Protein AF-0000000070300739 (afdb_homodimer)

pLDDT: mean 87.52, std 13.71, range [30.69, 98.12]

Secondary structure (DSSP, 8-state):
--TTSSHHHHHHHHHHHS-TTTS-EEEEESS----S--TTT------EEEPTT-EEEEEHHHHHT-BS-EEEEEEEEEEETTEEEEEEEESS-EEE-----SBHHHHHHHHHHHHHTT--EEEEE--GGGGGGG-TTT-S-EEEEEETTT-SSHHHHHHHHHHHHHHHTPPBPPHHHHHHHTT--SSEEEE-TTS-EEEEEES-GGG--GGGGGGGGTT-SEEEE-SPBPHHHHHHHHT-SS--EEEES-GGGB-S-HHHHHHHHHTT-EEEESS---EEEEEEE-B-TTS-B--HHHHHHHHHHHH-S-EE-HHHHHHH--/--TTSSHHHHHHHHHHHS-TTTS-EEEEESS----S---SS------EEEPTT-EEEEEHHHHHT-BS-EEEEEEEEEEETTEEEEEEEESS-EEE-----SBHHHHHHHHHHHHHTT--EEEEE--GGGGGGG-TTT-S-EEEEEETTT-SSHHHHHHHHHHHHHHHTPPBPPHHHHHHHTT--SSEEEE-TTS-EEEEEES-GGG--GGGGGGGGTT-SEEEE-SPBPHHHHHHHHT-SS--EEEES-GGGB-S-HHHHHHHHHTT-EEEESS---EEEEEEE-B-TTS-B--HHHHHHHHHHHH-S-EE-HHHHHHH--

Structure (mmCIF, N/CA/C/O backbone):
data_AF-0000000070300739-model_v1
#
loop_
_entity.id
_entity.type
_entity.pdbx_description
1 polymer 'Uncharacterized protein'
#
loop_
_atom_site.group_PDB
_atom_site.id
_atom_site.type_symbol
_atom_site.label_atom_id
_atom_site.label_alt_id
_atom_site.label_comp_id
_atom_site.label_asym_id
_atom_site.label_entity_id
_atom_site.label_seq_id
_atom_site.pdbx_PDB_ins_code
_atom_site.Cartn_x
_atom_site.Cartn_y
_atom_site.Cartn_z
_atom_site.occupancy
_atom_site.B_iso_or_equiv
_atom_site.auth_seq_id
_atom_site.auth_comp_id
_atom_site.auth_asym_id
_atom_site.auth_atom_id
_atom_site.pdbx_PDB_model_num
ATOM 1 N N . MET A 1 1 ? -4.59 7.113 14.703 1 78.69 1 MET A N 1
ATOM 2 C CA . MET A 1 1 ? -3.184 7.492 14.828 1 78.69 1 MET A CA 1
ATOM 3 C C . MET A 1 1 ? -2.275 6.289 14.594 1 78.69 1 MET A C 1
ATOM 5 O O . MET A 1 1 ? -1.463 6.289 13.664 1 78.69 1 MET A O 1
ATOM 9 N N . GLU A 1 2 ? -2.441 5.285 15.5 1 73.62 2 GLU A N 1
ATOM 10 C CA . GLU A 1 2 ? -1.53 4.148 15.406 1 73.62 2 GLU A CA 1
ATOM 11 C C . GLU A 1 2 ? -2.273 2.83 15.594 1 73.62 2 GLU A C 1
ATOM 13 O O . GLU A 1 2 ? -3.488 2.818 15.805 1 73.62 2 GLU A O 1
ATOM 18 N N . LYS A 1 3 ? -1.452 1.767 15.391 1 70.19 3 LYS A N 1
ATOM 19 C CA . LYS A 1 3 ? -2.002 0.439 15.656 1 70.19 3 LYS A CA 1
ATOM 20 C C . LYS A 1 3 ? -2.459 0.308 17.109 1 70.19 3 LYS A C 1
ATOM 22 O O . LYS A 1 3 ? -1.787 0.79 18.016 1 70.19 3 LYS A O 1
ATOM 27 N N . ASN A 1 4 ? -3.637 -0.238 17.281 1 77.12 4 ASN A N 1
ATOM 28 C CA . ASN A 1 4 ? -4.176 -0.583 18.594 1 77.12 4 ASN A CA 1
ATOM 29 C C . ASN A 1 4 ? -4.723 0.645 19.312 1 77.12 4 ASN A C 1
ATOM 31 O O . ASN A 1 4 ? -4.859 0.64 20.531 1 77.12 4 ASN A O 1
ATOM 35 N N . THR A 1 5 ? -5.02 1.67 18.609 1 82.06 5 THR A N 1
ATOM 36 C CA . THR A 1 5 ? -5.578 2.867 19.219 1 82.06 5 THR A CA 1
ATOM 37 C C . THR A 1 5 ? -7.102 2.809 19.234 1 82.06 5 THR A C 1
ATOM 39 O O . THR A 1 5 ? -7.762 3.729 19.719 1 82.06 5 THR A O 1
ATOM 42 N N . GLY A 1 6 ? -7.641 1.761 18.656 1 85.12 6 GLY A N 1
ATOM 43 C CA . GLY A 1 6 ? -9.086 1.612 18.688 1 85.12 6 GLY A CA 1
ATOM 44 C C . GLY A 1 6 ? -9.766 2.006 17.391 1 85.12 6 GLY A C 1
ATOM 45 O O . GLY A 1 6 ? -10.969 2.268 17.375 1 85.12 6 GLY A O 1
ATOM 46 N N . LYS A 1 7 ? -9.086 2.125 16.328 1 85.94 7 LYS A N 1
ATOM 47 C CA . LYS A 1 7 ? -9.641 2.514 15.039 1 85.94 7 LYS A CA 1
ATOM 48 C C . LYS A 1 7 ? -10.75 1.559 14.609 1 85.94 7 LYS A C 1
ATOM 50 O O . LYS A 1 7 ? -11.859 1.991 14.281 1 85.94 7 LYS A O 1
ATOM 55 N N . THR A 1 8 ? -10.461 0.264 14.703 1 84.44 8 THR A N 1
ATOM 56 C CA . THR A 1 8 ? -11.422 -0.739 14.25 1 84.44 8 THR A CA 1
ATOM 57 C C . THR A 1 8 ? -12.641 -0.765 15.164 1 84.44 8 THR A C 1
ATOM 59 O O . THR A 1 8 ? -13.773 -0.927 14.695 1 84.44 8 THR A O 1
ATOM 62 N N . GLU A 1 9 ? -12.375 -0.592 16.438 1 88.31 9 GLU A N 1
ATOM 63 C CA . GLU A 1 9 ? -13.484 -0.52 17.375 1 88.31 9 GLU A CA 1
ATOM 64 C C . GLU A 1 9 ? -14.391 0.674 17.078 1 88.31 9 GLU A C 1
ATOM 66 O O . GLU A 1 9 ? -15.617 0.555 17.125 1 88.31 9 GLU A O 1
ATOM 71 N N . THR A 1 10 ? -13.797 1.764 16.859 1 91.38 10 THR A N 1
ATOM 72 C CA . THR A 1 10 ? -14.539 2.969 16.516 1 91.38 10 THR A CA 1
ATOM 73 C C . THR A 1 10 ? -15.336 2.754 15.227 1 91.38 10 THR A C 1
ATOM 75 O O . THR A 1 10 ? -16.516 3.104 15.156 1 91.38 10 THR A O 1
ATOM 78 N N . LEU A 1 11 ? -14.656 2.17 14.242 1 91.12 11 LEU A N 1
ATOM 79 C CA . LEU A 1 11 ? -15.32 1.902 12.969 1 91.12 11 LEU A CA 1
ATOM 80 C C . LEU A 1 11 ? -16.531 1.003 13.164 1 91.12 11 LEU A C 1
ATOM 82 O O . LEU A 1 11 ? -17.625 1.304 12.664 1 91.12 11 LEU A O 1
ATOM 86 N N . ASN A 1 12 ? -16.391 -0.075 13.875 1 90.56 12 ASN A N 1
ATOM 87 C CA . ASN A 1 12 ? -17.5 -0.993 14.125 1 90.56 12 ASN A CA 1
ATOM 88 C C . ASN A 1 12 ? -18.641 -0.304 14.875 1 90.56 12 ASN A C 1
ATOM 90 O O . ASN A 1 12 ? -19.812 -0.572 14.602 1 90.56 12 ASN A O 1
ATOM 94 N N . TYR A 1 13 ? -18.281 0.528 15.828 1 90.94 13 TYR A N 1
ATOM 95 C CA . TYR A 1 13 ? -19.281 1.298 16.562 1 90.94 13 TYR A CA 1
ATOM 96 C C . TYR A 1 13 ? -20.125 2.154 15.617 1 90.94 13 TYR A C 1
ATOM 98 O O . TYR A 1 13 ? -21.344 2.186 15.719 1 90.94 13 TYR A O 1
ATOM 106 N N . ILE A 1 14 ? -19.453 2.834 14.734 1 91.56 14 ILE A N 1
ATOM 107 C CA . ILE A 1 14 ? -20.125 3.721 13.789 1 91.56 14 ILE A CA 1
ATOM 108 C C . ILE A 1 14 ? -21.016 2.904 12.859 1 91.56 14 ILE A C 1
ATOM 110 O O . ILE A 1 14 ? -22.172 3.264 12.625 1 91.56 14 ILE A O 1
ATOM 114 N N . ILE A 1 15 ? -20.484 1.821 12.336 1 91.25 15 ILE A N 1
ATOM 115 C CA . ILE A 1 15 ? -21.203 0.965 11.398 1 91.25 15 ILE A CA 1
ATOM 116 C C . ILE A 1 15 ? -22.5 0.473 12.039 1 91.25 15 ILE A C 1
ATOM 118 O O . ILE A 1 15 ? -23.562 0.491 11.406 1 91.25 15 ILE A O 1
ATOM 122 N N . ARG A 1 16 ? -22.438 0.052 13.266 1 86.75 16 ARG A N 1
ATOM 123 C CA . ARG A 1 16 ? -23.578 -0.504 13.969 1 86.75 16 ARG A CA 1
ATOM 124 C C . ARG A 1 16 ? -24.672 0.541 14.141 1 86.75 16 ARG A C 1
ATOM 126 O O . ARG A 1 16 ? -25.859 0.197 14.258 1 86.75 16 ARG A O 1
ATOM 133 N N . ARG A 1 17 ? -24.297 1.709 14.148 1 87 17 ARG A N 1
ATOM 134 C CA . ARG A 1 17 ? -25.266 2.76 14.438 1 87 17 ARG A CA 1
ATOM 135 C C . ARG A 1 17 ? -25.781 3.412 13.156 1 87 17 ARG A C 1
ATOM 137 O O . ARG A 1 17 ? -26.703 4.219 13.195 1 87 17 ARG A O 1
ATOM 144 N N . LEU A 1 18 ? -25.047 3.082 12.172 1 85 18 LEU A N 1
ATOM 145 C CA . LEU A 1 18 ? -25.531 3.566 10.883 1 85 18 LEU A CA 1
ATOM 146 C C . LEU A 1 18 ? -26.672 2.695 10.359 1 85 18 LEU A C 1
ATOM 148 O O . LEU A 1 18 ? -26.641 1.472 10.508 1 85 18 LEU A O 1
ATOM 152 N N . ASP A 1 19 ? -27.734 3.264 10.156 1 73.19 19 ASP A N 1
ATOM 153 C CA . ASP A 1 19 ? -28.828 2.525 9.531 1 73.19 19 ASP A CA 1
ATOM 154 C C . ASP A 1 19 ? -28.562 2.295 8.047 1 73.19 19 ASP A C 1
ATOM 156 O O . ASP A 1 19 ? -28.812 3.176 7.223 1 73.19 19 ASP A O 1
ATOM 160 N N . ALA A 1 20 ? -28.062 1.186 7.746 1 62.12 20 ALA A N 1
ATOM 161 C CA . ALA A 1 20 ? -27.641 0.857 6.391 1 62.12 20 ALA A CA 1
ATOM 162 C C . ALA A 1 20 ? -28.828 0.849 5.43 1 62.12 20 ALA A C 1
ATOM 164 O O . ALA A 1 20 ? -28.656 1.019 4.219 1 62.12 20 ALA A O 1
ATOM 165 N N . TYR A 1 21 ? -29.906 0.689 5.93 1 65.12 21 TYR A N 1
ATOM 166 C CA . TYR A 1 21 ? -31.078 0.617 5.066 1 65.12 21 TYR A CA 1
ATOM 167 C C . TYR A 1 21 ? -31.547 2.01 4.668 1 65.12 21 TYR A C 1
ATOM 169 O O . TYR A 1 21 ? -32.156 2.189 3.604 1 65.12 21 TYR A O 1
ATOM 177 N N . ARG A 1 22 ? -31.281 2.881 5.484 1 70.81 22 ARG A N 1
ATOM 178 C CA . ARG A 1 22 ? -31.766 4.223 5.184 1 70.81 22 ARG A CA 1
ATOM 179 C C . ARG A 1 22 ? -30.719 5.031 4.422 1 70.81 22 ARG A C 1
ATOM 181 O O . ARG A 1 22 ? -31.062 5.91 3.631 1 70.81 22 ARG A O 1
ATOM 188 N N . HIS A 1 23 ? -29.5 4.688 4.668 1 83.75 23 HIS A N 1
ATOM 189 C CA . HIS A 1 23 ? -28.375 5.406 4.062 1 83.75 23 HIS A CA 1
ATOM 190 C C . HIS A 1 23 ? -27.422 4.445 3.346 1 83.75 23 HIS A C 1
ATOM 192 O O . HIS A 1 23 ? -27.016 3.432 3.914 1 83.75 23 HIS A O 1
ATOM 198 N N . ARG A 1 24 ? -27.297 4.672 2.055 1 91.44 24 ARG A N 1
ATOM 199 C CA . ARG A 1 24 ? -26.359 3.83 1.33 1 91.44 24 ARG A CA 1
ATOM 200 C C . ARG A 1 24 ? -24.922 4.18 1.702 1 91.44 24 ARG A C 1
ATOM 202 O O . ARG A 1 24 ? -24.422 5.258 1.361 1 91.44 24 ARG A O 1
ATOM 209 N N . VAL A 1 25 ? -24.312 3.309 2.424 1 94.44 25 VAL A N 1
ATOM 210 C CA . VAL A 1 25 ? -22.984 3.529 2.965 1 94.44 25 VAL A CA 1
ATOM 211 C C . VAL A 1 25 ? -22 2.521 2.363 1 94.44 25 VAL A C 1
ATOM 213 O O . VAL A 1 25 ? -22.359 1.358 2.152 1 94.44 25 VAL A O 1
ATOM 216 N N . ALA A 1 26 ? -20.828 3.01 2.074 1 96.12 26 ALA A N 1
ATOM 217 C CA . ALA A 1 26 ? -19.75 2.133 1.612 1 96.12 26 ALA A CA 1
ATOM 218 C C . ALA A 1 26 ? -18.562 2.166 2.568 1 96.12 26 ALA A C 1
ATOM 220 O O . ALA A 1 26 ? -18.25 3.211 3.145 1 96.12 26 ALA A O 1
ATOM 221 N N . LEU A 1 27 ? -17.953 0.996 2.705 1 95.38 27 LEU A N 1
ATOM 222 C CA . LEU A 1 27 ? -16.781 0.85 3.564 1 95.38 27 LEU A CA 1
ATOM 223 C C . LEU A 1 27 ? -15.555 0.481 2.748 1 95.38 27 LEU A C 1
ATOM 225 O O . LEU A 1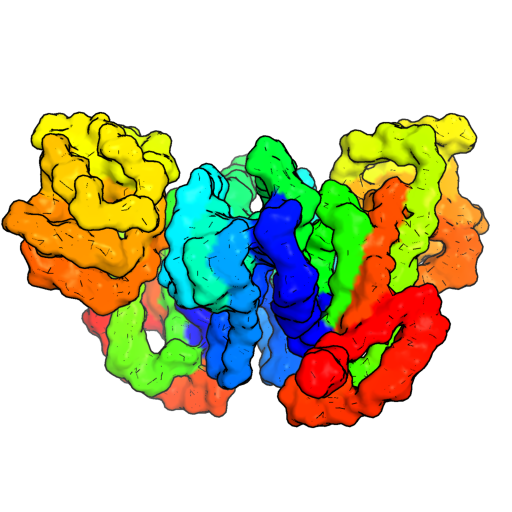 27 ? -15.633 -0.331 1.823 1 95.38 27 LEU A O 1
ATOM 229 N N . THR A 1 28 ? -14.43 1.108 3.074 1 93.62 28 THR A N 1
ATOM 230 C CA . THR A 1 28 ? -13.156 0.717 2.482 1 93.62 28 THR A CA 1
ATOM 231 C C . THR A 1 28 ? -12 1.092 3.4 1 93.62 28 THR A C 1
ATOM 233 O O . THR A 1 28 ? -12.211 1.446 4.562 1 93.62 28 THR A O 1
ATOM 236 N N . SER A 1 29 ? -10.789 0.798 3.012 1 88.25 29 SER A N 1
ATOM 237 C CA . SER A 1 29 ? -9.586 1.188 3.748 1 88.25 29 SER A CA 1
ATOM 238 C C . SER A 1 29 ? -8.531 1.765 2.816 1 88.25 29 SER A C 1
ATOM 240 O O . SER A 1 29 ? -8.711 1.783 1.597 1 88.25 29 SER A O 1
ATOM 242 N N . ILE A 1 30 ? -7.566 2.309 3.424 1 78.38 30 ILE A N 1
ATOM 243 C CA . ILE A 1 30 ? -6.434 2.812 2.652 1 78.38 30 ILE A CA 1
ATOM 244 C C . ILE A 1 30 ? -5.344 1.743 2.578 1 78.38 30 ILE A C 1
ATOM 246 O O . ILE A 1 30 ? -4.766 1.364 3.598 1 78.38 30 ILE A O 1
ATOM 250 N N . GLY A 1 31 ? -5.078 1.362 1.35 1 71.81 31 GLY A N 1
ATOM 251 C CA . GLY A 1 31 ? -3.98 0.432 1.134 1 71.81 31 GLY A CA 1
ATOM 252 C C . GLY A 1 31 ? -4.109 -0.84 1.951 1 71.81 31 GLY A C 1
ATOM 253 O O . GLY A 1 31 ? -5.211 -1.364 2.125 1 71.81 31 GLY A O 1
ATOM 254 N N . ILE A 1 32 ? -2.871 -1.468 2.178 1 60.28 32 ILE A N 1
ATOM 255 C CA . ILE A 1 32 ? -2.807 -2.752 2.867 1 60.28 32 ILE A CA 1
ATOM 256 C C . ILE A 1 32 ? -2.531 -2.525 4.352 1 60.28 32 ILE A C 1
ATOM 258 O O . ILE A 1 32 ? -1.581 -1.827 4.715 1 60.28 32 ILE A O 1
ATOM 262 N N . ASP A 1 33 ? -3.592 -2.301 5.133 1 47.84 33 ASP A N 1
ATOM 263 C CA . ASP A 1 33 ? -3.223 -2.262 6.543 1 47.84 33 ASP A CA 1
ATOM 264 C C . ASP A 1 33 ? -2.723 -3.625 7.02 1 47.84 33 ASP A C 1
ATOM 266 O O . ASP A 1 33 ? -2.051 -3.723 8.047 1 47.84 33 ASP A O 1
ATOM 270 N N . GLY A 1 34 ? -3.428 -4.668 6.688 1 42.88 34 GLY A N 1
ATOM 271 C CA . GLY A 1 34 ? -3.818 -5.832 7.465 1 42.88 34 GLY A CA 1
ATOM 272 C C . GLY A 1 34 ? -2.771 -6.93 7.469 1 42.88 34 GLY A C 1
ATOM 273 O O . GLY A 1 34 ? -2.811 -7.836 6.637 1 42.88 34 GLY A O 1
ATOM 274 N N . GLU A 1 35 ? -1.503 -6.625 7.594 1 39.78 35 GLU A N 1
ATOM 275 C CA . GLU A 1 35 ? -0.865 -7.93 7.758 1 39.78 35 GLU A CA 1
ATOM 276 C C . GLU A 1 35 ? -1.68 -8.828 8.68 1 39.78 35 GLU A C 1
ATOM 278 O O . GLU A 1 35 ? -2.068 -8.422 9.773 1 39.78 35 GLU A O 1
ATOM 283 N N . LYS A 1 36 ? -2.545 -9.609 8.094 1 38.59 36 LYS A N 1
ATOM 284 C CA . LYS A 1 36 ? -3.102 -10.602 9.016 1 38.59 36 LYS A CA 1
ATOM 285 C C . LYS A 1 36 ? -2.104 -10.945 10.109 1 38.59 36 LYS A C 1
ATOM 287 O O . LYS A 1 36 ? -2.488 -11.148 11.266 1 38.59 36 LYS A O 1
ATOM 292 N N . SER A 1 37 ? -0.971 -11.539 9.641 1 34.44 37 SER A N 1
ATOM 293 C CA . SER A 1 37 ? -0.242 -12.336 10.625 1 34.44 37 SER A CA 1
ATOM 294 C C . SER A 1 37 ? 0.409 -11.453 11.68 1 34.44 37 SER A C 1
ATOM 296 O O . SER A 1 37 ? 1.44 -10.828 11.43 1 34.44 37 SER A O 1
ATOM 298 N N . ASP A 1 38 ? -0.125 -10.32 12.109 1 36 38 ASP A N 1
ATOM 299 C CA . ASP A 1 38 ? 0.526 -10.281 13.414 1 36 38 ASP A CA 1
ATOM 300 C C . ASP A 1 38 ? 0.68 -11.68 14 1 36 38 ASP A C 1
ATOM 302 O O . ASP A 1 38 ? -0.105 -12.094 14.859 1 36 38 ASP A O 1
ATOM 306 N N . GLN A 1 39 ? 0.683 -12.586 13.281 1 34.25 39 GLN A N 1
ATOM 307 C CA . GLN A 1 39 ? 0.94 -13.938 13.773 1 34.25 39 GLN A CA 1
ATOM 308 C C . GLN A 1 39 ? 1.927 -13.922 14.938 1 34.25 39 GLN A C 1
ATOM 310 O O . GLN A 1 39 ? 1.962 -14.859 15.734 1 34.25 39 GLN A O 1
ATOM 315 N N . VAL A 1 40 ? 2.742 -13.008 14.805 1 31.45 40 VAL A N 1
ATOM 316 C CA . VAL A 1 40 ? 3.674 -12.953 15.922 1 31.45 40 VAL A CA 1
ATOM 317 C C . VAL A 1 40 ? 2.928 -12.555 17.203 1 31.45 40 VAL A C 1
ATOM 319 O O . VAL A 1 40 ? 3.184 -13.102 18.266 1 31.45 40 VAL A O 1
ATOM 322 N N . THR A 1 41 ? 2.242 -11.414 17.094 1 34.31 41 THR A N 1
ATOM 323 C CA . THR A 1 41 ? 1.707 -11.031 18.406 1 34.31 41 THR A CA 1
ATOM 324 C C . THR A 1 41 ? 0.384 -11.742 18.672 1 34.31 41 THR A C 1
ATOM 326 O O . THR A 1 41 ? -0.174 -11.633 19.766 1 34.31 41 THR A O 1
ATOM 329 N N . GLN A 1 42 ? 0.048 -12.875 18.062 1 38.06 42 GLN A N 1
ATOM 330 C CA . GLN A 1 42 ? -1.132 -13.664 18.391 1 38.06 42 GLN A CA 1
ATOM 331 C C . GLN A 1 42 ? -2.359 -12.781 18.562 1 38.06 42 GLN A C 1
ATOM 333 O O . GLN A 1 42 ? -3.35 -13.195 19.172 1 38.06 42 GLN A O 1
ATOM 338 N N . THR A 1 43 ? -2.357 -11.508 18.469 1 38.38 43 THR A N 1
ATOM 339 C CA . THR A 1 43 ? -3.615 -10.805 18.703 1 38.38 43 THR A CA 1
ATOM 340 C C . THR A 1 43 ? -4.441 -10.75 17.422 1 38.38 43 THR A C 1
ATOM 342 O O . THR A 1 43 ? -3.91 -10.477 16.344 1 38.38 43 THR A O 1
ATOM 345 N N . ALA A 1 44 ? -5.535 -11.344 17.469 1 44.59 44 ALA A N 1
ATOM 346 C CA . ALA A 1 44 ? -6.535 -11.461 16.406 1 44.59 44 ALA A CA 1
ATOM 347 C C . ALA A 1 44 ? -6.758 -10.117 15.719 1 44.59 44 ALA A C 1
ATOM 349 O O . ALA A 1 44 ? -6.902 -9.086 16.375 1 44.59 44 ALA A O 1
ATOM 350 N N . LYS A 1 45 ? -6.328 -9.836 14.508 1 53.44 45 LYS A N 1
ATOM 351 C CA . LYS A 1 45 ? -6.684 -8.625 13.766 1 53.44 45 LYS A CA 1
ATOM 352 C C . LYS A 1 45 ? -8.172 -8.312 13.906 1 53.44 45 LYS A C 1
ATOM 354 O O . LYS A 1 45 ? -9.016 -9.188 13.719 1 53.44 45 LYS A O 1
ATOM 359 N N . PRO A 1 46 ? -8.578 -7.137 14.594 1 58.28 46 PRO A N 1
ATOM 360 C CA . PRO A 1 46 ? -10.008 -6.824 14.672 1 58.28 46 PRO A CA 1
ATOM 361 C C . PRO A 1 46 ? -10.695 -6.836 13.305 1 58.28 46 PRO A C 1
ATOM 363 O O . PRO A 1 46 ? -10.18 -6.242 12.352 1 58.28 46 PRO A O 1
ATOM 366 N N . GLU A 1 47 ? -11.508 -7.781 13.109 1 77.19 47 GLU A N 1
ATOM 367 C CA . GLU A 1 47 ? -12.32 -7.902 11.898 1 77.19 47 GLU A CA 1
ATOM 368 C C . GLU A 1 47 ? -13.5 -6.938 11.938 1 77.19 47 GLU A C 1
ATOM 370 O O . GLU A 1 47 ? -13.977 -6.566 13.016 1 77.19 47 GLU A O 1
ATOM 375 N N . ILE A 1 48 ? -13.711 -6.285 10.797 1 89.75 48 ILE A N 1
ATOM 376 C CA . ILE A 1 48 ? -14.859 -5.406 10.609 1 89.75 48 ILE A CA 1
ATOM 377 C C . ILE A 1 48 ? -16.109 -6.238 10.352 1 89.75 48 ILE A C 1
ATOM 379 O O . ILE A 1 48 ? -16.094 -7.168 9.539 1 89.75 48 ILE A O 1
ATOM 383 N N . VAL A 1 49 ? -17.109 -5.977 11.062 1 92.94 49 VAL A N 1
ATOM 384 C CA . VAL A 1 49 ? -18.375 -6.648 10.844 1 92.94 49 VAL A CA 1
ATOM 385 C C . VAL A 1 49 ? -19.281 -5.777 9.969 1 92.94 49 VAL A C 1
ATOM 387 O O . VAL A 1 49 ? -19.703 -4.695 10.383 1 92.94 49 VAL A O 1
ATOM 390 N N . VAL A 1 50 ? -19.547 -6.266 8.859 1 93.5 50 VAL A N 1
ATOM 391 C CA . VAL A 1 50 ? -20.375 -5.531 7.898 1 93.5 50 VAL A CA 1
ATOM 392 C C . VAL A 1 50 ? -21.828 -5.988 8 1 93.5 50 VAL A C 1
ATOM 394 O O . VAL A 1 50 ? -22.109 -7.184 7.934 1 93.5 50 VAL A O 1
ATOM 397 N N . PRO A 1 51 ? -22.719 -5.086 8.211 1 93.38 51 PRO A N 1
ATOM 398 C CA . PRO A 1 51 ? -24.141 -5.469 8.234 1 93.38 51 PRO A CA 1
ATOM 399 C C . PRO A 1 51 ? -24.672 -5.805 6.84 1 93.38 51 PRO A C 1
ATOM 401 O O . PRO A 1 51 ? -24.031 -5.5 5.836 1 93.38 51 PRO A O 1
ATOM 404 N N . LYS A 1 52 ? -25.844 -6.41 6.84 1 93.19 52 LYS A N 1
ATOM 405 C CA . LYS A 1 52 ? -26.531 -6.703 5.59 1 93.19 52 LYS A CA 1
ATOM 406 C C . LYS A 1 52 ? -26.859 -5.418 4.832 1 93.19 52 LYS A C 1
ATOM 408 O O . LYS A 1 52 ? -27.297 -4.434 5.43 1 93.19 52 LYS A O 1
ATOM 413 N N . GLY A 1 53 ? -26.578 -5.465 3.539 1 92.5 53 GLY A N 1
ATOM 414 C CA . GLY A 1 53 ? -26.984 -4.363 2.678 1 92.5 53 GLY A CA 1
ATOM 415 C C . GLY A 1 53 ? -25.906 -3.312 2.506 1 92.5 53 GLY A C 1
ATOM 416 O O . GLY A 1 53 ? -26.016 -2.434 1.647 1 92.5 53 GLY A O 1
ATOM 417 N N . MET A 1 54 ? -24.938 -3.365 3.299 1 94.69 54 MET A N 1
ATOM 418 C CA . MET A 1 54 ? -23.859 -2.385 3.211 1 94.69 54 MET A CA 1
ATOM 419 C C . MET A 1 54 ? -22.891 -2.738 2.086 1 94.69 54 MET A C 1
ATOM 421 O O . MET A 1 54 ? -22.594 -3.912 1.861 1 94.69 54 MET A O 1
ATOM 425 N N . ILE A 1 55 ? -22.391 -1.698 1.408 1 96.62 55 ILE A N 1
ATOM 426 C CA . ILE A 1 55 ? -21.422 -1.858 0.339 1 96.62 55 ILE A CA 1
ATOM 427 C C . ILE A 1 55 ? -20 -1.799 0.918 1 96.62 55 ILE A C 1
ATOM 429 O O . ILE A 1 55 ? -19.75 -1.04 1.854 1 96.62 55 ILE A O 1
ATOM 433 N N . PHE A 1 56 ? -19.141 -2.625 0.405 1 96.5 56 PHE A N 1
ATOM 434 C CA . PHE A 1 56 ? -17.75 -2.545 0.812 1 96.5 56 PHE A CA 1
ATOM 435 C C . PHE A 1 56 ? -16.828 -2.74 -0.383 1 96.5 56 PHE A C 1
ATOM 437 O O . PHE A 1 56 ? -17.203 -3.367 -1.374 1 96.5 56 PHE A O 1
ATOM 444 N N . VAL A 1 57 ? -15.672 -2.125 -0.32 1 96.5 57 VAL A N 1
ATOM 445 C CA . VAL A 1 57 ? -14.633 -2.266 -1.33 1 96.5 57 VAL A CA 1
ATOM 446 C C . VAL A 1 57 ? -13.375 -2.855 -0.696 1 96.5 57 VAL A C 1
ATOM 448 O O . VAL A 1 57 ? -12.867 -2.328 0.297 1 96.5 57 VAL A O 1
ATOM 451 N N . THR A 1 58 ? -12.914 -3.945 -1.275 1 94.25 58 THR A N 1
ATOM 452 C CA . THR A 1 58 ? -11.695 -4.59 -0.804 1 94.25 58 THR A CA 1
ATOM 453 C C . THR A 1 58 ? -10.961 -5.266 -1.958 1 94.25 58 THR A C 1
ATOM 455 O O . THR A 1 58 ? -11.414 -5.223 -3.102 1 94.25 58 THR A O 1
ATOM 458 N N . SER A 1 59 ? -9.781 -5.734 -1.673 1 90.62 59 SER A N 1
ATOM 459 C CA . SER A 1 59 ? -8.992 -6.41 -2.699 1 90.62 59 SER A CA 1
ATOM 460 C C . SER A 1 59 ? -9.531 -7.809 -2.98 1 90.62 59 SER A C 1
ATOM 462 O O . SER A 1 59 ? -10.258 -8.375 -2.162 1 90.62 59 SER A O 1
ATOM 464 N N . GLU A 1 60 ? -9.133 -8.383 -4.102 1 91 60 GLU A N 1
ATOM 465 C CA . GLU A 1 60 ? -9.516 -9.75 -4.449 1 91 60 GLU A CA 1
ATOM 466 C C . GLU A 1 60 ? -9.094 -10.734 -3.361 1 91 60 GLU A C 1
ATOM 468 O O . GLU A 1 60 ? -9.859 -11.625 -2.994 1 91 60 GLU A O 1
ATOM 473 N N . LEU A 1 61 ? -7.926 -10.57 -2.811 1 88 61 LEU A N 1
ATOM 474 C CA . LEU A 1 61 ? -7.434 -11.453 -1.76 1 88 61 LEU A CA 1
ATOM 475 C C . LEU A 1 61 ? -8.352 -11.422 -0.545 1 88 61 LEU A C 1
ATOM 477 O O . LEU A 1 61 ? -8.797 -12.477 -0.072 1 88 61 LEU A O 1
ATOM 481 N N . HIS A 1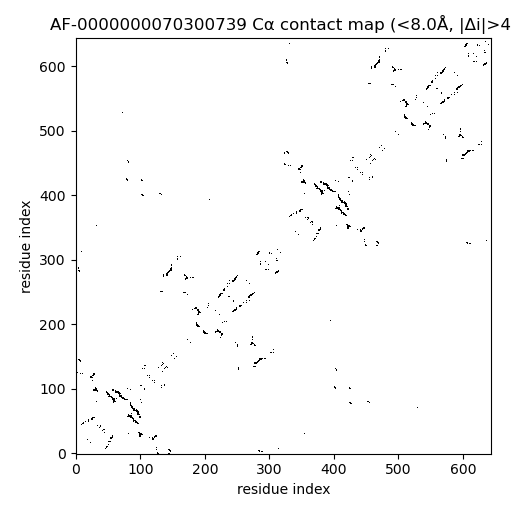 62 ? -8.633 -10.258 -0.134 1 90 62 HIS A N 1
ATOM 482 C CA . HIS A 1 62 ? -9.414 -10.125 1.089 1 90 62 HIS A CA 1
ATOM 483 C C . HIS A 1 62 ? -10.883 -10.461 0.84 1 90 62 HIS A C 1
ATOM 485 O O . HIS A 1 62 ? -11.57 -10.953 1.737 1 90 62 HIS A O 1
ATOM 491 N N . PHE A 1 63 ? -11.359 -10.219 -0.345 1 93.81 63 PHE A N 1
ATOM 492 C CA . PHE A 1 63 ? -12.711 -10.641 -0.686 1 93.81 63 PHE A CA 1
ATOM 493 C C . PHE A 1 63 ? -12.852 -12.156 -0.567 1 93.81 63 PHE A C 1
ATOM 495 O O . PHE A 1 63 ? -13.875 -12.648 -0.076 1 93.81 63 PHE A O 1
ATOM 502 N N . LEU A 1 64 ? -11.883 -12.883 -1.028 1 91.06 64 LEU A N 1
ATOM 503 C CA . LEU A 1 64 ? -11.906 -14.344 -0.984 1 91.06 64 LEU A CA 1
ATOM 504 C C . LEU A 1 64 ? -11.844 -14.844 0.455 1 91.06 64 LEU A C 1
ATOM 506 O O . LEU A 1 64 ? -12.258 -15.969 0.742 1 91.06 64 LEU A O 1
ATOM 510 N N . GLN A 1 65 ? -11.398 -14.008 1.394 1 89.88 65 GLN A N 1
ATOM 511 C CA . GLN A 1 65 ? -11.242 -14.398 2.793 1 89.88 65 GLN A CA 1
ATOM 512 C C . GLN A 1 65 ? -12.453 -13.969 3.617 1 89.88 65 GLN A C 1
ATOM 514 O O . GLN A 1 65 ? -12.484 -14.164 4.836 1 89.88 65 GLN A O 1
ATOM 519 N N . LYS A 1 66 ? -13.367 -13.414 2.953 1 92.62 66 LYS A N 1
ATOM 520 C CA . LYS A 1 66 ? -14.531 -12.891 3.654 1 92.62 66 LYS A CA 1
ATOM 521 C C . LYS A 1 66 ? -15.297 -14.008 4.359 1 92.62 66 LYS A C 1
ATOM 523 O O . LYS A 1 66 ? -15.258 -15.164 3.928 1 92.62 66 LYS A O 1
ATOM 528 N N . GLU A 1 67 ? -15.938 -13.609 5.422 1 94.62 67 GLU A N 1
ATOM 529 C CA . GLU A 1 67 ? -16.797 -14.523 6.176 1 94.62 67 GLU A CA 1
ATOM 530 C C . GLU A 1 67 ? -18.25 -14.094 6.109 1 94.62 67 GLU A C 1
ATOM 532 O O . GLU A 1 67 ? -18.922 -14 7.141 1 94.62 67 GLU A O 1
ATOM 537 N N . LEU A 1 68 ? -18.719 -13.812 4.992 1 94.88 68 LEU A N 1
ATOM 538 C CA . LEU A 1 68 ? -20.094 -13.422 4.699 1 94.88 68 LEU A CA 1
ATOM 539 C C . LEU A 1 68 ? -20.438 -13.68 3.234 1 94.88 68 LEU A C 1
ATOM 541 O O . LEU A 1 68 ? -19.531 -13.914 2.418 1 94.88 68 LEU A O 1
ATOM 545 N N . ILE A 1 69 ? -21.641 -13.711 2.941 1 94.5 69 ILE A N 1
ATOM 546 C CA . ILE A 1 69 ? -22.109 -13.781 1.559 1 94.5 69 ILE A CA 1
ATOM 547 C C . ILE A 1 69 ? -22.266 -12.375 0.994 1 94.5 69 ILE A C 1
ATOM 549 O O . ILE A 1 69 ? -22.797 -11.484 1.669 1 94.5 69 ILE A O 1
ATOM 553 N N . ALA A 1 70 ? -21.75 -12.195 -0.228 1 95.31 70 ALA A N 1
ATOM 554 C CA . ALA A 1 70 ? -21.812 -10.875 -0.836 1 95.31 70 ALA A CA 1
ATOM 555 C C . ALA A 1 70 ? -22.078 -10.969 -2.338 1 95.31 70 ALA A C 1
ATOM 557 O O . ALA A 1 70 ? -21.766 -11.984 -2.961 1 95.31 70 ALA A O 1
ATOM 558 N N . GLU A 1 71 ? -22.641 -9.977 -2.801 1 94.44 71 GLU A N 1
ATOM 559 C CA . GLU A 1 71 ? -22.844 -9.844 -4.242 1 94.44 71 GLU A CA 1
ATOM 560 C C . GLU A 1 71 ? -21.859 -8.836 -4.84 1 94.44 71 GLU A C 1
ATOM 562 O O . GLU A 1 71 ? -21.781 -7.695 -4.387 1 94.44 71 GLU A O 1
ATOM 567 N N . ILE A 1 72 ? -21.203 -9.266 -5.82 1 93.75 72 ILE A N 1
ATOM 568 C CA . ILE A 1 72 ? -20.234 -8.391 -6.465 1 93.75 72 ILE A CA 1
ATOM 569 C C . ILE A 1 72 ? -20.953 -7.395 -7.375 1 93.75 72 ILE A C 1
ATOM 571 O O . ILE A 1 72 ? -21.766 -7.789 -8.211 1 93.75 72 ILE A O 1
ATOM 575 N N . ILE A 1 73 ? -20.594 -6.129 -7.207 1 94.19 73 ILE A N 1
ATOM 576 C CA . ILE A 1 73 ? -21.156 -5.043 -7.996 1 94.19 73 ILE A CA 1
ATOM 577 C C . ILE A 1 73 ? -20.188 -4.645 -9.109 1 94.19 73 ILE A C 1
ATOM 579 O O . ILE A 1 73 ? -20.609 -4.371 -10.234 1 94.19 73 ILE A O 1
ATOM 583 N N . ASP A 1 74 ? -18.938 -4.602 -8.75 1 92.12 74 ASP A N 1
ATOM 584 C CA . ASP A 1 74 ? -17.938 -4.125 -9.703 1 92.12 74 ASP A CA 1
ATOM 585 C C . ASP A 1 74 ? -16.562 -4.695 -9.383 1 92.12 74 ASP A C 1
ATOM 587 O O . ASP A 1 74 ? -16.281 -5.047 -8.242 1 92.12 74 ASP A O 1
ATOM 591 N N . VAL A 1 75 ? -15.773 -4.836 -10.375 1 91.06 75 VAL A N 1
ATOM 592 C CA . VAL A 1 75 ? -14.367 -5.23 -10.281 1 91.06 75 VAL A CA 1
ATOM 593 C C . VAL A 1 75 ? -13.492 -4.188 -10.969 1 91.06 75 VAL A C 1
ATOM 595 O O . VAL A 1 75 ? -13.719 -3.842 -12.125 1 91.06 75 VAL A O 1
ATOM 598 N N . SER A 1 76 ? -12.492 -3.699 -10.25 1 90.62 76 SER A N 1
ATOM 599 C CA . SER A 1 76 ? -11.68 -2.605 -10.766 1 90.62 76 SER A CA 1
ATOM 600 C C . SER A 1 76 ? -10.797 -3.072 -11.922 1 90.62 76 SER A C 1
ATOM 602 O O . SER A 1 76 ? -10.516 -4.266 -12.047 1 90.62 76 SER A O 1
ATOM 604 N N . GLU A 1 77 ? -10.32 -2.115 -12.688 1 84 77 GLU A N 1
ATOM 605 C CA . GLU A 1 77 ? -9.344 -2.389 -13.734 1 84 77 GLU A CA 1
ATOM 606 C C . GLU A 1 77 ? -7.922 -2.393 -13.18 1 84 77 GLU A C 1
ATOM 608 O O . GLU A 1 77 ? -7.129 -3.281 -13.492 1 84 77 GLU A O 1
ATOM 613 N N . ASP A 1 78 ? -7.746 -1.411 -12.305 1 83.38 78 ASP A N 1
ATOM 614 C CA . ASP A 1 78 ? -6.422 -1.295 -11.695 1 83.38 78 ASP A CA 1
ATOM 615 C C . ASP A 1 78 ? -6.188 -2.404 -10.672 1 83.38 78 ASP A C 1
ATOM 617 O O . ASP A 1 78 ? -7.133 -2.889 -10.047 1 83.38 78 ASP A O 1
ATOM 621 N N . ARG A 1 79 ? -4.887 -2.715 -10.562 1 85.06 79 ARG A N 1
ATOM 622 C CA . ARG A 1 79 ? -4.523 -3.791 -9.648 1 85.06 79 ARG A CA 1
ATOM 623 C C . ARG A 1 79 ? -3.6 -3.281 -8.547 1 85.06 79 ARG A C 1
ATOM 625 O O . ARG A 1 79 ? -2.668 -2.52 -8.812 1 85.06 79 ARG A O 1
ATOM 632 N N . THR A 1 80 ? -3.938 -3.703 -7.34 1 84.69 80 THR A N 1
ATOM 633 C CA . THR A 1 80 ? -3.076 -3.434 -6.195 1 84.69 80 T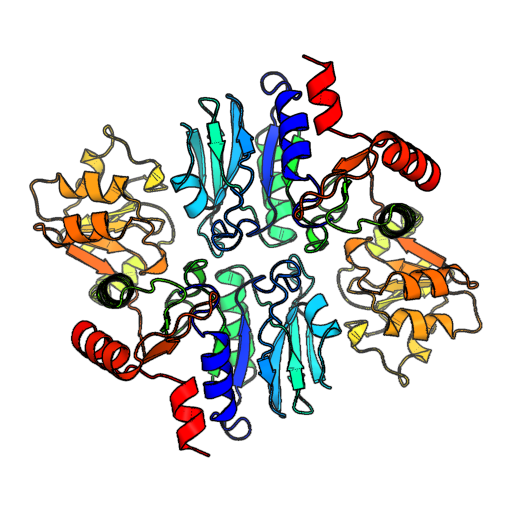HR A CA 1
ATOM 634 C C . THR A 1 80 ? -2.156 -4.621 -5.922 1 84.69 80 THR A C 1
ATOM 636 O O . THR A 1 80 ? -2.176 -5.609 -6.656 1 84.69 80 THR A O 1
ATOM 639 N N . ALA A 1 81 ? -1.398 -4.492 -4.836 1 78.25 81 ALA A N 1
ATOM 640 C CA . ALA A 1 81 ? -0.515 -5.578 -4.418 1 78.25 81 ALA A CA 1
ATOM 641 C C . ALA A 1 81 ? -1.314 -6.82 -4.035 1 78.25 81 ALA A C 1
ATOM 643 O O . ALA A 1 81 ? -0.787 -7.934 -4.051 1 78.25 81 ALA A O 1
ATOM 644 N N . LEU A 1 82 ? -2.613 -6.652 -3.783 1 84.75 82 LEU A N 1
ATOM 645 C CA . LEU A 1 82 ? -3.439 -7.758 -3.309 1 84.75 82 LEU A CA 1
ATOM 646 C C . LEU A 1 82 ? -4.5 -8.125 -4.34 1 84.75 82 LEU A C 1
ATOM 648 O O . LEU A 1 82 ? -5.492 -8.781 -4.012 1 84.75 82 LEU A O 1
ATOM 652 N N . GLY A 1 83 ? -4.289 -7.598 -5.539 1 86.44 83 GLY A N 1
ATOM 653 C CA . GLY A 1 83 ? -5.227 -7.871 -6.617 1 86.44 83 GLY A CA 1
ATOM 654 C C . GLY A 1 83 ? -6.121 -6.695 -6.941 1 86.44 83 GLY A C 1
ATOM 655 O O . GLY A 1 83 ? -5.867 -5.57 -6.504 1 86.44 83 GLY A O 1
ATOM 656 N N . ARG A 1 84 ? -7.109 -6.957 -7.719 1 90.81 84 ARG A N 1
ATOM 657 C CA . ARG A 1 84 ? -8.062 -5.922 -8.094 1 90.81 84 ARG A CA 1
ATOM 658 C C . ARG A 1 84 ? -8.992 -5.582 -6.93 1 90.81 84 ARG A C 1
ATOM 660 O O . ARG A 1 84 ? -9.133 -6.371 -5.996 1 90.81 84 ARG A O 1
ATOM 667 N N . LEU A 1 85 ? -9.516 -4.395 -7.031 1 92.94 85 LEU A N 1
ATOM 668 C CA . LEU A 1 85 ? -10.492 -3.994 -6.02 1 92.94 85 LEU A CA 1
ATOM 669 C C . LEU A 1 85 ? -11.883 -4.508 -6.375 1 92.94 85 LEU A C 1
ATOM 671 O O . LEU A 1 85 ? -12.32 -4.402 -7.523 1 92.94 85 LEU A O 1
ATOM 675 N N . ILE A 1 86 ? -12.531 -5.086 -5.426 1 95.12 86 ILE A N 1
ATOM 676 C CA . ILE A 1 86 ? -13.883 -5.617 -5.574 1 95.12 86 ILE A CA 1
ATOM 677 C C . ILE A 1 86 ? -14.875 -4.723 -4.824 1 95.12 86 ILE A C 1
ATOM 679 O O . ILE A 1 86 ? -14.695 -4.449 -3.635 1 95.12 86 ILE A O 1
ATOM 683 N N . THR A 1 87 ? -15.82 -4.184 -5.539 1 96.62 87 THR A N 1
ATOM 684 C CA . THR A 1 87 ? -16.969 -3.541 -4.91 1 96.62 87 THR A CA 1
ATOM 685 C C . THR A 1 87 ? -18.125 -4.527 -4.75 1 96.62 87 THR A C 1
ATOM 687 O O . THR A 1 87 ? -18.578 -5.117 -5.73 1 96.62 87 THR A O 1
ATOM 690 N N . ALA A 1 88 ? -18.578 -4.719 -3.531 1 96.69 88 ALA A N 1
ATOM 691 C CA . ALA A 1 88 ? -19.594 -5.734 -3.285 1 96.69 88 ALA A CA 1
ATOM 692 C C . ALA A 1 88 ? -20.609 -5.25 -2.254 1 96.69 88 ALA A C 1
ATOM 694 O O . ALA A 1 88 ? -20.344 -4.312 -1.498 1 96.69 88 ALA A O 1
ATOM 695 N N . CYS A 1 89 ? -21.75 -5.84 -2.271 1 96.06 89 CYS A N 1
ATOM 696 C CA . CYS A 1 89 ? -22.812 -5.594 -1.304 1 96.06 89 CYS A CA 1
ATOM 697 C C . CYS A 1 89 ? -23.031 -6.812 -0.414 1 96.06 89 CYS A C 1
ATOM 699 O O . CYS A 1 89 ? -23.156 -7.934 -0.909 1 96.06 89 CYS A O 1
ATOM 701 N N . SER A 1 90 ? -23.016 -6.547 0.876 1 95.62 90 SER A N 1
ATOM 702 C CA . SER A 1 90 ? -23.219 -7.641 1.816 1 95.62 90 SER A CA 1
ATOM 703 C C . SER A 1 90 ? -24.656 -8.141 1.776 1 95.62 90 SER A C 1
ATOM 705 O O . SER A 1 90 ? -25.609 -7.352 1.831 1 95.62 90 SER A O 1
ATOM 707 N N . LEU A 1 91 ? -24.828 -9.477 1.71 1 96.19 91 LEU A N 1
ATOM 708 C CA . LEU A 1 91 ? -26.156 -10.078 1.709 1 96.19 91 LEU A CA 1
ATOM 709 C C . LEU A 1 91 ? -26.516 -10.602 3.096 1 96.19 91 LEU A C 1
ATOM 711 O O . LEU A 1 91 ? -27.672 -10.984 3.34 1 96.19 91 LEU A O 1
ATOM 715 N N . GLU A 1 92 ? -25.578 -10.68 4.016 1 95.69 92 GLU A N 1
ATOM 716 C CA . GLU A 1 92 ? -25.703 -11.047 5.422 1 95.69 92 GLU A CA 1
ATOM 717 C C . GLU A 1 92 ? -24.594 -10.422 6.258 1 95.69 92 GLU A C 1
ATOM 719 O O . GLU A 1 92 ? -23.531 -10.086 5.73 1 95.69 92 GLU A O 1
ATOM 724 N N . PRO A 1 93 ? -24.938 -10.258 7.527 1 93.44 93 PRO A N 1
ATOM 725 C CA . PRO A 1 93 ? -23.844 -9.727 8.352 1 93.44 93 PRO A CA 1
ATOM 726 C C . PRO A 1 93 ? -22.656 -10.68 8.438 1 93.44 93 PRO A C 1
ATOM 728 O O . PRO A 1 93 ? -22.828 -11.898 8.43 1 93.44 93 PRO A O 1
ATOM 731 N N . GLY A 1 94 ? -21.531 -10.172 8.484 1 94.62 94 GLY A N 1
ATOM 732 C CA . GLY A 1 94 ? -20.344 -11 8.617 1 94.62 94 GLY A CA 1
ATOM 733 C C . GLY A 1 94 ? -19.062 -10.195 8.656 1 94.62 94 GLY A C 1
ATOM 734 O O . GLY A 1 94 ? -19.094 -8.969 8.648 1 94.62 94 GLY A O 1
ATOM 735 N N . LYS A 1 95 ? -17.984 -10.891 8.75 1 94.31 95 LYS A N 1
ATOM 736 C CA . LYS A 1 95 ? -16.672 -10.266 8.945 1 94.31 95 LYS A CA 1
ATOM 737 C C . LYS A 1 95 ? -15.906 -10.164 7.629 1 94.31 95 LYS A C 1
ATOM 739 O O . LYS A 1 95 ? -15.984 -11.07 6.793 1 94.31 95 LYS A O 1
ATOM 744 N N . ILE A 1 96 ? -15.18 -9.055 7.547 1 93.06 96 ILE A N 1
ATOM 745 C CA . ILE A 1 96 ? -14.344 -8.875 6.367 1 93.06 96 ILE A CA 1
ATOM 746 C C . ILE A 1 96 ? -13.031 -8.195 6.766 1 93.06 96 ILE A C 1
ATOM 748 O O . ILE A 1 96 ? -12.953 -7.562 7.824 1 93.06 96 ILE A O 1
ATOM 752 N N . LEU A 1 97 ? -12.055 -8.438 5.938 1 90.25 97 LEU A N 1
ATOM 753 C CA . LEU A 1 97 ? -10.844 -7.633 5.934 1 90.25 97 LEU A CA 1
ATOM 754 C C . LEU A 1 97 ? -10.875 -6.602 4.809 1 90.25 97 LEU A C 1
ATOM 756 O O . LEU A 1 97 ? -11.266 -6.918 3.684 1 90.25 97 LEU A O 1
ATOM 760 N N . LEU A 1 98 ? -10.492 -5.383 5.137 1 89.69 98 LEU A N 1
ATOM 761 C CA . LEU A 1 98 ? -10.555 -4.32 4.137 1 89.69 98 LEU A CA 1
ATOM 762 C C . LEU A 1 98 ? -9.164 -3.957 3.637 1 89.69 98 LEU A C 1
ATOM 764 O O . LEU A 1 98 ? -8.219 -3.879 4.426 1 89.69 98 LEU A O 1
ATOM 768 N N . SER A 1 99 ? -9.008 -3.842 2.389 1 88.69 99 SER A N 1
ATOM 769 C CA . SER A 1 99 ? -7.867 -3.25 1.689 1 88.69 99 SER A CA 1
ATOM 770 C C . SER A 1 99 ? -8.32 -2.463 0.464 1 88.69 99 SER A C 1
ATOM 772 O O . SER A 1 99 ? -8.75 -3.049 -0.533 1 88.69 99 SER A O 1
ATOM 774 N N . GLY A 1 100 ? -8.203 -1.199 0.557 1 89.44 100 GLY A N 1
ATOM 775 C CA . GLY A 1 100 ? -8.68 -0.319 -0.496 1 89.44 100 GLY A CA 1
ATOM 776 C C . GLY A 1 100 ? -7.57 0.229 -1.37 1 89.44 100 GLY A C 1
ATOM 777 O O . GLY A 1 100 ? -6.477 -0.335 -1.417 1 89.44 100 GLY A O 1
ATOM 778 N N . PRO A 1 101 ? -7.883 1.292 -2.076 1 87.94 101 PRO A N 1
ATOM 779 C CA . PRO A 1 101 ? -6.875 1.919 -2.932 1 87.94 101 PRO A CA 1
ATOM 780 C C . PRO A 1 101 ? -5.641 2.377 -2.152 1 87.94 101 PRO A C 1
ATOM 782 O O . PRO A 1 101 ? -5.762 2.811 -1.003 1 87.94 101 PRO A O 1
ATOM 785 N N . SER A 1 102 ? -4.551 2.328 -2.828 1 82.62 102 SER A N 1
ATOM 786 C CA . SER A 1 102 ? -3.293 2.625 -2.148 1 82.62 102 SER A CA 1
ATOM 787 C C . SER A 1 102 ? -2.773 4.008 -2.527 1 82.62 102 SER A C 1
ATOM 789 O O . SER A 1 102 ? -1.728 4.441 -2.039 1 82.62 102 SER A O 1
ATOM 791 N N . THR A 1 103 ? -3.459 4.699 -3.385 1 84.25 103 THR A N 1
ATOM 792 C CA . THR A 1 103 ? -3.066 6.035 -3.809 1 84.25 103 THR A CA 1
ATOM 793 C C . THR A 1 103 ? -4.203 7.031 -3.58 1 84.25 103 THR A C 1
ATOM 795 O O . THR A 1 103 ? -5.375 6.652 -3.592 1 84.25 103 THR A O 1
ATOM 798 N N . THR A 1 104 ? -3.828 8.25 -3.418 1 84.06 104 THR A N 1
ATOM 799 C CA . THR A 1 104 ? -4.828 9.297 -3.234 1 84.06 104 THR A CA 1
ATOM 800 C C . THR A 1 104 ? -5.727 9.406 -4.461 1 84.06 104 THR A C 1
ATOM 802 O O . THR A 1 104 ? -6.945 9.562 -4.332 1 84.06 104 THR A O 1
ATOM 805 N N . GLY A 1 105 ? -5.125 9.344 -5.59 1 84.81 105 GLY A N 1
ATOM 806 C CA . GLY A 1 105 ? -5.914 9.383 -6.812 1 84.81 105 GLY A CA 1
ATOM 807 C C . GLY A 1 105 ? -6.875 8.219 -6.941 1 84.81 105 GLY A C 1
ATOM 808 O O . GLY A 1 105 ? -8.031 8.398 -7.328 1 84.81 105 GLY A O 1
ATOM 809 N N . GLY A 1 106 ? -6.387 7.062 -6.629 1 87.69 106 GLY A N 1
ATOM 810 C CA . GLY A 1 106 ? -7.238 5.883 -6.668 1 87.69 106 GLY A CA 1
ATOM 811 C C . GLY A 1 106 ? -8.406 5.957 -5.703 1 87.69 106 GLY A C 1
ATOM 812 O O . GLY A 1 106 ? -9.523 5.559 -6.039 1 87.69 106 GLY A O 1
ATOM 813 N N . LEU A 1 107 ? -8.148 6.469 -4.562 1 89.94 107 LEU A N 1
ATOM 814 C CA . LEU A 1 107 ? -9.195 6.598 -3.553 1 89.94 107 LEU A CA 1
ATOM 815 C C . LEU A 1 107 ? -10.242 7.613 -3.982 1 89.94 107 LEU A C 1
ATOM 817 O O . LEU A 1 107 ? -11.445 7.363 -3.861 1 89.94 107 LEU A O 1
ATOM 821 N N . ARG A 1 108 ? -9.789 8.727 -4.473 1 90.31 108 ARG A N 1
ATOM 822 C CA . ARG A 1 108 ? -10.703 9.758 -4.941 1 90.31 108 ARG A CA 1
ATOM 823 C C . ARG A 1 108 ? -11.594 9.234 -6.066 1 90.31 108 ARG A C 1
ATOM 825 O O . ARG A 1 108 ? -12.805 9.453 -6.059 1 90.31 108 ARG A O 1
ATOM 832 N N . LYS A 1 109 ? -11.008 8.57 -6.98 1 92.5 109 LYS A N 1
ATOM 833 C CA . LYS A 1 109 ? -11.758 7.988 -8.094 1 92.5 109 LYS A CA 1
ATOM 834 C C . LYS A 1 109 ? -12.797 6.992 -7.59 1 92.5 109 LYS A C 1
ATOM 836 O O . LYS A 1 109 ? -13.938 6.992 -8.055 1 92.5 109 LYS A O 1
ATOM 841 N N . MET A 1 110 ? -12.414 6.195 -6.707 1 93.62 110 MET A N 1
ATOM 842 C CA . MET A 1 110 ? -13.312 5.191 -6.148 1 93.62 110 MET A CA 1
ATOM 843 C C . MET A 1 110 ? -14.5 5.852 -5.453 1 93.62 110 MET A C 1
ATOM 845 O O . MET A 1 110 ? -15.648 5.465 -5.676 1 93.62 110 MET A O 1
ATOM 849 N N . ILE A 1 111 ? -14.25 6.84 -4.633 1 94.5 111 ILE A N 1
ATOM 850 C CA . ILE A 1 111 ? -15.297 7.531 -3.893 1 94.5 111 ILE A CA 1
ATOM 851 C C . ILE A 1 111 ? -16.266 8.195 -4.871 1 94.5 111 ILE A C 1
ATOM 853 O O . ILE A 1 111 ? -17.484 8.141 -4.688 1 94.5 111 ILE A O 1
ATOM 857 N N . THR A 1 112 ? -15.719 8.812 -5.887 1 94.69 112 THR A N 1
ATOM 858 C CA . THR A 1 112 ? -16.547 9.445 -6.91 1 94.69 112 THR A CA 1
ATOM 859 C C . THR A 1 112 ? -17.438 8.414 -7.602 1 94.69 112 THR A C 1
ATOM 861 O O . THR A 1 112 ? -18.625 8.648 -7.805 1 94.69 112 THR A O 1
ATOM 864 N N . THR A 1 113 ? -16.844 7.297 -7.957 1 95.12 113 THR A N 1
ATOM 865 C CA . THR A 1 113 ? -17.594 6.23 -8.609 1 95.12 113 THR A CA 1
ATOM 866 C C . THR A 1 113 ? -18.719 5.734 -7.715 1 95.12 113 THR A C 1
ATOM 868 O O . THR A 1 113 ? -19.844 5.535 -8.18 1 95.12 113 THR A O 1
ATOM 871 N N . LEU A 1 114 ? -18.422 5.562 -6.473 1 96.12 114 LEU A N 1
ATOM 872 C CA . LEU A 1 114 ? -19.422 5.113 -5.512 1 96.12 114 LEU A CA 1
ATOM 873 C C . LEU A 1 114 ? -20.547 6.145 -5.371 1 96.12 114 LEU A C 1
ATOM 875 O O . LEU A 1 114 ? -21.719 5.785 -5.34 1 96.12 114 LEU A O 1
ATOM 879 N N . SER A 1 115 ? -20.141 7.391 -5.273 1 95.5 115 SER A N 1
ATOM 880 C CA . SER A 1 115 ? -21.125 8.461 -5.16 1 95.5 115 SER A CA 1
ATOM 881 C C . SER A 1 115 ? -22.047 8.492 -6.367 1 95.5 115 SER A C 1
ATOM 883 O O . SER A 1 115 ? -23.266 8.625 -6.219 1 95.5 115 SER A O 1
ATOM 885 N N . ASN A 1 116 ? -21.5 8.289 -7.508 1 95.5 116 ASN A N 1
ATOM 886 C CA . ASN A 1 116 ? -22.281 8.266 -8.742 1 95.5 116 ASN A CA 1
ATOM 887 C C . ASN A 1 116 ? -23.219 7.074 -8.781 1 95.5 116 ASN A C 1
ATOM 889 O O . ASN A 1 116 ? -24.234 7.098 -9.5 1 95.5 116 ASN A O 1
ATOM 893 N N . SER A 1 117 ? -22.922 6.086 -8.047 1 93.88 117 SER A N 1
ATOM 894 C CA . SER A 1 117 ? -23.75 4.891 -8.016 1 93.88 117 SER A CA 1
ATOM 895 C C . SER A 1 117 ? -24.797 4.965 -6.898 1 93.88 117 SER A C 1
ATOM 897 O O . SER A 1 117 ? -25.469 3.977 -6.598 1 93.88 117 SER A O 1
ATOM 899 N N . GLY A 1 118 ? -24.812 6.109 -6.191 1 92.88 118 GLY A N 1
ATOM 900 C CA . GLY A 1 118 ? -25.875 6.34 -5.227 1 92.88 118 GLY A CA 1
ATOM 901 C C . GLY A 1 118 ? -25.406 6.246 -3.787 1 92.88 118 GLY A C 1
ATOM 902 O O . GLY A 1 118 ? -26.188 6.441 -2.859 1 92.88 118 GLY A O 1
ATOM 903 N N . VAL A 1 119 ? -24.203 5.957 -3.578 1 94.75 119 VAL A N 1
ATOM 904 C CA . VAL A 1 119 ? -23.672 5.91 -2.219 1 94.75 119 VAL A CA 1
ATOM 905 C C . VAL A 1 119 ? -23.641 7.32 -1.629 1 94.75 119 VAL A C 1
ATOM 907 O O . VAL A 1 119 ? -23.141 8.25 -2.26 1 94.75 119 VAL A O 1
ATOM 910 N N . GLN A 1 120 ? -24.141 7.473 -0.467 1 93.94 120 GLN A N 1
ATOM 911 C CA . GLN A 1 120 ? -24.25 8.781 0.166 1 93.94 120 GLN A CA 1
ATOM 912 C C . GLN A 1 120 ? -23.031 9.062 1.056 1 93.94 120 GLN A C 1
ATOM 914 O O . GLN A 1 120 ? -22.609 10.211 1.201 1 93.94 120 GLN A O 1
ATOM 919 N N . THR A 1 121 ? -22.516 8.023 1.702 1 93.81 121 THR A N 1
ATOM 920 C CA . THR A 1 121 ? -21.375 8.164 2.604 1 93.81 121 THR A CA 1
ATOM 921 C C . THR A 1 121 ? -20.375 7.023 2.408 1 93.81 121 THR A C 1
ATOM 923 O O . THR A 1 121 ? -20.781 5.859 2.336 1 93.81 121 THR A O 1
ATOM 926 N N . THR A 1 122 ? -19.203 7.398 2.254 1 94.38 122 THR A N 1
ATOM 927 C CA . THR A 1 122 ? -18.125 6.414 2.223 1 94.38 122 THR A CA 1
ATOM 928 C C . THR A 1 122 ? -17.234 6.555 3.451 1 94.38 122 THR A C 1
ATOM 930 O O . THR A 1 122 ? -16.75 7.648 3.75 1 94.38 122 THR A O 1
ATOM 933 N N . ILE A 1 123 ? -17.047 5.484 4.191 1 93.44 123 ILE A N 1
ATOM 934 C CA . ILE A 1 123 ? -16.172 5.465 5.359 1 93.44 123 ILE A CA 1
ATOM 935 C C . ILE A 1 123 ? -14.852 4.789 5.008 1 93.44 123 ILE A C 1
ATOM 937 O O . ILE A 1 123 ? -14.836 3.668 4.5 1 93.44 123 ILE A O 1
ATOM 941 N N . VAL A 1 124 ? -13.82 5.469 5.27 1 91.38 124 VAL A N 1
ATOM 942 C CA . VAL A 1 124 ? -12.484 4.977 4.938 1 91.38 124 VAL A CA 1
ATOM 943 C C . VAL A 1 124 ? -11.703 4.699 6.219 1 91.38 124 VAL A C 1
ATOM 945 O O . VAL A 1 124 ? -11.477 5.605 7.027 1 91.38 124 VAL A O 1
ATOM 948 N N . ASP A 1 125 ? -11.336 3.445 6.391 1 88.38 125 ASP A N 1
ATOM 949 C CA . ASP A 1 125 ? -10.477 3.059 7.508 1 88.38 125 ASP A CA 1
ATOM 950 C C . ASP A 1 125 ? -9.008 3.281 7.172 1 88.38 125 ASP A C 1
ATOM 952 O O . ASP A 1 125 ? -8.555 2.945 6.074 1 88.38 125 ASP A O 1
ATOM 956 N N . GLY A 1 126 ? -8.312 3.965 8.062 1 80.5 126 GLY A N 1
ATOM 957 C CA . GLY A 1 126 ? -6.895 4.172 7.809 1 80.5 126 GLY A CA 1
ATOM 958 C C . GLY A 1 126 ? -6.141 4.668 9.031 1 80.5 126 GLY A C 1
ATOM 959 O O . GLY A 1 126 ? -6.746 4.973 10.062 1 80.5 126 GLY A O 1
ATOM 960 N N . ALA A 1 127 ? -4.781 4.648 8.844 1 73.56 127 ALA A N 1
ATOM 961 C CA . ALA A 1 127 ? -3.895 5.148 9.891 1 73.56 127 ALA A CA 1
ATOM 962 C C . ALA A 1 127 ? -3.213 6.445 9.461 1 73.56 127 ALA A C 1
ATOM 964 O O . ALA A 1 127 ? -2.967 6.656 8.273 1 73.56 127 ALA A O 1
ATOM 965 N N . LEU A 1 128 ? -2.955 7.324 10.438 1 71 128 LEU A N 1
ATOM 966 C CA . LEU A 1 128 ? -2.307 8.602 10.148 1 71 128 LEU A CA 1
ATOM 967 C C . LEU A 1 128 ? -0.867 8.391 9.695 1 71 128 LEU A C 1
ATOM 969 O O . LEU A 1 128 ? -0.272 9.266 9.07 1 71 128 LEU A O 1
ATOM 973 N N . SER A 1 129 ? -0.328 7.223 10.094 1 66.31 129 SER A N 1
ATOM 974 C CA . SER A 1 129 ? 1 6.902 9.578 1 66.31 129 SER A CA 1
ATOM 975 C C . SER A 1 129 ? 0.998 6.828 8.062 1 66.31 129 SER A C 1
ATOM 977 O O . SER A 1 129 ? 2.051 6.93 7.426 1 66.31 129 SER A O 1
ATOM 979 N N . ARG A 1 130 ? -0.2 6.707 7.641 1 61.44 130 ARG A N 1
ATOM 980 C CA . ARG A 1 130 ? -0.429 6.742 6.199 1 61.44 130 ARG A CA 1
ATOM 981 C C . ARG A 1 130 ? -1.236 7.977 5.805 1 61.44 130 ARG A C 1
ATOM 983 O O . ARG A 1 130 ? -2.244 7.867 5.102 1 61.44 130 ARG A O 1
ATOM 990 N N . LYS A 1 131 ? -0.805 8.992 6.25 1 63.97 131 LYS A N 1
ATOM 991 C CA . LYS A 1 131 ? -1.604 10.195 6.461 1 63.97 131 LYS A CA 1
ATOM 992 C C . LYS A 1 131 ? -2.084 10.781 5.137 1 63.97 131 LYS A C 1
ATOM 994 O O . LYS A 1 131 ? -3.129 11.43 5.078 1 63.97 131 LYS A O 1
ATOM 999 N N . CYS A 1 132 ? -1.384 10.453 4.102 1 64 132 CYS A N 1
ATOM 1000 C CA . CYS A 1 132 ? -1.731 11.203 2.9 1 64 132 CYS A CA 1
ATOM 1001 C C . CYS A 1 132 ? -3.156 10.891 2.457 1 64 132 CYS A C 1
ATOM 1003 O O . CYS A 1 132 ? -3.799 11.719 1.8 1 64 132 CYS A O 1
ATOM 1005 N N . LEU A 1 133 ? -3.617 9.875 2.984 1 64.56 133 LEU A N 1
ATOM 1006 C CA . LEU A 1 133 ? -4.934 9.492 2.49 1 64.56 133 LEU A CA 1
ATOM 1007 C C . LEU A 1 133 ? -6.035 10.102 3.352 1 64.56 133 LEU A C 1
ATOM 1009 O O . LEU A 1 133 ? -7.215 10.055 2.986 1 64.56 133 LEU A O 1
ATOM 1013 N N . ALA A 1 134 ? -5.621 10.82 4.332 1 73.94 134 ALA A N 1
ATOM 1014 C CA . ALA A 1 134 ? -6.566 11.555 5.164 1 73.94 134 ALA A CA 1
ATOM 1015 C C . ALA A 1 134 ? -6.738 12.984 4.664 1 73.94 134 ALA A C 1
ATOM 1017 O O . ALA A 1 134 ? -7.367 13.812 5.328 1 73.94 134 ALA A O 1
ATOM 1018 N N . SER A 1 135 ? -6.285 13.242 3.559 1 82.38 135 SER A N 1
ATOM 1019 C CA . SER A 1 135 ? -6.363 14.578 2.969 1 82.38 135 SER A CA 1
ATOM 1020 C C . SER A 1 135 ? -7.809 15.031 2.83 1 82.38 135 SER A C 1
ATOM 1022 O O . SER A 1 135 ? -8.672 14.266 2.398 1 82.38 135 SER A O 1
ATOM 1024 N N . PRO A 1 136 ? -8.062 16.25 3.08 1 86.62 136 PRO A N 1
ATOM 1025 C CA . PRO A 1 136 ? -9.414 16.797 2.939 1 86.62 136 PRO A CA 1
ATOM 1026 C C . PRO A 1 136 ? -9.898 16.812 1.492 1 86.62 136 PRO A C 1
ATOM 1028 O O . PRO A 1 136 ? -11.094 16.984 1.239 1 86.62 136 PRO A O 1
ATOM 1031 N N . VAL A 1 137 ? -9.008 16.672 0.627 1 83.19 137 VAL A N 1
ATOM 1032 C CA . VAL A 1 137 ? -9.398 16.625 -0.777 1 83.19 137 VAL A CA 1
ATOM 1033 C C . VAL A 1 137 ? -10.07 15.289 -1.081 1 83.19 137 VAL A C 1
ATOM 1035 O O . VAL A 1 137 ? -10.82 15.172 -2.049 1 83.19 137 VAL A O 1
ATOM 1038 N N . VAL A 1 138 ? -9.828 14.359 -0.242 1 85.5 138 VAL A N 1
ATOM 1039 C CA . VAL A 1 138 ? -10.359 13.016 -0.458 1 85.5 138 VAL A CA 1
ATOM 1040 C C . VAL A 1 138 ? -11.516 12.758 0.505 1 85.5 138 VAL A C 1
ATOM 1042 O O . VAL A 1 138 ? -12.57 12.258 0.101 1 85.5 138 VAL A O 1
ATOM 1045 N N . THR A 1 139 ? -11.281 13.141 1.729 1 88.44 139 THR A N 1
ATOM 1046 C CA . THR A 1 139 ? -12.297 12.898 2.752 1 88.44 139 THR A CA 1
ATOM 1047 C C . THR A 1 139 ? -12.812 14.211 3.32 1 88.44 139 THR A C 1
ATOM 1049 O O . THR A 1 139 ? -12.031 15.109 3.645 1 88.44 139 THR A O 1
ATOM 1052 N N . ASP A 1 140 ? -14.102 14.281 3.525 1 90.44 140 ASP A N 1
ATOM 1053 C CA . ASP A 1 140 ? -14.75 15.508 3.967 1 90.44 140 ASP A CA 1
ATOM 1054 C C . ASP A 1 140 ? -14.539 15.734 5.465 1 90.44 140 ASP A C 1
ATOM 1056 O O . ASP A 1 140 ? -14.555 16.875 5.934 1 90.44 140 ASP A O 1
ATOM 1060 N N . ALA A 1 141 ? -14.469 14.672 6.164 1 92 141 ALA A N 1
ATOM 1061 C CA . ALA A 1 141 ? -14.328 14.742 7.617 1 92 141 ALA A CA 1
ATOM 1062 C C . ALA A 1 141 ? -13.578 13.531 8.156 1 92 141 ALA A C 1
ATOM 1064 O O . ALA A 1 141 ? -13.375 12.547 7.438 1 92 141 ALA A O 1
ATOM 1065 N N . MET A 1 142 ? -13.18 13.68 9.43 1 91.38 142 MET A N 1
ATOM 1066 C CA . MET A 1 142 ? -12.398 12.586 10 1 91.38 142 MET A CA 1
ATOM 1067 C C . MET A 1 142 ? -12.75 12.367 11.469 1 91.38 142 MET A C 1
ATOM 1069 O O . MET A 1 142 ? -13.258 13.273 12.125 1 91.38 142 MET A O 1
ATOM 1073 N N . ILE A 1 143 ? -12.602 11.188 11.922 1 92.38 143 ILE A N 1
ATOM 1074 C CA . ILE A 1 143 ? -12.594 10.797 13.328 1 92.38 143 ILE A CA 1
ATOM 1075 C C . ILE A 1 143 ? -11.219 10.242 13.703 1 92.38 143 ILE A C 1
ATOM 1077 O O . ILE A 1 143 ? -10.703 9.344 13.031 1 92.38 143 ILE A O 1
ATOM 1081 N N . LEU A 1 144 ? -10.656 10.852 14.688 1 93.19 144 LEU A N 1
ATOM 1082 C CA . LEU A 1 144 ? -9.305 10.484 15.102 1 93.19 144 LEU A CA 1
ATOM 1083 C C . LEU A 1 144 ? -9.336 9.539 16.297 1 93.19 144 LEU A C 1
ATOM 1085 O O . LEU A 1 144 ? -9.914 9.867 17.344 1 93.19 144 LEU A O 1
ATOM 1089 N N . ALA A 1 145 ? -8.75 8.359 16.094 1 93 145 ALA A N 1
ATOM 1090 C CA . ALA A 1 145 ? -8.641 7.406 17.188 1 93 145 ALA A CA 1
ATOM 1091 C C . ALA A 1 145 ? -7.25 7.461 17.828 1 93 145 ALA A C 1
ATOM 1093 O O . ALA A 1 145 ? -6.238 7.359 17.125 1 93 145 ALA A O 1
ATOM 1094 N N . THR A 1 146 ? -7.234 7.691 19.094 1 94.56 146 THR A N 1
ATOM 1095 C CA . THR A 1 146 ? -5.992 7.707 19.859 1 94.56 146 THR A CA 1
ATOM 1096 C C . THR A 1 146 ? -6.129 6.871 21.141 1 94.56 146 THR A C 1
ATOM 1098 O O . THR A 1 146 ? -7.18 6.277 21.391 1 94.56 146 THR A O 1
ATOM 1101 N N . GLY A 1 147 ? -4.887 6.645 21.859 1 94.12 147 GLY A N 1
ATOM 1102 C CA . GLY A 1 147 ? -5.012 5.824 23.062 1 94.12 147 GLY A CA 1
ATOM 1103 C C . GLY A 1 147 ? -3.676 5.422 23.656 1 94.12 147 GLY A C 1
ATOM 1104 O O . GLY A 1 147 ? -2.633 5.953 23.266 1 94.12 147 GLY A O 1
ATOM 1105 N N . ALA A 1 148 ? -3.783 4.473 24.547 1 93.81 148 ALA A N 1
ATOM 1106 C CA . ALA A 1 148 ? -2.66 4.082 25.406 1 93.81 148 ALA A CA 1
ATOM 1107 C C . ALA A 1 148 ? -1.574 3.383 24.578 1 93.81 148 ALA A C 1
ATOM 1109 O O . ALA A 1 148 ? -0.434 3.258 25.031 1 93.81 148 ALA A O 1
ATOM 1110 N N . ALA A 1 149 ? -1.968 2.936 23.453 1 88.75 149 ALA A N 1
ATOM 1111 C CA . ALA A 1 149 ? -0.971 2.32 22.594 1 88.75 149 ALA A CA 1
ATOM 1112 C C . ALA A 1 149 ? 0.094 3.334 22.172 1 88.75 149 ALA A C 1
ATOM 1114 O O . ALA A 1 149 ? 1.239 2.965 21.906 1 88.75 149 ALA A O 1
ATOM 1115 N N . LEU A 1 150 ? -0.271 4.59 22.156 1 90.69 150 LEU A N 1
ATOM 1116 C CA . LEU A 1 150 ? 0.649 5.652 21.75 1 90.69 150 LEU A CA 1
ATOM 1117 C C . LEU A 1 150 ? 1.491 6.109 22.938 1 90.69 150 LEU A C 1
ATOM 1119 O O . LEU A 1 150 ? 2.691 6.359 22.797 1 90.69 150 LEU A O 1
ATOM 1123 N N . SER A 1 151 ? 0.853 6.238 24.047 1 93 151 SER A N 1
ATOM 1124 C CA . SER A 1 151 ? 1.534 6.621 25.281 1 93 151 SER A CA 1
ATOM 1125 C C . SER A 1 151 ? 0.705 6.262 26.5 1 93 151 SER A C 1
ATOM 1127 O O . SER A 1 151 ? -0.502 6.508 26.547 1 93 151 SER A O 1
ATOM 1129 N N . ILE A 1 152 ? 1.436 5.734 27.469 1 94.5 152 ILE A N 1
ATOM 1130 C CA . ILE A 1 152 ? 0.742 5.395 28.703 1 94.5 152 ILE A CA 1
ATOM 1131 C C . ILE A 1 152 ? 0.757 6.598 29.656 1 94.5 152 ILE A C 1
ATOM 1133 O O . ILE A 1 152 ? 0.158 6.555 30.734 1 94.5 152 ILE A O 1
ATOM 1137 N N . ASN A 1 153 ? 1.438 7.59 29.297 1 95.81 153 ASN A N 1
ATOM 1138 C CA . ASN A 1 153 ? 1.435 8.867 30 1 95.81 153 ASN A CA 1
ATOM 1139 C C . ASN A 1 153 ? 0.378 9.812 29.453 1 95.81 153 ASN A C 1
ATOM 1141 O O . ASN A 1 153 ? 0.512 10.312 28.328 1 95.81 153 ASN A O 1
ATOM 1145 N N . ILE A 1 154 ? -0.659 10.133 30.219 1 96.81 154 ILE A N 1
ATOM 1146 C CA . ILE A 1 154 ? -1.826 10.867 29.734 1 96.81 154 ILE A CA 1
ATOM 1147 C C . ILE A 1 154 ? -1.397 12.234 29.219 1 96.81 154 ILE A C 1
ATOM 1149 O O . ILE A 1 154 ? -1.746 12.617 28.094 1 96.81 154 ILE A O 1
ATOM 1153 N N . PRO A 1 155 ? -0.589 13.031 29.953 1 97.06 155 PRO A N 1
ATOM 1154 C CA . PRO A 1 155 ? -0.169 14.336 29.422 1 97.06 155 PRO A CA 1
ATOM 1155 C C . PRO A 1 155 ? 0.549 14.219 28.078 1 97.06 155 PRO A C 1
ATOM 1157 O O . PRO A 1 155 ? 0.319 15.039 27.172 1 97.06 155 PRO A O 1
ATOM 1160 N N . GLN A 1 156 ? 1.329 13.25 28.016 1 96.62 156 GLN A N 1
ATOM 1161 C CA . GLN A 1 156 ? 2.047 13.047 26.766 1 96.62 156 GLN A CA 1
ATOM 1162 C C . GLN A 1 156 ? 1.091 12.672 25.641 1 96.62 156 GLN A C 1
ATOM 1164 O O . GLN A 1 156 ? 1.211 13.172 24.516 1 96.62 156 GLN A O 1
ATOM 1169 N N . LEU A 1 157 ? 0.218 11.773 25.922 1 96.38 157 LEU A N 1
ATOM 1170 C CA . LEU A 1 157 ? -0.776 11.352 24.938 1 96.38 157 LEU A CA 1
ATOM 1171 C C . LEU A 1 157 ? -1.612 12.539 24.469 1 96.38 157 LEU A C 1
ATOM 1173 O O . LEU A 1 157 ? -1.858 12.688 23.266 1 96.38 157 LEU A O 1
ATOM 1177 N N . VAL A 1 158 ? -2.018 13.328 25.375 1 97.38 158 VAL A N 1
ATOM 1178 C CA . VAL A 1 158 ? -2.822 14.508 25.062 1 97.38 158 VAL A CA 1
ATOM 1179 C C . VAL A 1 158 ? -2.018 15.469 24.188 1 97.38 158 VAL A C 1
ATOM 1181 O O . VAL A 1 158 ? -2.529 15.992 23.203 1 97.38 158 VAL A O 1
ATOM 1184 N N . ARG A 1 159 ? -0.799 15.672 24.531 1 95.81 159 ARG A N 1
ATOM 1185 C CA . ARG A 1 159 ? 0.062 16.562 23.766 1 95.81 159 ARG A CA 1
ATOM 1186 C C . ARG A 1 159 ? 0.221 16.078 22.328 1 95.81 159 ARG A C 1
ATOM 1188 O O . ARG A 1 159 ? 0.121 16.859 21.391 1 95.81 159 ARG A O 1
ATOM 1195 N N . LYS A 1 160 ? 0.448 14.828 22.188 1 93.81 160 LYS A N 1
ATOM 1196 C CA . LYS A 1 160 ? 0.621 14.25 20.859 1 93.81 160 LYS A CA 1
ATOM 1197 C C . LYS A 1 160 ? -0.645 14.406 20.016 1 93.81 160 LYS A C 1
ATOM 1199 O O . LYS A 1 160 ? -0.575 14.75 18.844 1 93.81 160 LYS A O 1
ATOM 1204 N N . THR A 1 161 ? -1.734 14.156 20.625 1 95.12 161 THR A N 1
ATOM 1205 C CA . THR A 1 161 ? -3.01 14.266 19.938 1 95.12 161 THR A CA 1
ATOM 1206 C C . THR A 1 161 ? -3.314 15.719 19.578 1 95.12 161 THR A C 1
ATOM 1208 O O . THR A 1 161 ? -3.779 16.016 18.484 1 95.12 161 THR A O 1
ATOM 1211 N N . ALA A 1 162 ? -3.027 16.562 20.484 1 95.44 162 ALA A N 1
ATOM 1212 C CA . ALA A 1 162 ? -3.26 18 20.281 1 95.44 162 ALA A CA 1
ATOM 1213 C C . ALA A 1 162 ? -2.404 18.516 19.125 1 95.44 162 ALA A C 1
ATOM 1215 O O . ALA A 1 162 ? -2.842 19.391 18.375 1 95.44 162 ALA A O 1
ATOM 1216 N N . ALA A 1 163 ? -1.209 18.047 19 1 93.38 163 ALA A N 1
ATOM 1217 C CA . ALA A 1 163 ? -0.333 18.453 17.906 1 93.38 163 ALA A CA 1
ATOM 1218 C C . ALA A 1 163 ? -0.934 18.078 16.562 1 93.38 163 ALA A C 1
ATOM 1220 O O . ALA A 1 163 ? -0.897 18.875 15.617 1 93.38 163 ALA A O 1
ATOM 1221 N N . VAL A 1 164 ? -1.507 16.922 16.516 1 92.19 164 VAL A N 1
ATOM 1222 C CA . VAL A 1 164 ? -2.15 16.469 15.281 1 92.19 164 VAL A CA 1
ATOM 1223 C C . VAL A 1 164 ? -3.381 17.312 15 1 92.19 164 VAL A C 1
ATOM 1225 O O . VAL A 1 164 ? -3.594 17.75 13.867 1 92.19 164 VAL A O 1
ATOM 1228 N N . TYR A 1 165 ? -4.129 17.562 16.031 1 93.69 165 TYR A N 1
ATOM 1229 C CA . TYR A 1 165 ? -5.332 18.375 15.891 1 93.69 165 TYR A CA 1
ATOM 1230 C C . TYR A 1 165 ? -4.988 19.781 15.406 1 93.69 165 TYR A C 1
ATOM 1232 O O . TYR A 1 165 ? -5.719 20.359 14.602 1 93.69 165 TYR A O 1
ATOM 1240 N N . GLN A 1 166 ? -3.953 20.312 15.906 1 93.31 166 GLN A N 1
ATOM 1241 C CA . GLN A 1 166 ? -3.514 21.641 15.5 1 93.31 166 GLN A CA 1
ATOM 1242 C C . GLN A 1 166 ? -3.281 21.703 13.992 1 93.31 166 GLN A C 1
ATOM 1244 O O . GLN A 1 166 ? -3.656 22.672 13.344 1 93.31 166 GLN A O 1
ATOM 1249 N N . LEU A 1 167 ? -2.697 20.688 13.461 1 93.44 167 LEU A N 1
ATOM 1250 C CA . LEU A 1 167 ? -2.443 20.641 12.023 1 93.44 167 LEU A CA 1
ATOM 1251 C C . LEU A 1 167 ? -3.748 20.516 11.242 1 93.44 167 LEU A C 1
ATOM 1253 O O . LEU A 1 167 ? -3.932 21.172 10.227 1 93.44 167 LEU A O 1
ATOM 1257 N N . ILE A 1 168 ? -4.598 19.672 11.734 1 93 168 ILE A N 1
ATOM 1258 C CA . ILE A 1 168 ? -5.875 19.438 11.07 1 93 168 ILE A CA 1
ATOM 1259 C C . ILE A 1 168 ? -6.699 20.719 11.07 1 93 168 ILE A C 1
ATOM 1261 O O . ILE A 1 168 ? -7.43 21 10.109 1 93 168 ILE A O 1
ATOM 1265 N N . SER A 1 169 ? -6.484 21.547 12.078 1 92.81 169 SER A N 1
ATOM 1266 C CA . SER A 1 169 ? -7.332 22.719 12.297 1 92.81 169 SER A CA 1
ATOM 1267 C C . SER A 1 169 ? -6.648 23.984 11.82 1 92.81 169 SER A C 1
ATOM 1269 O O . SER A 1 169 ? -7.012 25.094 12.242 1 92.81 169 SER A O 1
ATOM 1271 N N . LEU A 1 170 ? -5.691 23.875 11.023 1 95 170 LEU A N 1
ATOM 1272 C CA . LEU A 1 170 ? -5.031 25.047 10.492 1 95 170 LEU A CA 1
ATOM 1273 C C . LEU A 1 170 ? -6.031 25.953 9.781 1 95 170 LEU A C 1
ATOM 1275 O O . LEU A 1 170 ? -6.926 25.469 9.078 1 95 170 LEU A O 1
ATOM 1279 N N . PRO A 1 171 ? -5.859 27.281 9.961 1 96.25 171 PRO A N 1
ATOM 1280 C CA . PRO A 1 171 ? -6.719 28.188 9.203 1 96.25 171 PRO A CA 1
ATOM 1281 C C . PRO A 1 171 ? -6.508 28.078 7.691 1 96.25 171 PRO A C 1
ATOM 1283 O O . PRO A 1 171 ? -5.398 27.781 7.238 1 96.25 171 PRO A O 1
ATOM 1286 N N . THR A 1 172 ? -7.555 28.359 6.934 1 97.25 172 THR A N 1
ATOM 1287 C CA . THR A 1 172 ? -7.484 28.266 5.477 1 97.25 172 THR A CA 1
ATOM 1288 C C . THR A 1 172 ? -7.254 29.641 4.855 1 97.25 172 THR A C 1
ATOM 1290 O O . THR A 1 172 ? -7.551 30.672 5.477 1 97.25 172 THR A O 1
ATOM 1293 N N . VAL A 1 173 ? -6.738 29.625 3.715 1 97.25 173 VAL A N 1
ATOM 1294 C CA . VAL A 1 173 ? -6.555 30.875 2.973 1 97.25 173 VAL A CA 1
ATOM 1295 C C . VAL A 1 173 ? -7.898 31.344 2.418 1 97.25 173 VAL A C 1
ATOM 1297 O O . VAL A 1 173 ? -8.875 30.594 2.402 1 97.25 173 VAL A O 1
ATOM 1300 N N . GLU A 1 174 ? -7.922 32.625 2.02 1 95.81 174 GLU A N 1
ATOM 1301 C CA . GLU A 1 174 ? -9.141 33.188 1.442 1 95.81 174 GLU A CA 1
ATOM 1302 C C . GLU A 1 174 ? -9.492 32.5 0.125 1 95.81 174 GLU A C 1
ATOM 1304 O O . GLU A 1 174 ? -8.609 31.984 -0.575 1 95.81 174 GLU A O 1
ATOM 1309 N N . SER A 1 175 ? -10.727 32.562 -0.297 1 94.56 175 SER A N 1
ATOM 1310 C CA . SER A 1 175 ? -11.305 31.781 -1.395 1 94.56 175 SER A CA 1
ATOM 1311 C C . SER A 1 175 ? -10.656 32.156 -2.727 1 94.56 175 SER A C 1
ATOM 1313 O O . SER A 1 175 ? -10.406 31.281 -3.561 1 94.56 175 SER A O 1
ATOM 1315 N N . GLU A 1 176 ? -10.445 33.375 -2.891 1 95.38 176 GLU A N 1
ATOM 1316 C CA . GLU A 1 176 ? -9.859 33.812 -4.152 1 95.38 176 GLU A CA 1
ATOM 1317 C C . GLU A 1 176 ? -8.477 33.219 -4.367 1 95.38 176 GLU A C 1
ATOM 1319 O O . GLU A 1 176 ? -8.164 32.719 -5.457 1 95.38 176 GLU A O 1
ATOM 1324 N N . LEU A 1 177 ? -7.723 33.25 -3.355 1 96.31 177 LEU A N 1
ATOM 1325 C CA . LEU A 1 177 ? -6.383 32.688 -3.439 1 96.31 177 LEU A CA 1
ATOM 1326 C C . LEU A 1 177 ? -6.441 31.172 -3.566 1 96.31 177 LEU A C 1
ATOM 1328 O O . LEU A 1 177 ? -5.656 30.578 -4.312 1 96.31 177 LEU A O 1
ATOM 1332 N N . ALA A 1 178 ? -7.324 30.547 -2.844 1 95.94 178 ALA A N 1
ATOM 1333 C CA . ALA A 1 178 ? -7.492 29.094 -2.9 1 95.94 178 ALA A CA 1
ATOM 1334 C C . ALA A 1 178 ? -7.773 28.641 -4.328 1 95.94 178 ALA A C 1
ATOM 1336 O O . ALA A 1 178 ? -7.234 27.609 -4.77 1 95.94 178 ALA A O 1
ATOM 1337 N N . GLU A 1 179 ? -8.547 29.359 -5.016 1 95.94 179 GLU A N 1
ATOM 1338 C CA . GLU A 1 179 ? -8.898 29.016 -6.391 1 95.94 179 GLU A CA 1
ATOM 1339 C C . GLU A 1 179 ? -7.672 29.062 -7.297 1 95.94 179 GLU A C 1
ATOM 1341 O O . GLU A 1 179 ? -7.535 28.234 -8.211 1 95.94 179 GLU A O 1
ATOM 1346 N N . LYS A 1 180 ? -6.824 29.984 -7.023 1 96.38 180 LYS A N 1
ATOM 1347 C CA . LYS A 1 180 ? -5.613 30.141 -7.824 1 96.38 180 LYS A CA 1
ATOM 1348 C C . LYS A 1 180 ? -4.613 29.031 -7.523 1 96.38 180 LYS A C 1
ATOM 1350 O O . LYS A 1 180 ? -3.891 28.578 -8.414 1 96.38 180 LYS A O 1
ATOM 1355 N N . LEU A 1 181 ? -4.605 28.594 -6.281 1 96.88 181 LEU A N 1
ATOM 1356 C CA . LEU A 1 181 ? -3.596 27.641 -5.832 1 96.88 181 LEU A CA 1
ATOM 1357 C C . LEU A 1 181 ? -4.047 26.203 -6.105 1 96.88 181 LEU A C 1
ATOM 1359 O O . LEU A 1 181 ? -3.215 25.312 -6.23 1 96.88 181 LEU A O 1
ATOM 1363 N N . ASP A 1 182 ? -5.293 25.953 -6.254 1 94.44 182 ASP A N 1
ATOM 1364 C CA . ASP A 1 182 ? -5.898 24.641 -6.359 1 94.44 182 ASP A CA 1
ATOM 1365 C C . ASP A 1 182 ? -5.281 23.844 -7.508 1 94.44 182 ASP A C 1
ATOM 1367 O O . ASP A 1 182 ? -4.914 22.672 -7.336 1 94.44 182 ASP A O 1
ATOM 1371 N N . PRO A 1 183 ? -5.059 24.469 -8.633 1 93.62 183 PRO A N 1
ATOM 1372 C CA . PRO A 1 183 ? -4.539 23.703 -9.766 1 93.62 183 PRO A CA 1
ATOM 1373 C C . PRO A 1 183 ? -3.053 23.375 -9.625 1 93.62 183 PRO A C 1
ATOM 1375 O O . PRO A 1 183 ? -2.52 22.562 -10.383 1 93.62 183 PRO A O 1
ATOM 1378 N N . ILE A 1 184 ? -2.389 24.016 -8.672 1 93.38 184 ILE A N 1
ATOM 1379 C CA . ILE A 1 184 ? -0.948 23.844 -8.508 1 93.38 184 ILE A CA 1
ATOM 1380 C C . ILE A 1 184 ? -0.666 22.625 -7.656 1 93.38 184 ILE A C 1
ATOM 1382 O O . ILE A 1 184 ? -0.873 22.641 -6.438 1 93.38 184 ILE A O 1
ATOM 1386 N N . GLU A 1 185 ? -0.088 21.609 -8.242 1 87.38 185 GLU A N 1
ATOM 1387 C CA . GLU A 1 185 ? 0.101 20.344 -7.531 1 87.38 185 GLU A CA 1
ATOM 1388 C C . GLU A 1 185 ? 1.583 20.031 -7.348 1 87.38 185 GLU A C 1
ATOM 1390 O O . GLU A 1 185 ? 1.938 18.984 -6.801 1 87.38 185 GLU A O 1
ATOM 1395 N N . GLN A 1 186 ? 2.385 21 -7.867 1 88 186 GLN A N 1
ATOM 1396 C CA . GLN A 1 186 ? 3.816 20.734 -7.781 1 88 186 GLN A CA 1
ATOM 1397 C C . GLN A 1 186 ? 4.598 22 -7.445 1 88 186 GLN A C 1
ATOM 1399 O O . GLN A 1 186 ? 4.227 23.094 -7.879 1 88 186 GLN A O 1
ATOM 1404 N N . GLY A 1 187 ? 5.641 21.781 -6.594 1 89.94 187 GLY A N 1
ATOM 1405 C CA . GLY A 1 187 ? 6.641 22.812 -6.434 1 89.94 187 GLY A CA 1
ATOM 1406 C C . GLY A 1 187 ? 6.305 23.797 -5.332 1 89.94 187 GLY A C 1
ATOM 1407 O O . GLY A 1 187 ? 5.418 23.547 -4.512 1 89.94 187 GLY A O 1
ATOM 1408 N N . ILE A 1 188 ? 7.176 24.891 -5.316 1 93.31 188 ILE A N 1
ATOM 1409 C CA . ILE A 1 188 ? 7.043 26 -4.371 1 93.31 188 ILE A CA 1
ATOM 1410 C C . ILE A 1 188 ? 6.719 27.281 -5.125 1 93.31 188 ILE A C 1
ATOM 1412 O O . ILE A 1 188 ? 7.312 27.562 -6.168 1 93.31 188 ILE A O 1
ATOM 1416 N N . TRP A 1 189 ? 5.797 28.031 -4.57 1 95.88 189 TRP A N 1
ATOM 1417 C CA . TRP A 1 189 ? 5.305 29.219 -5.254 1 95.88 189 TRP A CA 1
ATOM 1418 C C . TRP A 1 189 ? 5.254 30.406 -4.309 1 95.88 189 TRP A C 1
ATOM 1420 O O . TRP A 1 189 ? 4.988 30.25 -3.115 1 95.88 189 TRP A O 1
ATOM 1430 N N . GLY A 1 190 ? 5.512 31.578 -4.871 1 96.06 190 GLY A N 1
ATOM 1431 C CA . GLY A 1 190 ? 5.371 32.812 -4.133 1 96.06 190 GLY A CA 1
ATOM 1432 C C . GLY A 1 190 ? 4.105 33.594 -4.484 1 96.06 190 GLY A C 1
ATOM 1433 O O . GLY A 1 190 ? 3.682 33.594 -5.641 1 96.06 190 GLY A O 1
ATOM 1434 N N . ILE A 1 191 ? 3.52 34.156 -3.488 1 97 191 ILE A N 1
ATOM 1435 C CA . ILE A 1 191 ? 2.342 35 -3.691 1 97 191 ILE A CA 1
ATOM 1436 C C . ILE A 1 191 ? 2.697 36.469 -3.436 1 97 191 ILE A C 1
ATOM 1438 O O . ILE A 1 191 ? 3.145 36.812 -2.342 1 97 191 ILE A O 1
ATOM 1442 N N . ASP A 1 192 ? 2.453 37.312 -4.371 1 95.19 192 ASP A N 1
ATOM 1443 C CA . ASP A 1 192 ? 2.826 38.719 -4.203 1 95.19 192 ASP A CA 1
ATOM 1444 C C . ASP A 1 192 ? 1.729 39.5 -3.486 1 95.19 192 ASP A C 1
ATOM 1446 O O . ASP A 1 192 ? 0.709 38.938 -3.094 1 95.19 192 ASP A O 1
ATOM 1450 N N . GLU A 1 193 ? 1.913 40.75 -3.348 1 91.81 193 GLU A N 1
ATOM 1451 C CA . GLU A 1 193 ? 1.018 41.594 -2.572 1 91.81 193 GLU A CA 1
ATOM 1452 C C . GLU A 1 193 ? -0.347 41.719 -3.244 1 91.81 193 GLU A C 1
ATOM 1454 O O . GLU A 1 193 ? -1.355 41.969 -2.574 1 91.81 193 GLU A O 1
ATOM 1459 N N . SER A 1 194 ? -0.407 41.5 -4.523 1 92.69 194 SER A N 1
ATOM 1460 C CA . SER A 1 194 ? -1.656 41.625 -5.27 1 92.69 194 SER A CA 1
ATOM 1461 C C . SER A 1 194 ? -2.398 40.312 -5.32 1 92.69 194 SER A C 1
ATOM 1463 O O . SER A 1 194 ? -3.48 40.219 -5.902 1 92.69 194 SER A O 1
ATOM 1465 N N . GLY A 1 195 ? -1.746 39.312 -4.781 1 92.81 195 GLY A N 1
ATOM 1466 C CA . GLY A 1 195 ? -2.383 38 -4.758 1 92.81 195 GLY A CA 1
ATOM 1467 C C . GLY A 1 195 ? -2.035 37.125 -5.961 1 92.81 195 GLY A C 1
ATOM 1468 O O . GLY A 1 195 ? -2.625 36.062 -6.168 1 92.81 195 GLY A O 1
ATOM 1469 N N . ASN A 1 196 ? -1.121 37.656 -6.73 1 95.75 196 ASN A N 1
ATOM 1470 C CA . ASN A 1 196 ? -0.688 36.844 -7.879 1 95.75 196 ASN A CA 1
ATOM 1471 C C . ASN A 1 196 ? 0.303 35.781 -7.469 1 95.75 196 ASN A C 1
ATOM 1473 O O . ASN A 1 196 ? 1.148 36 -6.602 1 95.75 196 ASN A O 1
ATOM 1477 N N . VAL A 1 197 ? 0.156 34.594 -8.148 1 97.06 197 VAL A N 1
ATOM 1478 C CA . VAL A 1 197 ? 0.961 33.438 -7.82 1 97.06 197 VAL A CA 1
ATOM 1479 C C . VAL A 1 197 ? 2.125 33.312 -8.797 1 97.06 197 VAL A C 1
ATOM 1481 O O . VAL A 1 197 ? 1.932 33.375 -10.016 1 97.06 197 VAL A O 1
ATOM 1484 N N . HIS A 1 198 ? 3.336 33.094 -8.281 1 96.5 198 HIS A N 1
ATOM 1485 C CA . HIS A 1 198 ? 4.543 33.031 -9.102 1 96.5 198 HIS A CA 1
ATOM 1486 C C . HIS A 1 198 ? 5.32 31.75 -8.828 1 96.5 198 HIS A C 1
ATOM 1488 O O . HIS A 1 198 ? 5.562 31.406 -7.672 1 96.5 198 HIS A O 1
ATOM 1494 N N . ASP A 1 199 ? 5.703 31.109 -9.922 1 94.56 199 ASP A N 1
ATOM 1495 C CA . ASP A 1 199 ? 6.539 29.906 -9.812 1 94.56 199 ASP A CA 1
ATOM 1496 C C . ASP A 1 199 ? 7.961 30.266 -9.406 1 94.56 199 ASP A C 1
ATOM 1498 O O . ASP A 1 199 ? 8.625 31.062 -10.078 1 94.56 199 ASP A O 1
ATOM 1502 N N . LEU A 1 200 ? 8.469 29.719 -8.32 1 91.81 200 LEU A N 1
ATOM 1503 C CA . LEU A 1 200 ? 9.812 30.031 -7.859 1 91.81 200 LEU A CA 1
ATOM 1504 C C . LEU A 1 200 ? 10.844 29.125 -8.531 1 91.81 200 LEU A C 1
ATOM 1506 O O . LEU A 1 200 ? 12.047 29.297 -8.336 1 91.81 200 LEU A O 1
ATOM 1510 N N . GLY A 1 201 ? 10.312 28.125 -9.227 1 87.31 201 GLY A N 1
ATOM 1511 C CA . GLY A 1 201 ? 11.195 27.25 -9.969 1 87.31 201 GLY A CA 1
ATOM 1512 C C . GLY A 1 201 ? 11.789 26.141 -9.125 1 87.31 201 GLY A C 1
ATOM 1513 O O . GLY A 1 201 ? 12.836 25.578 -9.461 1 87.31 201 GLY A O 1
ATOM 1514 N N . ILE A 1 202 ? 11.258 25.906 -7.941 1 86.62 202 ILE A N 1
ATOM 1515 C CA . ILE A 1 202 ? 11.703 24.844 -7.043 1 86.62 202 ILE A CA 1
ATOM 1516 C C . ILE A 1 202 ? 10.695 23.703 -7.062 1 86.62 202 ILE A C 1
ATOM 1518 O O . ILE A 1 202 ? 9.555 23.859 -6.625 1 86.62 202 ILE A O 1
ATOM 1522 N N . ARG A 1 203 ? 11.062 22.516 -7.492 1 81.38 203 ARG A N 1
ATOM 1523 C CA . ARG A 1 203 ? 10.164 21.406 -7.742 1 81.38 203 ARG A CA 1
ATOM 1524 C C . ARG A 1 203 ? 9.742 20.734 -6.434 1 81.38 203 ARG A C 1
ATOM 1526 O O . ARG A 1 203 ? 8.688 20.109 -6.363 1 81.38 203 ARG A O 1
ATOM 1533 N N . SER A 1 204 ? 10.695 20.859 -5.473 1 84 204 SER A N 1
ATOM 1534 C CA . SER A 1 204 ? 10.406 20.25 -4.18 1 84 204 SER A CA 1
ATOM 1535 C C . SER A 1 204 ? 11.125 20.984 -3.051 1 84 204 SER A C 1
ATOM 1537 O O . SER A 1 204 ? 12.281 21.375 -3.199 1 84 204 SER A O 1
ATOM 1539 N N . ALA A 1 205 ? 10.336 21.078 -2.039 1 82.69 205 ALA A N 1
ATOM 1540 C CA . ALA A 1 205 ? 10.93 21.719 -0.864 1 82.69 205 ALA A CA 1
ATOM 1541 C C . ALA A 1 205 ? 12.141 20.938 -0.367 1 82.69 205 ALA A C 1
ATOM 1543 O O . ALA A 1 205 ? 12.984 21.469 0.357 1 82.69 205 ALA A O 1
ATOM 1544 N N . LEU A 1 206 ? 12.266 19.719 -0.78 1 82.81 206 LEU A N 1
ATOM 1545 C CA . LEU A 1 206 ? 13.375 18.875 -0.352 1 82.81 206 LEU A CA 1
ATOM 1546 C C . LEU A 1 206 ? 14.672 19.281 -1.045 1 82.81 206 LEU A C 1
ATOM 1548 O O . LEU A 1 206 ? 15.758 18.875 -0.622 1 82.81 206 LEU A O 1
ATOM 1552 N N . LEU A 1 207 ? 14.516 20.062 -2.051 1 78.62 207 LEU A N 1
ATOM 1553 C CA . LEU A 1 207 ? 15.672 20.516 -2.82 1 78.62 207 LEU A CA 1
ATOM 1554 C C . LEU A 1 207 ? 16.188 21.844 -2.281 1 78.62 207 LEU A C 1
ATOM 1556 O O . LEU A 1 207 ? 17.203 22.359 -2.764 1 78.62 207 LEU A O 1
ATOM 1560 N N . LEU A 1 208 ? 15.555 22.359 -1.322 1 79.25 208 LEU A N 1
ATOM 1561 C CA . LEU A 1 208 ? 15.922 23.656 -0.781 1 79.25 208 LEU A CA 1
ATOM 1562 C C . LEU A 1 208 ? 17.25 23.562 -0.023 1 79.25 208 LEU A C 1
ATOM 1564 O O . LEU A 1 208 ? 17.469 22.625 0.737 1 79.25 208 LEU A O 1
ATOM 1568 N N . ASN A 1 209 ? 18.078 24.391 -0.45 1 74.44 209 ASN A N 1
ATOM 1569 C CA . ASN A 1 209 ? 19.344 24.547 0.241 1 74.44 209 ASN A CA 1
ATOM 1570 C C . ASN A 1 209 ? 19.641 26.016 0.548 1 74.44 209 ASN A C 1
ATOM 1572 O O . ASN A 1 209 ? 18.797 26.891 0.319 1 74.44 209 ASN A O 1
ATOM 1576 N N . ALA A 1 210 ? 20.797 26.312 1.193 1 71.19 210 ALA A N 1
ATOM 1577 C CA . ALA A 1 210 ? 21.172 27.656 1.626 1 71.19 210 ALA A CA 1
ATOM 1578 C C . ALA A 1 210 ? 21.297 28.594 0.435 1 71.19 210 ALA A C 1
ATOM 1580 O O . ALA A 1 210 ? 21.031 29.797 0.559 1 71.19 210 ALA A O 1
ATOM 1581 N N . SER A 1 211 ? 21.547 28.031 -0.762 1 72.75 211 SER A N 1
ATOM 1582 C CA . SER A 1 211 ? 21.828 28.875 -1.923 1 72.75 211 SER A CA 1
ATOM 1583 C C . SER A 1 211 ? 20.531 29.406 -2.543 1 72.75 211 SER A C 1
ATOM 1585 O O . SER A 1 211 ? 20.547 30.453 -3.213 1 72.75 211 SER A O 1
ATOM 1587 N N . ASN A 1 212 ? 19.469 28.75 -2.277 1 75.25 212 ASN A N 1
ATOM 1588 C CA . ASN A 1 212 ? 18.234 29.188 -2.934 1 75.25 212 ASN A CA 1
ATOM 1589 C C . ASN A 1 212 ? 17.203 29.672 -1.923 1 75.25 212 ASN A C 1
ATOM 1591 O O . ASN A 1 212 ? 16.031 29.875 -2.268 1 75.25 212 ASN A O 1
ATOM 1595 N N . ARG A 1 213 ? 17.656 29.922 -0.729 1 74.5 213 ARG A N 1
ATOM 1596 C CA . ARG A 1 213 ? 16.75 30.359 0.333 1 74.5 213 ARG A CA 1
ATOM 1597 C C . ARG A 1 213 ? 16.188 31.734 0.029 1 74.5 213 ARG A C 1
ATOM 1599 O O . ARG A 1 213 ? 15.008 32 0.284 1 74.5 213 ARG A O 1
ATOM 1606 N N . ASN A 1 214 ? 17.094 32.5 -0.461 1 76.56 214 ASN A N 1
ATOM 1607 C CA . ASN A 1 214 ? 16.672 33.875 -0.728 1 76.56 214 ASN A CA 1
ATOM 1608 C C . ASN A 1 214 ? 15.625 33.938 -1.843 1 76.56 214 ASN A C 1
ATOM 1610 O O . ASN A 1 214 ? 14.898 34.938 -1.96 1 76.56 214 ASN A O 1
ATOM 1614 N N . ASP A 1 215 ? 15.547 32.906 -2.523 1 82.5 215 ASP A N 1
ATOM 1615 C CA . ASP A 1 215 ? 14.609 32.875 -3.641 1 82.5 215 ASP A CA 1
ATOM 1616 C C . ASP A 1 215 ? 13.188 32.625 -3.148 1 82.5 215 ASP A C 1
ATOM 1618 O O . ASP A 1 215 ? 12.219 32.906 -3.871 1 82.5 215 ASP A O 1
ATOM 1622 N N . LEU A 1 216 ? 13.031 32.281 -1.926 1 87 216 LEU A N 1
ATOM 1623 C CA . LEU A 1 216 ? 11.719 31.891 -1.413 1 87 216 LEU A CA 1
ATOM 1624 C C . LEU A 1 216 ? 10.844 33.125 -1.202 1 87 216 LEU A C 1
ATOM 1626 O O . LEU A 1 216 ? 9.617 33.031 -1.308 1 87 216 LEU A O 1
ATOM 1630 N N . THR A 1 217 ? 11.508 34.344 -0.976 1 88 217 THR A N 1
ATOM 1631 C CA . THR A 1 217 ? 10.727 35.531 -0.659 1 88 217 THR A CA 1
ATOM 1632 C C . THR A 1 217 ? 10.852 36.562 -1.77 1 88 217 THR A C 1
ATOM 1634 O O . THR A 1 217 ? 10.609 37.75 -1.546 1 88 217 THR A O 1
ATOM 1637 N N . ARG A 1 218 ? 11.195 36.094 -2.91 1 89 218 ARG A N 1
ATOM 1638 C CA . ARG A 1 218 ? 11.422 37 -4.035 1 89 218 ARG A CA 1
ATOM 1639 C C . ARG A 1 218 ? 10.141 37.719 -4.426 1 89 218 ARG A C 1
ATOM 1641 O O . ARG A 1 218 ? 10.18 38.875 -4.891 1 89 218 ARG A O 1
ATOM 1648 N N . PHE A 1 219 ? 9.016 37.156 -4.273 1 91.88 219 PHE A N 1
ATOM 1649 C CA . PHE A 1 219 ? 7.762 37.75 -4.727 1 91.88 219 PHE A CA 1
ATOM 1650 C C . PHE A 1 219 ? 6.879 38.125 -3.543 1 91.88 219 PHE A C 1
ATOM 1652 O O . PHE A 1 219 ? 5.73 38.531 -3.723 1 91.88 219 PHE A O 1
ATOM 1659 N N . GLY A 1 220 ? 7.438 37.969 -2.35 1 90.19 220 GLY A N 1
ATOM 1660 C CA . GLY A 1 220 ? 6.66 38.281 -1.159 1 90.19 220 GLY A CA 1
ATOM 1661 C C . GLY A 1 220 ? 6.898 37.312 -0.024 1 90.19 220 GLY A C 1
ATOM 1662 O O . GLY A 1 220 ? 7.781 36.438 -0.11 1 90.19 220 GLY A O 1
ATOM 1663 N N . ASN A 1 221 ? 6.039 37.469 0.954 1 93.5 221 ASN A N 1
ATOM 1664 C CA . ASN A 1 221 ? 6.266 36.688 2.166 1 93.5 221 ASN A CA 1
ATOM 1665 C C . ASN A 1 221 ? 5.234 35.562 2.318 1 93.5 221 ASN A C 1
ATOM 1667 O O . ASN A 1 221 ? 5.16 34.938 3.367 1 93.5 221 ASN A O 1
ATOM 1671 N N . ARG A 1 222 ? 4.406 35.406 1.344 1 96.5 222 ARG A N 1
ATOM 1672 C CA . ARG A 1 222 ? 3.496 34.25 1.296 1 96.5 222 ARG A CA 1
ATOM 1673 C C . ARG A 1 222 ? 4.016 33.188 0.347 1 96.5 222 ARG A C 1
ATOM 1675 O O . ARG A 1 222 ? 4.203 33.438 -0.844 1 96.5 222 ARG A O 1
ATOM 1682 N N . ILE A 1 223 ? 4.215 32.031 0.915 1 96.19 223 ILE A N 1
ATOM 1683 C CA . ILE A 1 223 ? 4.832 30.938 0.168 1 96.19 223 ILE A CA 1
ATOM 1684 C C . ILE A 1 223 ? 3.91 29.719 0.169 1 96.19 223 ILE A C 1
ATOM 1686 O O . ILE A 1 223 ? 3.447 29.297 1.227 1 96.19 223 ILE A O 1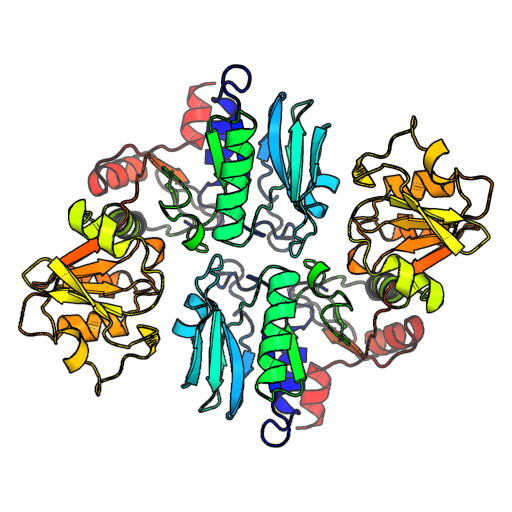
ATOM 1690 N N . TYR A 1 224 ? 3.652 29.234 -1.019 1 97.25 224 TYR A N 1
ATOM 1691 C CA . TYR A 1 224 ? 2.838 28.047 -1.162 1 97.25 224 TYR A CA 1
ATOM 1692 C C . TYR A 1 224 ? 3.705 26.828 -1.496 1 97.25 224 TYR A C 1
ATOM 1694 O O . TYR A 1 224 ? 4.492 26.875 -2.445 1 97.25 224 TYR A O 1
ATOM 1702 N N . VAL A 1 225 ? 3.568 25.812 -0.655 1 95.38 225 VAL A N 1
ATOM 1703 C CA . VAL A 1 225 ? 4.27 24.547 -0.876 1 95.38 225 VAL A CA 1
ATOM 1704 C C . VAL A 1 225 ? 3.26 23.438 -1.149 1 95.38 225 VAL A C 1
ATOM 1706 O O . VAL A 1 225 ? 2.486 23.062 -0.266 1 95.38 225 VAL A O 1
ATOM 1709 N N . SER A 1 226 ? 3.34 22.859 -2.328 1 92.06 226 SER A N 1
ATOM 1710 C CA . SER A 1 226 ? 2.355 21.859 -2.732 1 92.06 226 SER A CA 1
ATOM 1711 C C . SER A 1 226 ? 2.734 20.469 -2.229 1 92.06 226 SER A C 1
ATOM 1713 O O . SER A 1 226 ? 1.887 19.578 -2.158 1 92.06 226 SER A O 1
ATOM 1715 N N . GLY A 1 227 ? 3.998 20.266 -1.92 1 89.06 227 GLY A N 1
ATOM 1716 C CA . GLY A 1 227 ? 4.5 18.969 -1.498 1 89.06 227 GLY A CA 1
ATOM 1717 C C . GLY A 1 227 ? 4.797 18.906 -0.013 1 89.06 227 GLY A C 1
ATOM 1718 O O . GLY A 1 227 ? 4.148 19.578 0.79 1 89.06 227 GLY A O 1
ATOM 1719 N N . ALA A 1 228 ? 5.75 18.078 0.317 1 91 228 ALA A N 1
ATOM 1720 C CA . ALA A 1 228 ? 6.074 17.797 1.71 1 91 228 ALA A CA 1
ATOM 1721 C C . ALA A 1 228 ? 6.758 18.984 2.375 1 91 228 ALA A C 1
ATOM 1723 O O . ALA A 1 228 ? 7.664 19.594 1.798 1 91 228 ALA A O 1
ATOM 1724 N N . VAL A 1 229 ? 6.371 19.266 3.525 1 94.19 229 VAL A N 1
ATOM 1725 C CA . VAL A 1 229 ? 7.02 20.266 4.371 1 94.19 229 VAL A CA 1
ATOM 1726 C C . VAL A 1 229 ? 7.891 19.578 5.414 1 94.19 229 VAL A C 1
ATOM 1728 O O . VAL A 1 229 ? 7.387 18.812 6.254 1 94.19 229 VAL A O 1
ATOM 1731 N N . SER A 1 230 ? 9.133 19.812 5.336 1 93.44 230 SER A N 1
ATOM 1732 C CA . SER A 1 230 ? 10.094 19.172 6.219 1 93.44 230 SER A CA 1
ATOM 1733 C C . SER A 1 230 ? 10.547 20.109 7.328 1 93.44 230 SER A C 1
ATOM 1735 O O . SER A 1 230 ? 10.25 21.297 7.297 1 93.44 230 SER A O 1
ATOM 1737 N N . ASP A 1 231 ? 11.336 19.531 8.289 1 93.44 231 ASP A N 1
ATOM 1738 C CA . ASP A 1 231 ? 11.961 20.328 9.344 1 93.44 231 ASP A CA 1
ATOM 1739 C C . ASP A 1 231 ? 12.875 21.406 8.75 1 93.44 231 ASP A C 1
ATOM 1741 O O . ASP A 1 231 ? 12.859 22.547 9.195 1 93.44 231 ASP A O 1
ATOM 1745 N N . ASN A 1 232 ? 13.57 20.969 7.754 1 89.94 232 ASN A N 1
ATOM 1746 C CA . ASN A 1 232 ? 14.531 21.875 7.133 1 89.94 232 ASN A CA 1
ATOM 1747 C C . ASN A 1 232 ? 13.844 23.094 6.52 1 89.94 232 ASN A C 1
ATOM 1749 O O . ASN A 1 232 ? 14.305 24.219 6.695 1 89.94 232 ASN A O 1
ATOM 1753 N N . LEU A 1 233 ? 12.797 22.891 5.82 1 92.38 233 LEU A N 1
ATOM 1754 C CA . LEU A 1 233 ? 12.078 24 5.219 1 92.38 233 LEU A CA 1
ATOM 1755 C C . LEU A 1 233 ? 11.586 24.969 6.285 1 92.38 233 LEU A C 1
ATOM 1757 O O . LEU A 1 233 ? 11.758 26.188 6.148 1 92.38 233 LEU A O 1
ATOM 1761 N N . LEU A 1 234 ? 10.977 24.453 7.336 1 94.88 234 LEU A N 1
ATOM 1762 C CA . LEU A 1 234 ? 10.469 25.297 8.406 1 94.88 234 LEU A CA 1
ATOM 1763 C C . LEU A 1 234 ? 11.594 26.109 9.039 1 94.88 234 LEU A C 1
ATOM 1765 O O . LEU A 1 234 ? 11.422 27.297 9.328 1 94.88 234 LEU A O 1
ATOM 1769 N N . GLU A 1 235 ? 12.688 25.453 9.195 1 91.56 235 GLU A N 1
ATOM 1770 C CA . GLU A 1 235 ? 13.836 26.141 9.789 1 91.56 235 GLU A CA 1
ATOM 1771 C C . GLU A 1 235 ? 14.336 27.266 8.891 1 91.56 235 GLU A C 1
ATOM 1773 O O . GLU A 1 235 ? 14.641 28.359 9.367 1 91.56 235 GLU A O 1
ATOM 1778 N N . GLN A 1 236 ? 14.438 27 7.633 1 89.19 236 GLN A N 1
ATOM 1779 C CA . GLN A 1 236 ? 14.891 28.016 6.688 1 89.19 236 GLN A CA 1
ATOM 1780 C C . GLN A 1 236 ? 13.945 29.203 6.668 1 89.19 236 GLN A C 1
ATOM 1782 O O . GLN A 1 236 ? 14.383 30.359 6.641 1 89.19 236 GLN A O 1
ATOM 1787 N N . LEU A 1 237 ? 12.703 28.969 6.68 1 91.69 237 LEU A N 1
ATOM 1788 C CA . LEU A 1 237 ? 11.703 30.031 6.652 1 91.69 237 LEU A CA 1
ATOM 1789 C C . LEU A 1 237 ? 11.711 30.812 7.965 1 91.69 237 LEU A C 1
ATOM 1791 O O . LEU A 1 237 ? 11.484 32.031 7.977 1 91.69 237 LEU A O 1
ATOM 1795 N N . ARG A 1 238 ? 11.914 30.109 9 1 92.06 238 ARG A N 1
ATOM 1796 C CA . ARG A 1 238 ? 11.883 30.719 10.328 1 92.06 238 ARG A CA 1
ATOM 1797 C C . ARG A 1 238 ? 12.961 31.781 10.477 1 92.06 238 ARG A C 1
ATOM 1799 O O . ARG A 1 238 ? 12.805 32.719 11.25 1 92.06 238 ARG A O 1
ATOM 1806 N N . LEU A 1 239 ? 14.039 31.641 9.75 1 88.25 239 LEU A N 1
ATOM 1807 C CA . LEU A 1 239 ? 15.188 32.531 9.852 1 88.25 239 LEU A CA 1
ATOM 1808 C C . LEU A 1 239 ? 14.891 33.875 9.18 1 88.25 239 LEU A C 1
ATOM 1810 O O . LEU A 1 239 ? 15.648 34.844 9.352 1 88.25 239 LEU A O 1
ATOM 1814 N N . SER A 1 240 ? 13.859 33.906 8.461 1 88.56 240 SER A N 1
ATOM 1815 C CA . SER A 1 240 ? 13.508 35.156 7.785 1 88.56 240 SER A CA 1
ATOM 1816 C C . SER A 1 240 ? 13.25 36.281 8.789 1 88.56 240 SER A C 1
ATOM 1818 O O . SER A 1 240 ? 12.625 36.062 9.828 1 88.56 240 SER A O 1
ATOM 1820 N N . ASP A 1 241 ? 13.672 37.469 8.422 1 88.81 241 ASP A N 1
ATOM 1821 C CA . ASP A 1 241 ? 13.43 38.625 9.266 1 88.81 241 ASP A CA 1
ATOM 1822 C C . ASP A 1 241 ? 11.977 39.062 9.164 1 88.81 241 ASP A C 1
ATOM 1824 O O . ASP A 1 241 ? 11.414 39.625 10.125 1 88.81 241 ASP A O 1
ATOM 1828 N N . ASP A 1 242 ? 11.445 38.875 8.039 1 91.69 242 ASP A N 1
ATOM 1829 C CA . ASP A 1 242 ? 10.055 39.281 7.828 1 91.69 242 ASP A CA 1
ATOM 1830 C C . ASP A 1 242 ? 9.102 38.125 8.219 1 91.69 242 ASP A C 1
ATOM 1832 O O . ASP A 1 242 ? 9.492 36.969 8.219 1 91.69 242 ASP A O 1
ATOM 1836 N N . LYS A 1 243 ? 7.902 38.531 8.555 1 95.25 243 LYS A N 1
ATOM 1837 C CA . LYS A 1 243 ? 6.875 37.562 8.859 1 95.25 243 LYS A CA 1
ATOM 1838 C C . LYS A 1 243 ? 6.5 36.75 7.625 1 95.25 243 LYS A C 1
ATOM 1840 O O . LYS A 1 243 ? 6.109 37.312 6.602 1 95.25 243 LYS A O 1
ATOM 1845 N N . ILE A 1 244 ? 6.625 35.469 7.73 1 95.56 244 ILE A N 1
ATOM 1846 C CA . ILE A 1 244 ? 6.332 34.562 6.625 1 95.56 244 ILE A CA 1
ATOM 1847 C C . ILE A 1 244 ? 4.988 33.875 6.863 1 95.56 244 ILE A C 1
ATOM 1849 O O . ILE A 1 244 ? 4.684 33.469 7.984 1 95.56 244 ILE A O 1
ATOM 1853 N N . CYS A 1 245 ? 4.199 33.812 5.77 1 97.38 245 CYS A N 1
ATOM 1854 C CA . CYS A 1 245 ? 3.006 32.969 5.75 1 97.38 245 CYS A CA 1
ATOM 1855 C C . CYS A 1 245 ? 3.215 31.75 4.871 1 97.38 245 CYS A C 1
ATOM 1857 O O . CYS A 1 245 ? 3.223 31.859 3.643 1 97.38 245 CYS A O 1
ATOM 1859 N N . LEU A 1 246 ? 3.389 30.641 5.527 1 97.75 246 LEU A N 1
ATOM 1860 C CA . LEU A 1 246 ? 3.518 29.391 4.793 1 97.75 246 LEU A CA 1
ATOM 1861 C C . LEU A 1 246 ? 2.148 28.797 4.5 1 97.75 246 LEU A C 1
ATOM 1863 O O . LEU A 1 246 ? 1.369 28.531 5.422 1 97.75 246 LEU A O 1
ATOM 1867 N N . ILE A 1 247 ? 1.858 28.609 3.268 1 98.06 247 ILE A N 1
ATOM 1868 C CA . ILE A 1 247 ? 0.609 27.984 2.848 1 98.06 247 ILE A CA 1
ATOM 1869 C C . ILE A 1 247 ? 0.881 26.562 2.363 1 98.06 247 ILE A C 1
ATOM 1871 O O . ILE A 1 247 ? 1.688 26.359 1.454 1 98.06 247 ILE A O 1
ATOM 1875 N N . ILE A 1 248 ? 0.29 25.625 3.012 1 96.75 248 ILE A N 1
ATOM 1876 C CA . ILE A 1 248 ? 0.406 24.234 2.588 1 96.75 248 ILE A CA 1
ATOM 1877 C C . ILE A 1 248 ? -0.914 23.766 1.975 1 96.75 248 ILE A C 1
ATOM 1879 O O . ILE A 1 248 ? -1.952 24.406 2.166 1 96.75 248 ILE A O 1
ATOM 1883 N N . ARG A 1 249 ? -0.833 22.719 1.221 1 93.88 249 ARG A N 1
ATOM 1884 C CA . ARG A 1 249 ? -2.053 22.234 0.583 1 93.88 249 ARG A CA 1
ATOM 1885 C C . ARG A 1 249 ? -3.061 21.766 1.621 1 93.88 249 ARG A C 1
ATOM 1887 O O . ARG A 1 249 ? -4.23 22.156 1.587 1 93.88 249 ARG A O 1
ATOM 1894 N N . ASP A 1 250 ? -2.635 20.844 2.469 1 93.5 250 ASP A N 1
ATOM 1895 C CA . ASP A 1 250 ? -3.391 20.375 3.629 1 93.5 250 ASP A CA 1
ATOM 1896 C C . ASP A 1 250 ? -2.473 19.75 4.668 1 93.5 250 ASP A C 1
ATOM 1898 O O . ASP A 1 250 ? -1.262 19.641 4.453 1 93.5 250 ASP A O 1
ATOM 1902 N N . PHE A 1 251 ? -3.025 19.312 5.754 1 92.56 251 PHE A N 1
ATOM 1903 C CA . PHE A 1 251 ? -2.211 18.906 6.891 1 92.56 251 PHE A CA 1
ATOM 1904 C C . PHE A 1 251 ? -1.423 17.641 6.566 1 92.56 251 PHE A C 1
ATOM 1906 O O . PHE A 1 251 ? -0.433 17.328 7.234 1 92.56 251 PHE A O 1
ATOM 1913 N N . THR A 1 252 ? -1.815 16.859 5.535 1 90.5 252 THR A N 1
ATOM 1914 C CA . THR A 1 252 ? -1.136 15.609 5.195 1 90.5 252 THR A CA 1
ATOM 1915 C C . THR A 1 252 ? 0.212 15.891 4.539 1 90.5 252 THR A C 1
ATOM 1917 O O . THR A 1 252 ? 1.031 14.984 4.379 1 90.5 252 THR A O 1
ATOM 1920 N N . ARG A 1 253 ? 0.453 17.125 4.246 1 91.62 253 ARG A N 1
ATOM 1921 C CA . ARG A 1 253 ? 1.712 17.5 3.611 1 91.62 253 ARG A CA 1
ATOM 1922 C C . ARG A 1 253 ? 2.762 17.875 4.652 1 91.62 253 ARG A C 1
ATOM 1924 O O . ARG A 1 253 ? 3.928 18.078 4.316 1 91.62 253 ARG A O 1
ATOM 1931 N N . MET A 1 254 ? 2.377 17.938 5.863 1 93.19 254 MET A N 1
ATOM 1932 C CA . MET A 1 254 ? 3.299 18.297 6.941 1 93.19 254 MET A CA 1
ATOM 1933 C C . MET A 1 254 ? 4.055 17.078 7.438 1 93.19 254 MET A C 1
ATOM 1935 O O . MET A 1 254 ? 3.496 16.25 8.164 1 93.19 254 MET A O 1
ATOM 1939 N N . PHE A 1 255 ? 5.293 17.016 7.094 1 91.25 255 PHE A N 1
ATOM 1940 C CA . PHE A 1 255 ? 6.121 15.898 7.504 1 91.25 255 PHE A CA 1
ATOM 1941 C C . PHE A 1 255 ? 7.094 16.312 8.602 1 91.25 255 PHE A C 1
ATOM 1943 O O . PHE A 1 255 ? 7.793 15.469 9.172 1 91.25 255 PHE A O 1
ATOM 1950 N N . ALA A 1 256 ? 7.094 17.594 8.891 1 93.38 256 ALA A N 1
ATOM 1951 C CA . ALA A 1 256 ? 7.965 18.109 9.945 1 93.38 256 ALA A CA 1
ATOM 1952 C C . ALA A 1 256 ? 7.543 17.578 11.312 1 93.38 256 ALA A C 1
ATOM 1954 O O . ALA A 1 256 ? 6.363 17.297 11.539 1 93.38 256 ALA A O 1
ATOM 1955 N N . LEU A 1 257 ? 8.469 17.484 12.188 1 91.94 257 LEU A N 1
ATOM 1956 C CA . LEU A 1 257 ? 8.188 17.078 13.562 1 91.94 257 LEU A CA 1
ATOM 1957 C C . LEU A 1 257 ? 7.332 18.125 14.273 1 91.94 257 LEU A C 1
ATOM 1959 O O . LEU A 1 257 ? 7.434 19.328 13.984 1 91.94 257 LEU A O 1
ATOM 1963 N N . PRO A 1 258 ? 6.551 17.625 15.234 1 91.81 258 PRO A N 1
ATOM 1964 C CA . PRO A 1 258 ? 5.703 18.562 15.977 1 91.81 258 PRO A CA 1
ATOM 1965 C C . PRO A 1 258 ? 6.496 19.688 16.641 1 91.81 258 PRO A C 1
ATOM 1967 O O . PRO A 1 258 ? 6.035 20.828 16.672 1 91.81 258 PRO A O 1
ATOM 1970 N N . GLU A 1 259 ? 7.652 19.359 17.078 1 93.94 259 GLU A N 1
ATOM 1971 C CA . GLU A 1 259 ? 8.477 20.359 17.734 1 93.94 259 GLU A CA 1
ATOM 1972 C C . GLU A 1 259 ? 8.883 21.469 16.75 1 93.94 259 GLU A C 1
ATOM 1974 O O . GLU A 1 259 ? 8.906 22.656 17.125 1 93.94 259 GLU A O 1
ATOM 1979 N N . ALA A 1 260 ? 9.211 21.078 15.578 1 95.25 260 ALA A N 1
ATOM 1980 C CA . ALA A 1 260 ? 9.578 22.062 14.562 1 95.25 260 ALA A CA 1
ATOM 1981 C C . ALA A 1 260 ? 8.383 22.938 14.188 1 95.25 260 ALA A C 1
ATOM 1983 O O . ALA A 1 260 ? 8.531 24.141 14 1 95.25 260 ALA A O 1
ATOM 1984 N N . VAL A 1 261 ? 7.266 22.359 14.117 1 96.38 261 VAL A N 1
ATOM 1985 C CA . VAL A 1 261 ? 6.043 23.094 13.805 1 96.38 261 VAL A CA 1
ATOM 1986 C C . VAL A 1 261 ? 5.75 24.109 14.922 1 96.38 261 VAL A C 1
ATOM 1988 O O . VAL A 1 261 ? 5.461 25.266 14.648 1 96.38 261 VAL A O 1
ATOM 1991 N N . ASP A 1 262 ? 5.879 23.641 16.094 1 94.75 262 ASP A N 1
ATOM 1992 C CA . ASP A 1 262 ? 5.633 24.5 17.25 1 94.75 262 ASP A CA 1
ATOM 1993 C C . ASP A 1 262 ? 6.574 25.703 17.25 1 94.75 262 ASP A C 1
ATOM 1995 O O . ASP A 1 262 ? 6.148 26.828 17.484 1 94.75 262 ASP A O 1
ATOM 1999 N N . ARG A 1 263 ? 7.805 25.438 17.031 1 95.5 263 ARG A N 1
ATOM 2000 C CA . ARG A 1 263 ? 8.805 26.5 17 1 95.5 263 ARG A CA 1
ATOM 2001 C C . ARG A 1 263 ? 8.461 27.531 15.938 1 95.5 263 ARG A C 1
ATOM 2003 O O . ARG A 1 263 ? 8.594 28.734 16.172 1 95.5 263 ARG A O 1
ATOM 2010 N N . PHE A 1 264 ? 8.086 27.078 14.852 1 97 264 PHE A N 1
ATOM 2011 C CA . PHE A 1 264 ? 7.719 27.969 13.758 1 97 264 PHE A CA 1
ATOM 2012 C C . PHE A 1 264 ? 6.52 28.828 14.133 1 97 264 PHE A C 1
ATOM 2014 O O . PHE A 1 264 ? 6.535 30.047 13.938 1 97 264 PHE A O 1
ATOM 2021 N N . LEU A 1 265 ? 5.488 28.203 14.758 1 94.25 265 LEU A N 1
ATOM 2022 C CA . LEU A 1 265 ? 4.238 28.875 15.07 1 94.25 265 LEU A CA 1
ATOM 2023 C C . LEU A 1 265 ? 4.406 29.797 16.281 1 94.25 265 LEU A C 1
ATOM 2025 O O . LEU A 1 265 ? 3.621 30.734 16.469 1 94.25 265 LEU A O 1
ATOM 2029 N N . GLN A 1 266 ? 5.305 29.516 17.078 1 93.62 266 GLN A N 1
ATOM 2030 C CA . GLN A 1 266 ? 5.582 30.375 18.234 1 93.62 266 GLN A CA 1
ATOM 2031 C C . GLN A 1 266 ? 6.352 31.625 17.828 1 93.62 266 GLN A C 1
ATOM 2033 O O . GLN A 1 266 ? 6.438 32.594 18.594 1 93.62 266 GLN A O 1
ATOM 2038 N N . SER A 1 267 ? 6.926 31.547 16.703 1 94.19 267 SER A N 1
ATOM 2039 C CA . SER A 1 267 ? 7.594 32.719 16.172 1 94.19 267 SER A CA 1
ATOM 2040 C C . SER A 1 267 ? 6.598 33.688 15.539 1 94.19 267 SER A C 1
ATOM 2042 O O . SER A 1 267 ? 5.395 33.594 15.797 1 94.19 267 SER A O 1
ATOM 2044 N N . LYS A 1 268 ? 7.062 34.594 14.773 1 95.06 268 LYS A N 1
ATOM 2045 C CA . LYS A 1 268 ? 6.203 35.594 14.148 1 95.06 268 LYS A CA 1
ATOM 2046 C C . LYS A 1 268 ? 5.512 35.031 12.914 1 95.06 268 LYS A C 1
ATOM 2048 O O . LYS A 1 268 ? 4.617 35.656 12.352 1 95.06 268 LYS A O 1
ATOM 2053 N N . HIS A 1 269 ? 5.84 33.875 12.57 1 97.06 269 HIS A N 1
ATOM 2054 C CA . HIS A 1 269 ? 5.387 33.312 11.297 1 97.06 269 HIS A CA 1
ATOM 2055 C C . HIS A 1 269 ? 4.047 32.594 11.461 1 97.06 269 HIS A C 1
ATOM 2057 O O . HIS A 1 269 ? 3.57 32.406 12.586 1 97.06 269 HIS A O 1
ATOM 2063 N N . GLU A 1 270 ? 3.412 32.281 10.352 1 97.31 270 GLU A N 1
ATOM 2064 C CA . GLU A 1 270 ? 2.123 31.609 10.383 1 97.31 270 GLU A CA 1
ATOM 2065 C C . GLU A 1 270 ? 2.051 30.516 9.336 1 97.31 270 GLU A C 1
ATOM 2067 O O . GLU A 1 270 ? 2.785 30.547 8.344 1 97.31 270 GLU A O 1
ATOM 2072 N N . ILE A 1 271 ? 1.234 29.531 9.555 1 98.06 271 ILE A N 1
ATOM 2073 C CA . ILE A 1 271 ? 0.932 28.469 8.609 1 98.06 271 ILE A CA 1
ATOM 2074 C C . ILE A 1 271 ? -0.562 28.469 8.289 1 98.06 271 ILE A C 1
ATOM 2076 O O . ILE A 1 271 ? -1.396 28.562 9.195 1 98.06 271 ILE A O 1
ATOM 2080 N N . LYS A 1 272 ? -0.886 28.438 7.062 1 98 272 LYS A N 1
ATOM 2081 C CA . LYS A 1 272 ? -2.26 28.266 6.59 1 98 272 LYS A CA 1
ATOM 2082 C C . LYS A 1 272 ? -2.379 27.094 5.629 1 98 272 LYS A C 1
ATOM 2084 O O . LYS A 1 272 ? -1.373 26.594 5.117 1 98 272 LYS A O 1
ATOM 2089 N N . SER A 1 273 ? -3.541 26.625 5.477 1 97.19 273 SER A N 1
ATOM 2090 C CA . SER A 1 273 ? -3.771 25.531 4.543 1 97.19 273 SER A CA 1
ATOM 2091 C C . SER A 1 273 ? -4.734 25.938 3.434 1 97.19 273 SER A C 1
ATOM 2093 O O . SER A 1 273 ? -5.57 26.828 3.623 1 97.19 273 SER A O 1
ATOM 2095 N N . LEU A 1 274 ? -4.492 25.375 2.311 1 96.38 274 LEU A N 1
ATOM 2096 C CA . LEU A 1 274 ? -5.434 25.531 1.208 1 96.38 274 LEU A CA 1
ATOM 2097 C C . LEU A 1 274 ? -6.754 24.844 1.519 1 96.38 274 LEU A C 1
ATOM 2099 O O . LEU A 1 274 ? -7.824 25.438 1.353 1 96.38 274 LEU A O 1
ATOM 2103 N N . TYR A 1 275 ? -6.617 23.594 2.012 1 93.75 275 TYR A N 1
ATOM 2104 C CA . TYR A 1 275 ? -7.777 22.828 2.432 1 93.75 275 TYR A CA 1
ATOM 2105 C C . TYR A 1 275 ? -7.73 22.531 3.928 1 93.75 275 TYR A C 1
ATOM 2107 O O . TYR A 1 275 ? -6.762 21.953 4.422 1 93.75 275 TYR A O 1
ATOM 2115 N N . GLY A 1 276 ? -8.75 22.906 4.562 1 91.94 276 GLY A N 1
ATOM 2116 C CA . GLY A 1 276 ? -8.828 22.625 5.988 1 91.94 276 GLY A CA 1
ATOM 2117 C C . GLY A 1 276 ? -9.414 21.266 6.301 1 91.94 276 GLY A C 1
ATOM 2118 O O . GLY A 1 276 ? -10.273 20.766 5.566 1 91.94 276 GLY A O 1
ATOM 2119 N N . GLY A 1 277 ? -8.93 20.703 7.359 1 90.44 277 GLY A N 1
ATOM 2120 C CA . GLY A 1 277 ? -9.516 19.453 7.824 1 90.44 277 GLY A CA 1
ATOM 2121 C C . GLY A 1 277 ? -10.711 19.656 8.742 1 90.44 277 GLY A C 1
ATOM 2122 O O . GLY A 1 277 ? -10.891 20.734 9.297 1 90.44 277 GLY A O 1
ATOM 2123 N N . LYS A 1 278 ? -11.555 18.703 8.75 1 91.5 278 LYS A N 1
ATOM 2124 C CA . LYS A 1 278 ? -12.695 18.688 9.664 1 91.5 278 LYS A CA 1
ATOM 2125 C C . LYS A 1 278 ? -12.672 17.469 10.562 1 91.5 278 LYS A C 1
ATOM 2127 O O . LYS A 1 278 ? -12.922 16.344 10.109 1 91.5 278 LYS A O 1
ATOM 2132 N N . LEU A 1 279 ? -12.391 17.734 11.734 1 92.69 279 LEU A N 1
ATOM 2133 C CA . LEU A 1 279 ? -12.391 16.672 12.727 1 92.69 279 LEU A CA 1
ATOM 2134 C C . LEU A 1 279 ? -13.711 16.625 13.484 1 92.69 279 LEU A C 1
ATOM 2136 O O . LEU A 1 279 ? -14.039 17.547 14.227 1 92.69 279 LEU A O 1
ATOM 2140 N N . LEU A 1 280 ? -14.406 15.523 13.359 1 91.69 280 LEU A N 1
ATOM 2141 C CA . LEU A 1 280 ? -15.734 15.406 13.953 1 91.69 280 LEU A CA 1
ATOM 2142 C C . LEU A 1 280 ? -15.641 15 15.422 1 91.69 280 LEU A C 1
ATOM 2144 O O . LEU A 1 280 ? -16.422 15.469 16.25 1 91.69 280 LEU A O 1
ATOM 2148 N N . ALA A 1 281 ? -14.727 14.117 15.711 1 93.81 281 ALA A N 1
ATOM 2149 C CA . ALA A 1 281 ? -14.586 13.586 17.062 1 93.81 281 ALA A CA 1
ATOM 2150 C C . ALA A 1 281 ? -13.242 12.883 17.25 1 93.81 281 ALA A C 1
ATOM 2152 O O . ALA A 1 281 ? -12.57 12.562 16.266 1 93.81 281 ALA A O 1
ATOM 2153 N N . VAL A 1 282 ? -12.938 12.781 18.469 1 95.88 282 VAL A N 1
ATOM 2154 C CA . VAL A 1 282 ? -11.789 11.961 18.859 1 95.88 282 VAL A CA 1
ATOM 2155 C C . VAL A 1 282 ? -12.266 10.789 19.719 1 95.88 282 VAL A C 1
ATOM 2157 O O . VAL A 1 282 ? -13.133 10.945 20.562 1 95.88 282 VAL A O 1
ATOM 2160 N N . THR A 1 283 ? -11.773 9.625 19.406 1 96.12 283 THR A N 1
ATOM 2161 C CA . THR A 1 283 ? -12.047 8.461 20.25 1 96.12 283 THR A CA 1
ATOM 2162 C C . THR A 1 283 ? -10.773 7.988 20.938 1 96.12 283 THR A C 1
ATOM 2164 O O . THR A 1 283 ? -9.672 8.117 20.406 1 96.12 283 THR A O 1
ATOM 2167 N N . ILE A 1 284 ? -10.984 7.441 22.141 1 96.44 284 ILE A N 1
ATOM 2168 C CA . ILE A 1 284 ? -9.82 7.047 22.922 1 96.44 284 ILE A CA 1
ATOM 2169 C C . ILE A 1 284 ? -9.93 5.57 23.312 1 96.44 284 ILE A C 1
ATOM 2171 O O . ILE A 1 284 ? -11.031 5.082 23.578 1 96.44 284 ILE A O 1
ATOM 2175 N N . ASN A 1 285 ? -8.844 4.852 23.219 1 94.56 285 ASN A N 1
ATOM 2176 C CA . ASN A 1 285 ? -8.672 3.52 23.781 1 94.56 285 ASN A CA 1
ATOM 2177 C C . ASN A 1 285 ? -7.727 3.539 24.984 1 94.56 285 ASN A C 1
ATOM 2179 O O . ASN A 1 285 ? -6.512 3.664 24.812 1 94.56 285 ASN A O 1
ATOM 2183 N N . PRO A 1 286 ? -8.25 3.379 26.141 1 95.44 286 PRO A N 1
ATOM 2184 C CA . PRO A 1 286 ? -7.414 3.512 27.344 1 95.44 286 PRO A CA 1
ATOM 2185 C C . PRO A 1 286 ? -6.57 2.268 27.609 1 95.44 286 PRO A C 1
ATOM 2187 O O . PRO A 1 286 ? -5.777 2.25 28.547 1 95.44 286 PRO A O 1
ATOM 2190 N N . VAL A 1 287 ? -6.648 1.254 26.781 1 92.94 287 VAL A N 1
ATOM 2191 C CA . VAL A 1 287 ? -5.957 -0.004 27.031 1 92.94 287 VAL A CA 1
ATOM 2192 C C . VAL A 1 287 ? -4.766 -0.143 26.094 1 92.94 287 VAL A C 1
ATOM 2194 O O . VAL A 1 287 ? -4.934 -0.118 24.875 1 92.94 287 VAL A O 1
ATOM 2197 N N . ALA A 1 288 ? -3.666 -0.354 26.641 1 90.88 288 ALA A N 1
ATOM 2198 C CA . ALA A 1 288 ? -2.451 -0.553 25.859 1 90.88 288 ALA A CA 1
ATOM 2199 C C . ALA A 1 288 ? -2.311 -2.01 25.422 1 90.88 288 ALA A C 1
ATOM 2201 O O . ALA A 1 288 ? -2.908 -2.902 26.031 1 90.88 288 ALA A O 1
ATOM 2202 N N . PRO A 1 289 ? -1.507 -2.26 24.391 1 84.06 289 PRO A N 1
ATOM 2203 C CA . PRO A 1 289 ? -1.257 -3.643 23.984 1 84.06 289 PRO A CA 1
ATOM 2204 C C . PRO A 1 289 ? -0.657 -4.492 25.109 1 84.06 289 PRO A C 1
ATOM 2206 O O . PRO A 1 289 ? -0.893 -5.699 25.156 1 84.06 289 PRO A O 1
ATOM 2209 N N . SER A 1 290 ? 0.057 -3.906 26.016 1 85.12 290 SER A N 1
ATOM 2210 C CA . SER A 1 290 ? 0.677 -4.598 27.141 1 85.12 290 SER A CA 1
ATOM 2211 C C . SER A 1 290 ? -0.362 -5 28.172 1 85.12 290 SER A C 1
ATOM 2213 O O . SER A 1 290 ? -0.074 -5.801 29.062 1 85.12 290 SER A O 1
ATOM 2215 N N . GLY A 1 291 ? -1.496 -4.383 28.062 1 88.31 291 GLY A N 1
ATOM 2216 C CA . GLY A 1 291 ? -2.541 -4.664 29.031 1 88.31 291 GLY A CA 1
ATOM 2217 C C . GLY A 1 291 ? -2.75 -3.537 30.031 1 88.31 291 GLY A C 1
ATOM 2218 O O . GLY A 1 291 ? -3.75 -3.52 30.75 1 88.31 291 GLY A O 1
ATOM 2219 N N . TYR A 1 292 ? -1.796 -2.637 30.141 1 92.06 292 TYR A N 1
ATOM 2220 C CA . TYR A 1 292 ? -1.943 -1.488 31.031 1 92.06 292 TYR A CA 1
ATOM 2221 C C . TYR A 1 292 ? -3.184 -0.678 30.672 1 92.06 292 TYR A C 1
ATOM 2223 O O . TYR A 1 292 ? -3.459 -0.445 29.5 1 92.06 292 TYR A O 1
ATOM 2231 N N . LYS A 1 293 ? -3.906 -0.238 31.656 1 93.94 293 LYS A N 1
ATOM 2232 C CA . LYS A 1 293 ? -5.148 0.497 31.422 1 93.94 293 LYS A CA 1
ATOM 2233 C C . LYS A 1 293 ? -5.09 1.883 32.062 1 93.94 293 LYS A C 1
ATOM 2235 O O . LYS A 1 293 ? -4.906 2.008 33.281 1 93.94 293 LYS A O 1
ATOM 2240 N N . LEU A 1 294 ? -5.281 2.885 31.281 1 95.44 294 LEU A N 1
ATOM 2241 C CA . LEU A 1 294 ? -5.406 4.254 31.766 1 95.44 294 LEU A CA 1
ATOM 2242 C C . LEU A 1 294 ? -6.801 4.504 32.344 1 95.44 294 LEU A C 1
ATOM 2244 O O . LEU A 1 294 ? -7.754 3.803 31.969 1 95.44 294 LEU A O 1
ATOM 2248 N N . LYS A 1 295 ? -6.852 5.465 33.188 1 95.5 295 LYS A N 1
ATOM 2249 C CA . LYS A 1 295 ? -8.164 5.891 33.656 1 95.5 295 LYS A CA 1
ATOM 2250 C C . LYS A 1 295 ? -8.93 6.617 32.562 1 95.5 295 LYS A C 1
ATOM 2252 O O . LYS A 1 295 ? -8.656 7.781 32.281 1 95.5 295 LYS A O 1
ATOM 2257 N N . SER A 1 296 ? -9.891 6.027 32.094 1 95.31 296 SER A N 1
ATOM 2258 C CA . SER A 1 296 ? -10.625 6.488 30.938 1 95.31 296 SER A CA 1
ATOM 2259 C C . SER A 1 296 ? -11.227 7.871 31.172 1 95.31 296 SER A C 1
ATOM 2261 O O . SER A 1 296 ? -11.133 8.742 30.297 1 95.31 296 SER A O 1
ATOM 2263 N N . GLU A 1 297 ? -11.805 8.031 32.281 1 95.5 297 GLU A N 1
ATOM 2264 C CA . GLU A 1 297 ? -12.477 9.297 32.594 1 95.5 297 GLU A CA 1
ATOM 2265 C C . GLU A 1 297 ? -11.484 10.453 32.625 1 95.5 297 GLU A C 1
ATOM 2267 O O . GLU A 1 297 ? -11.766 11.539 32.125 1 95.5 297 GLU A O 1
ATOM 2272 N N . VAL A 1 298 ? -10.406 10.211 33.25 1 96.94 298 VAL A N 1
ATOM 2273 C CA . VAL A 1 298 ? -9.375 11.242 33.344 1 96.94 298 VAL A CA 1
ATOM 2274 C C . VAL A 1 298 ? -8.836 11.562 31.938 1 96.94 298 VAL A C 1
ATOM 2276 O O . VAL A 1 298 ? -8.703 12.734 31.578 1 96.94 298 VAL A O 1
ATOM 2279 N N . LEU A 1 299 ? -8.547 10.523 31.234 1 96.94 299 LEU A N 1
ATOM 2280 C CA . LEU A 1 299 ? -8.039 10.695 29.875 1 96.94 299 LEU A CA 1
ATOM 2281 C C . LEU A 1 299 ? -9.016 11.492 29.016 1 96.94 299 LEU A C 1
ATOM 2283 O O . LEU A 1 299 ? -8.625 12.438 28.328 1 96.94 299 LEU A O 1
ATOM 2287 N N . ARG A 1 300 ? -10.25 11.133 29.062 1 96.94 300 ARG A N 1
ATOM 2288 C CA . ARG A 1 300 ? -11.289 11.805 28.297 1 96.94 300 ARG A CA 1
ATOM 2289 C C . ARG A 1 300 ? -11.367 13.281 28.656 1 96.94 300 ARG A C 1
ATOM 2291 O O . ARG A 1 300 ? -11.391 14.141 27.766 1 96.94 300 ARG A O 1
ATOM 2298 N N . ARG A 1 301 ? -11.398 13.578 29.875 1 96.81 301 ARG A N 1
ATOM 2299 C CA . ARG A 1 301 ? -11.539 14.945 30.344 1 96.81 301 ARG A CA 1
ATOM 2300 C C . ARG A 1 301 ? -10.352 15.805 29.922 1 96.81 301 ARG A C 1
ATOM 2302 O O . ARG A 1 301 ? -10.531 16.906 29.422 1 96.81 301 ARG A O 1
ATOM 2309 N N . GLU A 1 302 ? -9.203 15.297 30.156 1 97.62 302 GLU A N 1
ATOM 2310 C CA . GLU A 1 302 ? -8 16.031 29.781 1 97.62 302 GLU A CA 1
ATOM 2311 C C . GLU A 1 302 ? -7.926 16.25 28.266 1 97.62 302 GLU A C 1
ATOM 2313 O O . GLU A 1 302 ? -7.52 17.328 27.812 1 97.62 302 GLU A O 1
ATOM 2318 N N . MET A 1 303 ? -8.32 15.242 27.531 1 97.5 303 MET A N 1
ATOM 2319 C CA . MET A 1 303 ? -8.312 15.328 26.078 1 97.5 303 MET A CA 1
ATOM 2320 C C . MET A 1 303 ? -9.32 16.359 25.594 1 97.5 303 MET A C 1
ATOM 2322 O O . MET A 1 303 ? -9 17.188 24.734 1 97.5 303 MET A O 1
ATOM 2326 N N . GLU A 1 304 ? -10.516 16.328 26.141 1 96.94 304 GLU A N 1
ATOM 2327 C CA . GLU A 1 304 ? -11.555 17.281 25.766 1 96.94 304 GLU A CA 1
ATOM 2328 C C . GLU A 1 304 ? -11.141 18.719 26.078 1 96.94 304 GLU A C 1
ATOM 2330 O O . GLU A 1 304 ? -11.391 19.625 25.297 1 96.94 304 GLU A O 1
ATOM 2335 N N . LYS A 1 305 ? -10.594 18.859 27.172 1 96.69 305 LYS A N 1
ATOM 2336 C CA . LYS A 1 305 ? -10.133 20.188 27.578 1 96.69 305 LYS A CA 1
ATOM 2337 C C . LYS A 1 305 ? -9.078 20.719 26.625 1 96.69 305 LYS A C 1
ATOM 2339 O O . LYS A 1 305 ? -9.117 21.891 26.234 1 96.69 305 LYS A O 1
ATOM 2344 N N . ALA A 1 306 ? -8.164 19.906 26.25 1 96.25 306 ALA A N 1
ATOM 2345 C CA . ALA A 1 306 ? -7.051 20.312 25.406 1 96.25 306 ALA A CA 1
ATOM 2346 C C . ALA A 1 306 ? -7.52 20.594 23.984 1 96.25 306 ALA A C 1
ATOM 2348 O O . ALA A 1 306 ? -7.008 21.5 23.312 1 96.25 306 ALA A O 1
ATOM 2349 N N . LEU A 1 307 ? -8.469 19.875 23.5 1 95.69 307 LEU A N 1
ATOM 2350 C CA . LEU A 1 307 ? -8.828 19.922 22.094 1 95.69 307 LEU A CA 1
ATOM 2351 C C . LEU A 1 307 ? -10.062 20.797 21.875 1 95.69 307 LEU A C 1
ATOM 2353 O O . LEU A 1 307 ? -10.25 21.359 20.781 1 95.69 307 LEU A O 1
ATOM 2357 N N . GLY A 1 308 ? -10.961 20.844 22.828 1 93.94 308 GLY A N 1
ATOM 2358 C CA . GLY A 1 308 ? -12.18 21.625 22.719 1 93.94 308 GLY A CA 1
ATOM 2359 C C . GLY A 1 308 ? -13.234 20.953 21.844 1 93.94 308 GLY A C 1
ATOM 2360 O O . GLY A 1 308 ? -14.102 21.641 21.297 1 93.94 308 GLY A O 1
ATOM 2361 N N . ILE A 1 309 ? -13.133 19.688 21.578 1 94.12 309 ILE A N 1
ATOM 2362 C CA . ILE A 1 309 ? -14.094 18.938 20.781 1 94.12 309 ILE A CA 1
ATOM 2363 C C . ILE A 1 309 ? -14.523 17.672 21.531 1 94.12 309 ILE A C 1
ATOM 2365 O O . ILE A 1 309 ? -13.875 17.281 22.5 1 94.12 309 ILE A O 1
ATOM 2369 N N . PRO A 1 310 ? -15.602 16.938 21.125 1 93.88 310 PRO A N 1
ATOM 2370 C CA . PRO A 1 310 ? -16.062 15.727 21.797 1 93.88 310 PRO A CA 1
ATOM 2371 C C . PRO A 1 310 ? -15.031 14.594 21.75 1 93.88 310 PRO A C 1
ATOM 2373 O O . PRO A 1 310 ? -14.383 14.391 20.734 1 93.88 310 PRO A O 1
ATOM 2376 N N . VAL A 1 311 ? -14.898 13.984 22.875 1 96.69 311 VAL A N 1
ATOM 2377 C CA . VAL A 1 311 ? -14.016 12.828 23.016 1 96.69 311 VAL A CA 1
ATOM 2378 C C . VAL A 1 311 ? -14.805 11.641 23.578 1 96.69 311 VAL A C 1
ATOM 2380 O O . VAL A 1 311 ? -15.523 11.781 24.578 1 96.69 311 VAL A O 1
ATOM 2383 N N . TYR A 1 312 ? -14.641 10.492 22.969 1 95.19 312 TYR A N 1
ATOM 2384 C CA . TYR A 1 312 ? -15.461 9.359 23.359 1 95.19 312 TYR A CA 1
ATOM 2385 C C . TYR A 1 312 ? -14.602 8.133 23.625 1 95.19 312 TYR A C 1
ATOM 2387 O O . TYR A 1 312 ? -13.633 7.863 22.906 1 95.19 312 TYR A O 1
ATOM 2395 N N . ASP A 1 313 ? -14.883 7.43 24.625 1 94.56 313 ASP A N 1
ATOM 2396 C CA . ASP A 1 313 ? -14.422 6.059 24.828 1 94.56 313 ASP A CA 1
ATOM 2397 C C . ASP A 1 313 ? -15.461 5.055 24.312 1 94.56 313 ASP A C 1
ATOM 2399 O O . ASP A 1 313 ? -16.391 4.699 25.031 1 94.56 313 ASP A O 1
ATOM 2403 N N . VAL A 1 314 ? -15.227 4.582 23.188 1 89.38 314 VAL A N 1
ATOM 2404 C CA . VAL A 1 314 ? -16.234 3.824 22.453 1 89.38 314 VAL A CA 1
ATOM 2405 C C . VAL A 1 314 ? -16.516 2.506 23.172 1 89.38 314 VAL A C 1
ATOM 2407 O O . VAL A 1 314 ? -17.656 2.053 23.219 1 89.38 314 VAL A O 1
ATOM 2410 N N . ARG A 1 315 ? -15.516 1.876 23.656 1 81.75 315 ARG A N 1
ATOM 2411 C CA . ARG A 1 315 ? -15.719 0.625 24.375 1 81.75 315 ARG A CA 1
ATOM 2412 C C . ARG A 1 315 ? -16.562 0.85 25.641 1 81.75 315 ARG A C 1
ATOM 2414 O O . ARG A 1 315 ? -17.391 0.013 26 1 81.75 315 ARG A O 1
ATOM 2421 N N . GLY A 1 316 ? -16.359 1.94 26.281 1 76.31 316 GLY A N 1
ATOM 2422 C CA . GLY A 1 316 ? -17.125 2.283 27.453 1 76.31 316 GLY A CA 1
ATOM 2423 C C . GLY A 1 316 ? -18.578 2.592 27.141 1 76.31 316 GLY A C 1
ATOM 2424 O O . GLY A 1 316 ? -19.469 2.393 27.984 1 76.31 316 GLY A O 1
ATOM 2425 N N . LEU A 1 317 ? -18.828 3.107 25.984 1 73.5 317 LEU A N 1
ATOM 2426 C CA . LEU A 1 317 ? -20.188 3.422 25.562 1 73.5 317 LEU A CA 1
ATOM 2427 C C . LEU A 1 317 ? -20.984 2.148 25.312 1 73.5 317 LEU A C 1
ATOM 2429 O O . LEU A 1 317 ? -22.203 2.129 25.516 1 73.5 317 LEU A O 1
ATOM 2433 N N . ASN A 1 318 ? -20.359 1.198 24.703 1 60.91 318 ASN A N 1
ATOM 2434 C CA . ASN A 1 318 ? -21.031 -0.066 24.422 1 60.91 318 ASN A CA 1
ATOM 2435 C C . ASN A 1 318 ? -21.516 -0.729 25.703 1 60.91 318 ASN A C 1
ATOM 2437 O O . ASN A 1 318 ? -22.547 -1.405 25.719 1 60.91 318 ASN A O 1
ATOM 2441 N N . THR A 1 319 ? -20.812 -0.538 26.797 1 47.38 319 THR A N 1
ATOM 2442 C CA . THR A 1 319 ? -21.219 -1.125 28.062 1 47.38 319 THR A CA 1
ATOM 2443 C C . THR A 1 319 ? -22.422 -0.385 28.641 1 47.38 319 THR A C 1
ATOM 2445 O O . THR A 1 319 ? -23.203 -0.954 29.422 1 47.38 319 THR A O 1
ATOM 2448 N N . LEU A 1 320 ? -22.594 0.842 28.25 1 42.25 320 LEU A N 1
ATOM 2449 C CA . LEU A 1 320 ? -23.75 1.572 28.781 1 42.25 320 LEU A CA 1
ATOM 2450 C C . LEU A 1 320 ? -25 1.246 27.984 1 42.25 320 LEU A C 1
ATOM 2452 O O . LEU A 1 320 ? -26.125 1.471 28.453 1 42.25 320 LEU A O 1
ATOM 2456 N N . GLU A 1 321 ? -24.844 1.021 26.75 1 41 321 GLU A N 1
ATOM 2457 C CA . GLU A 1 321 ? -26.062 0.716 26 1 41 321 GLU A CA 1
ATOM 2458 C C . GLU A 1 321 ? -26.531 -0.712 26.266 1 41 321 GLU A C 1
ATOM 2460 O O . GLU A 1 321 ? -27.578 -1.136 25.766 1 41 321 GLU A O 1
ATOM 2465 N N . CYS A 1 322 ? -25.734 -1.485 26.906 1 30.69 322 CYS A N 1
ATOM 2466 C CA . CYS A 1 322 ? -26.344 -2.73 27.344 1 30.69 322 CYS A CA 1
ATOM 2467 C C . CYS A 1 322 ? -27 -2.559 28.703 1 30.69 322 CYS A C 1
ATOM 2469 O O . CYS A 1 322 ? -26.453 -1.885 29.578 1 30.69 322 CYS A O 1
ATOM 2471 N N . MET B 1 1 ? 9.047 -14.477 0.998 1 79.06 1 MET B N 1
ATOM 2472 C CA . MET B 1 1 ? 7.77 -15.078 1.373 1 79.06 1 MET B CA 1
ATOM 2473 C C . MET B 1 1 ? 7.098 -14.273 2.482 1 79.06 1 MET B C 1
ATOM 2475 O O . MET B 1 1 ? 6.008 -13.734 2.291 1 79.06 1 MET B O 1
ATOM 2479 N N . GLU B 1 2 ? 7.801 -14.242 3.645 1 74.06 2 GLU B N 1
ATOM 2480 C CA . GLU B 1 2 ? 7.164 -13.594 4.785 1 74.06 2 GLU B CA 1
ATOM 2481 C C . GLU B 1 2 ? 8.156 -12.727 5.551 1 74.06 2 GLU B C 1
ATOM 2483 O O . GLU B 1 2 ? 9.328 -12.648 5.188 1 74.06 2 GLU B O 1
ATOM 2488 N N . LYS B 1 3 ? 7.551 -12.031 6.543 1 70.44 3 LYS B N 1
ATOM 2489 C CA . LYS B 1 3 ? 8.398 -11.242 7.434 1 70.44 3 LYS B CA 1
ATOM 2490 C C . LYS B 1 3 ? 9.422 -12.125 8.141 1 70.44 3 LYS B C 1
ATOM 2492 O O . LYS B 1 3 ? 9.102 -13.234 8.57 1 70.44 3 LYS B O 1
ATOM 2497 N N . ASN B 1 4 ? 10.641 -11.656 8.156 1 77.38 4 ASN B N 1
ATOM 2498 C CA . ASN B 1 4 ? 11.719 -12.281 8.906 1 77.38 4 ASN B CA 1
ATOM 2499 C C . ASN B 1 4 ? 12.273 -13.508 8.195 1 77.38 4 ASN B C 1
ATOM 2501 O O . ASN B 1 4 ? 12.898 -14.367 8.828 1 77.38 4 ASN B O 1
ATOM 2505 N N . THR B 1 5 ? 12.055 -13.617 6.938 1 82.69 5 THR B N 1
ATOM 2506 C CA . THR B 1 5 ? 12.578 -14.75 6.184 1 82.69 5 THR B CA 1
ATOM 2507 C C . THR B 1 5 ? 13.953 -14.422 5.605 1 82.69 5 THR B C 1
ATOM 2509 O O . THR B 1 5 ? 14.57 -15.266 4.949 1 82.69 5 THR B O 1
ATOM 2512 N N . GLY B 1 6 ? 14.391 -13.203 5.828 1 85.5 6 GLY B N 1
ATOM 2513 C CA . GLY B 1 6 ? 15.734 -12.859 5.371 1 85.5 6 GLY B CA 1
ATOM 2514 C C . GLY B 1 6 ? 15.734 -12.047 4.09 1 85.5 6 GLY B C 1
ATOM 2515 O O . GLY B 1 6 ? 16.75 -11.969 3.4 1 85.5 6 GLY B O 1
ATOM 2516 N N . LYS B 1 7 ? 14.664 -11.492 3.686 1 86 7 LYS B N 1
ATOM 2517 C CA . LYS B 1 7 ? 14.562 -10.703 2.459 1 86 7 LYS B CA 1
ATOM 2518 C C . LYS B 1 7 ? 15.555 -9.547 2.465 1 86 7 LYS B C 1
ATOM 2520 O O . LYS B 1 7 ? 16.328 -9.383 1.515 1 86 7 LYS B O 1
ATOM 2525 N N . THR B 1 8 ? 15.578 -8.812 3.574 1 84.69 8 THR B N 1
ATOM 2526 C CA . THR B 1 8 ? 16.438 -7.641 3.666 1 84.69 8 THR B CA 1
ATOM 2527 C C . THR B 1 8 ? 17.906 -8.055 3.689 1 84.69 8 THR B C 1
ATOM 2529 O O . THR B 1 8 ? 18.75 -7.387 3.086 1 84.69 8 THR B O 1
ATOM 2532 N N . GLU B 1 9 ? 18.156 -9.133 4.375 1 88.44 9 GLU B N 1
ATOM 2533 C CA . GLU B 1 9 ? 19.516 -9.656 4.395 1 88.44 9 GLU B CA 1
ATOM 2534 C C . GLU B 1 9 ? 19.984 -10.055 2.994 1 88.44 9 GLU B C 1
ATOM 2536 O O . GLU B 1 9 ? 21.109 -9.766 2.6 1 88.44 9 GLU B O 1
ATOM 2541 N N . THR B 1 10 ? 19.141 -10.727 2.324 1 91.44 10 THR B N 1
ATOM 2542 C CA . THR B 1 10 ? 19.438 -11.125 0.952 1 91.44 10 THR B CA 1
ATOM 2543 C C . THR B 1 10 ? 19.656 -9.898 0.07 1 91.44 10 THR B C 1
ATOM 2545 O O . THR B 1 10 ? 20.625 -9.852 -0.707 1 91.44 10 THR B O 1
ATOM 2548 N N . LEU B 1 11 ? 18.766 -8.93 0.224 1 91.19 11 LEU B N 1
ATOM 2549 C CA . LEU B 1 11 ? 18.891 -7.707 -0.556 1 91.19 11 LEU B CA 1
ATOM 2550 C C . LEU B 1 11 ? 20.219 -7.02 -0.291 1 91.19 11 LEU B C 1
ATOM 2552 O O . LEU B 1 11 ? 20.938 -6.648 -1.229 1 91.19 11 LEU B O 1
ATOM 2556 N N . ASN B 1 12 ? 20.594 -6.848 0.938 1 90.69 12 ASN B N 1
ATOM 2557 C CA . ASN B 1 12 ? 21.859 -6.219 1.294 1 90.69 12 ASN B CA 1
ATOM 2558 C C . ASN B 1 12 ? 23.062 -6.992 0.739 1 90.69 12 ASN B C 1
ATOM 2560 O O . ASN B 1 12 ? 24.047 -6.398 0.304 1 90.69 12 ASN B O 1
ATOM 2564 N N . TYR B 1 13 ? 22.953 -8.297 0.802 1 90.94 13 TYR B N 1
ATOM 2565 C CA . TYR B 1 13 ? 24 -9.148 0.244 1 90.94 13 TYR B CA 1
ATOM 2566 C C . TYR B 1 13 ? 24.203 -8.875 -1.242 1 90.94 13 TYR B C 1
ATOM 2568 O O . TYR B 1 13 ? 25.328 -8.734 -1.712 1 90.94 13 TYR B O 1
ATOM 2576 N N . ILE B 1 14 ? 23.109 -8.812 -1.948 1 91.62 14 ILE B N 1
ATOM 2577 C CA . ILE B 1 14 ? 23.156 -8.586 -3.389 1 91.62 14 ILE B CA 1
ATOM 2578 C C . ILE B 1 14 ? 23.719 -7.199 -3.68 1 91.62 14 ILE B C 1
ATOM 2580 O O . ILE B 1 14 ? 24.594 -7.051 -4.543 1 91.62 14 ILE B O 1
ATOM 2584 N N . ILE B 1 15 ? 23.25 -6.203 -2.965 1 91.25 15 ILE B N 1
ATOM 2585 C CA . ILE B 1 15 ? 23.656 -4.82 -3.16 1 91.25 15 ILE B CA 1
ATOM 2586 C C . ILE B 1 15 ? 25.172 -4.707 -2.98 1 91.25 15 ILE B C 1
ATOM 2588 O O . ILE B 1 15 ? 25.859 -4.059 -3.779 1 91.25 15 ILE B O 1
ATOM 2592 N N . ARG B 1 16 ? 25.688 -5.332 -1.964 1 86.69 16 ARG B N 1
ATOM 2593 C CA . ARG B 1 16 ? 27.109 -5.258 -1.64 1 86.69 16 ARG B CA 1
ATOM 2594 C C . ARG B 1 16 ? 27.969 -5.855 -2.754 1 86.69 16 ARG B C 1
ATOM 2596 O O . ARG B 1 16 ? 29.125 -5.488 -2.922 1 86.69 16 ARG B O 1
ATOM 2603 N N . ARG B 1 17 ? 27.406 -6.707 -3.447 1 87.06 17 ARG B N 1
ATOM 2604 C CA . ARG B 1 17 ? 28.188 -7.434 -4.441 1 87.06 17 ARG B CA 1
ATOM 2605 C C . ARG B 1 17 ? 28 -6.84 -5.832 1 87.06 17 ARG B C 1
ATOM 2607 O O . ARG B 1 17 ? 28.688 -7.227 -6.781 1 87.06 17 ARG B O 1
ATOM 2614 N N . LEU B 1 18 ? 27.016 -6.051 -5.84 1 85 18 LEU B N 1
ATOM 2615 C CA . LEU B 1 18 ? 26.812 -5.348 -7.105 1 85 18 LEU B CA 1
ATOM 2616 C C . LEU B 1 18 ? 27.781 -4.176 -7.227 1 85 18 LEU B C 1
ATOM 2618 O O . LEU B 1 18 ? 28.047 -3.482 -6.246 1 85 18 LEU B O 1
ATOM 2622 N N . ASP B 1 19 ? 28.547 -4.199 -8.188 1 73 19 ASP B N 1
ATOM 2623 C CA . ASP B 1 19 ? 29.406 -3.051 -8.453 1 73 19 ASP B CA 1
ATOM 2624 C C . ASP B 1 19 ? 28.609 -1.869 -8.984 1 73 19 ASP B C 1
ATOM 2626 O O . ASP B 1 19 ? 28.328 -1.796 -10.188 1 73 19 ASP B O 1
ATOM 2630 N N . ALA B 1 20 ? 28.25 -1.021 -8.141 1 62 20 ALA B N 1
ATOM 2631 C CA . ALA B 1 20 ? 27.375 0.1 -8.469 1 62 20 ALA B CA 1
ATOM 2632 C C . ALA B 1 20 ? 28.031 1.03 -9.492 1 62 20 ALA B C 1
ATOM 2634 O O . ALA B 1 20 ? 27.344 1.759 -10.211 1 62 20 ALA B O 1
ATOM 2635 N N . TYR B 1 21 ? 29.234 0.989 -9.539 1 64.75 21 TYR B N 1
ATOM 2636 C CA . TYR B 1 21 ? 29.938 1.894 -10.453 1 64.75 21 TYR B CA 1
ATOM 2637 C C . TYR B 1 21 ? 29.938 1.351 -11.875 1 64.75 21 TYR B C 1
ATOM 2639 O O . TYR B 1 21 ? 30 2.117 -12.836 1 64.75 21 TYR B O 1
ATOM 2647 N N . ARG B 1 22 ? 29.859 0.137 -11.953 1 70.56 22 ARG B N 1
ATOM 2648 C CA . ARG B 1 22 ? 29.906 -0.437 -13.289 1 70.56 22 ARG B CA 1
ATOM 2649 C C . ARG B 1 22 ? 28.516 -0.619 -13.867 1 70.56 22 ARG B C 1
ATOM 2651 O O . ARG B 1 22 ? 28.312 -0.548 -15.078 1 70.56 22 ARG B O 1
ATOM 2658 N N . HIS B 1 23 ? 27.578 -0.812 -12.984 1 83.62 23 HIS B N 1
ATOM 2659 C CA . HIS B 1 23 ? 26.203 -1.066 -13.375 1 83.62 23 HIS B CA 1
ATOM 2660 C C . HIS B 1 23 ? 25.234 -0.1 -12.688 1 83.62 23 HIS B C 1
ATOM 2662 O O . HIS B 1 23 ? 25.312 0.084 -11.469 1 83.62 23 HIS B O 1
ATOM 2668 N N . ARG B 1 24 ? 24.562 0.669 -13.508 1 91.31 24 ARG B N 1
ATOM 2669 C CA . ARG B 1 24 ? 23.578 1.566 -12.906 1 91.31 24 ARG B CA 1
ATOM 2670 C C . ARG B 1 24 ? 22.375 0.787 -12.359 1 91.31 24 ARG B C 1
ATOM 2672 O O . ARG B 1 24 ? 21.594 0.224 -13.133 1 91.31 24 ARG B O 1
ATOM 2679 N N . VAL B 1 25 ? 22.312 0.725 -11.094 1 94.44 25 VAL B N 1
ATOM 2680 C CA . VAL B 1 25 ? 21.312 -0.071 -10.406 1 94.44 25 VAL B CA 1
ATOM 2681 C C . VAL B 1 25 ? 20.391 0.847 -9.609 1 94.44 25 VAL B C 1
ATOM 2683 O O . VAL B 1 25 ? 20.828 1.838 -9.031 1 94.44 25 VAL B O 1
ATOM 2686 N N . ALA B 1 26 ? 19.125 0.515 -9.633 1 96.12 26 ALA B N 1
ATOM 2687 C CA . ALA B 1 26 ? 18.141 1.227 -8.82 1 96.12 26 ALA B CA 1
ATOM 2688 C C . ALA B 1 26 ? 17.469 0.283 -7.824 1 96.12 26 ALA B C 1
ATOM 2690 O O . ALA B 1 26 ? 17.219 -0.882 -8.141 1 96.12 26 ALA B O 1
ATOM 2691 N N . LEU B 1 27 ? 17.203 0.835 -6.652 1 95.44 27 LEU B N 1
ATOM 2692 C CA . LEU B 1 27 ? 16.547 0.085 -5.59 1 95.44 27 LEU B CA 1
ATOM 2693 C C . LEU B 1 27 ? 15.188 0.684 -5.27 1 95.44 27 LEU B C 1
ATOM 2695 O O . LEU B 1 27 ? 15.031 1.907 -5.227 1 95.44 27 LEU B O 1
ATOM 2699 N N . THR B 1 28 ? 14.195 -0.187 -5.078 1 93.69 28 THR B N 1
ATOM 2700 C CA . THR B 1 28 ? 12.891 0.256 -4.602 1 93.69 28 THR B CA 1
ATOM 2701 C C . THR B 1 28 ? 12.164 -0.881 -3.893 1 93.69 28 THR B C 1
ATOM 2703 O O . THR B 1 28 ? 12.758 -1.916 -3.588 1 93.69 28 THR B O 1
ATOM 2706 N N . SER B 1 29 ? 10.977 -0.635 -3.404 1 88.31 29 SER B N 1
ATOM 2707 C CA . SER B 1 29 ? 10.133 -1.658 -2.787 1 88.31 29 SER B CA 1
ATOM 2708 C C . SER B 1 29 ? 8.695 -1.564 -3.283 1 88.31 29 SER B C 1
ATOM 2710 O O . SER B 1 29 ? 8.352 -0.653 -4.039 1 88.31 29 SER B O 1
ATOM 2712 N N . ILE B 1 30 ? 7.996 -2.57 -2.949 1 78.56 30 ILE B N 1
ATOM 2713 C CA . ILE B 1 30 ? 6.574 -2.562 -3.275 1 78.56 30 ILE B 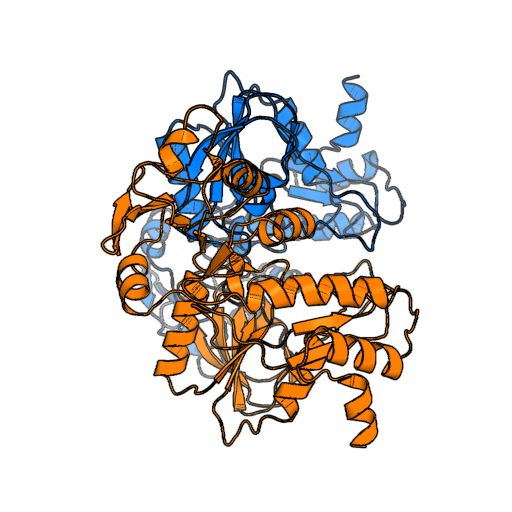CA 1
ATOM 2714 C C . ILE B 1 30 ? 5.777 -2.002 -2.1 1 78.56 30 ILE B C 1
ATOM 2716 O O . ILE B 1 30 ? 5.758 -2.594 -1.018 1 78.56 30 ILE B O 1
ATOM 2720 N N . GLY B 1 31 ? 5.105 -0.915 -2.381 1 71.69 31 GLY B N 1
ATOM 2721 C CA . GLY B 1 31 ? 4.211 -0.349 -1.385 1 71.69 31 GLY B CA 1
ATOM 2722 C C . GLY B 1 31 ? 4.895 -0.071 -0.059 1 71.69 31 GLY B C 1
ATOM 2723 O O . GLY B 1 31 ? 6.047 0.366 -0.027 1 71.69 31 GLY B O 1
ATOM 2724 N N . ILE B 1 32 ? 4.004 -0.036 1.021 1 60.09 32 ILE B N 1
ATOM 2725 C CA . ILE B 1 32 ? 4.465 0.315 2.359 1 60.09 32 ILE B CA 1
ATOM 2726 C C . ILE B 1 32 ? 4.781 -0.955 3.145 1 60.09 32 ILE B C 1
ATOM 2728 O O . ILE B 1 32 ? 3.949 -1.859 3.238 1 60.09 32 ILE B O 1
ATOM 2732 N N . ASP B 1 33 ? 6.008 -1.462 3.008 1 47.94 33 ASP B N 1
ATOM 2733 C CA . ASP B 1 33 ? 6.262 -2.553 3.943 1 47.94 33 ASP B CA 1
ATOM 2734 C C . ASP B 1 33 ? 6.316 -2.041 5.383 1 47.94 33 ASP B C 1
ATOM 2736 O O . ASP B 1 33 ? 6.289 -2.832 6.328 1 47.94 33 ASP B O 1
ATOM 2740 N N . GLY B 1 34 ? 6.934 -0.906 5.586 1 43 34 GLY B N 1
ATOM 2741 C CA . GLY B 1 34 ? 7.824 -0.554 6.684 1 43 34 GLY B CA 1
ATOM 2742 C C . GLY B 1 34 ? 7.086 -0.111 7.934 1 43 34 GLY B C 1
ATOM 2743 O O . GLY B 1 34 ? 6.887 1.086 8.148 1 43 34 GLY B O 1
ATOM 2744 N N . GLU B 1 35 ? 5.977 -0.722 8.273 1 39.72 35 GLU B N 1
ATOM 2745 C CA . GLU B 1 35 ? 5.703 -0.176 9.602 1 39.72 35 GLU B CA 1
ATOM 2746 C C . GLU B 1 35 ? 6.977 -0.083 10.438 1 39.72 35 GLU B C 1
ATOM 2748 O O . GLU B 1 35 ? 7.719 -1.062 10.562 1 39.72 35 GLU B O 1
ATOM 2753 N N . LYS B 1 36 ? 7.652 1.033 10.32 1 38.78 36 LYS B N 1
ATOM 2754 C CA . LYS B 1 36 ? 8.719 1.11 11.32 1 38.78 36 LYS B CA 1
ATOM 2755 C C . LYS B 1 36 ? 8.367 0.307 12.562 1 38.78 36 LYS B C 1
ATOM 2757 O O . LYS B 1 36 ? 9.211 -0.392 13.125 1 38.78 36 LYS B O 1
ATOM 2762 N N . SER B 1 37 ? 7.375 0.871 13.305 1 34.03 37 SER B N 1
ATOM 2763 C CA . SER B 1 37 ? 7.32 0.504 14.719 1 34.03 37 SER B CA 1
ATOM 2764 C C . SER B 1 37 ? 6.887 -0.946 14.891 1 34.03 37 SER B C 1
ATOM 2766 O O . SER B 1 37 ? 5.715 -1.277 14.703 1 34.03 37 SER B O 1
ATOM 2768 N N . ASP B 1 38 ? 7.25 -1.935 14.086 1 35.88 38 ASP B N 1
ATOM 2769 C CA . ASP B 1 38 ? 7.129 -3.016 15.062 1 35.88 38 ASP B CA 1
ATOM 2770 C C . ASP B 1 38 ? 7.477 -2.531 16.469 1 35.88 38 ASP B C 1
ATOM 2772 O O . ASP B 1 38 ? 8.602 -2.73 16.938 1 35.88 38 ASP B O 1
ATOM 2776 N N . GLN B 1 39 ? 7.352 -1.395 16.703 1 34.12 39 GLN B N 1
ATOM 2777 C CA . GLN B 1 39 ? 7.562 -0.884 18.047 1 34.12 39 GLN B CA 1
ATOM 2778 C C . GLN B 1 39 ? 7.172 -1.922 19.094 1 34.12 39 GLN B C 1
ATOM 2780 O O . GLN B 1 39 ? 7.629 -1.857 20.25 1 34.12 39 GLN B O 1
ATOM 2785 N N . VAL B 1 40 ? 6.227 -2.584 18.688 1 31.39 40 VAL B N 1
ATOM 2786 C CA . VAL B 1 40 ? 5.875 -3.621 19.641 1 31.39 40 VAL B CA 1
ATOM 2787 C C . VAL B 1 40 ? 6.996 -4.656 19.719 1 31.39 40 VAL B C 1
ATOM 2789 O O . VAL B 1 40 ? 7.344 -5.129 20.812 1 31.39 40 VAL B O 1
ATOM 2792 N N . THR B 1 41 ? 7.289 -5.191 18.531 1 34.16 41 THR B N 1
ATOM 2793 C CA . THR B 1 41 ? 8.289 -6.238 18.719 1 34.16 41 THR B CA 1
ATOM 2794 C C . THR B 1 41 ? 9.703 -5.652 18.672 1 34.16 41 THR B C 1
ATOM 2796 O O . THR B 1 41 ? 10.195 -5.293 17.609 1 34.16 41 THR B O 1
ATOM 2799 N N . GLN B 1 42 ? 10.078 -4.602 19.391 1 37.69 42 GLN B N 1
ATOM 2800 C CA . GLN B 1 42 ? 11.422 -4.086 19.656 1 37.69 42 GLN B CA 1
ATOM 2801 C C . GLN B 1 42 ? 12.406 -4.547 18.578 1 37.69 42 GLN B C 1
ATOM 2803 O O . GLN B 1 42 ? 13.617 -4.52 18.781 1 37.69 42 GLN B O 1
ATOM 2808 N N . THR B 1 43 ? 12.109 -5.285 17.594 1 38.47 43 THR B N 1
ATOM 2809 C CA . THR B 1 43 ? 13.195 -5.664 16.688 1 38.47 43 THR B CA 1
ATOM 2810 C C . THR B 1 43 ? 13.398 -4.605 15.609 1 38.47 43 THR B C 1
ATOM 2812 O O . THR B 1 43 ? 12.43 -4.121 15.016 1 38.47 43 THR B O 1
ATOM 2815 N N . ALA B 1 44 ? 14.484 -4.035 15.617 1 44.94 44 ALA B N 1
ATOM 2816 C CA . ALA B 1 44 ? 14.969 -3.008 14.695 1 44.94 44 ALA B CA 1
ATOM 2817 C C . ALA B 1 44 ? 14.648 -3.371 13.25 1 44.94 44 ALA B C 1
ATOM 2819 O O . ALA B 1 44 ? 14.875 -4.504 12.82 1 44.94 44 ALA B O 1
ATOM 2820 N N . LYS B 1 45 ? 13.727 -2.775 12.523 1 53.81 45 LYS B N 1
ATOM 2821 C CA . LYS B 1 45 ? 13.523 -2.992 11.094 1 53.81 45 LYS B CA 1
ATOM 2822 C C . LYS B 1 45 ? 14.852 -3.008 10.344 1 53.81 45 LYS B C 1
ATOM 2824 O O . LYS B 1 45 ? 15.68 -2.117 10.523 1 53.81 45 LYS B O 1
ATOM 2829 N N . PRO B 1 46 ? 15.281 -4.203 9.695 1 58.47 46 PRO B N 1
ATOM 2830 C CA . PRO B 1 46 ? 16.531 -4.184 8.93 1 58.47 46 PRO B CA 1
ATOM 2831 C C . PRO B 1 46 ? 16.578 -3.061 7.902 1 58.47 46 PRO B C 1
ATOM 2833 O O . PRO B 1 46 ? 15.609 -2.861 7.156 1 58.47 46 PRO B O 1
ATOM 2836 N N . GLU B 1 47 ? 17.406 -2.133 8.125 1 77.12 47 GLU B N 1
ATOM 2837 C CA . GLU B 1 47 ? 17.656 -1.026 7.211 1 77.12 47 GLU B CA 1
ATOM 2838 C C . GLU B 1 47 ? 18.547 -1.465 6.043 1 77.12 47 GLU B C 1
ATOM 2840 O O . GLU B 1 47 ? 19.328 -2.404 6.172 1 77.12 47 GLU B O 1
ATOM 2845 N N . ILE B 1 48 ? 18.125 -1.041 4.852 1 89.88 48 ILE B N 1
ATOM 2846 C CA . ILE B 1 48 ? 18.906 -1.267 3.637 1 89.88 48 ILE B CA 1
ATOM 2847 C C . ILE B 1 48 ? 20.078 -0.288 3.584 1 89.88 48 ILE B C 1
ATOM 2849 O O . ILE B 1 48 ? 19.906 0.91 3.82 1 89.88 48 ILE B O 1
ATOM 2853 N N . VAL B 1 49 ? 21.219 -0.788 3.385 1 93.06 49 VAL B N 1
ATOM 2854 C CA . VAL B 1 49 ? 22.391 0.063 3.229 1 93.06 49 VAL B CA 1
ATOM 2855 C C . VAL B 1 49 ? 22.672 0.296 1.745 1 93.06 49 VAL B C 1
ATOM 2857 O O . VAL B 1 49 ? 23.016 -0.639 1.017 1 93.06 49 VAL B O 1
ATOM 2860 N N . VAL B 1 50 ? 22.547 1.469 1.372 1 93.56 50 VAL B N 1
ATOM 2861 C CA . VAL B 1 50 ? 22.75 1.839 -0.027 1 93.56 50 VAL B CA 1
ATOM 2862 C C . VAL B 1 50 ? 24.172 2.35 -0.236 1 93.56 50 VAL B C 1
ATOM 2864 O O . VAL B 1 50 ? 24.625 3.248 0.474 1 93.56 50 VAL B O 1
ATOM 2867 N N . PRO B 1 51 ? 24.891 1.786 -1.144 1 93.44 51 PRO B N 1
ATOM 2868 C CA . PRO B 1 51 ? 26.219 2.303 -1.434 1 93.44 51 PRO B CA 1
ATOM 2869 C C . PRO B 1 51 ? 26.203 3.635 -2.18 1 93.44 51 PRO B C 1
ATOM 2871 O O . PRO B 1 51 ? 25.141 4.035 -2.695 1 93.44 51 PRO B O 1
ATOM 2874 N N . LYS B 1 52 ? 27.344 4.25 -2.215 1 93.19 52 LYS B N 1
ATOM 2875 C CA . LYS B 1 52 ? 27.5 5.484 -2.98 1 93.19 52 LYS B CA 1
ATOM 2876 C C . LYS B 1 52 ? 27.234 5.246 -4.465 1 93.19 52 LYS B C 1
ATOM 2878 O O . LYS B 1 52 ? 27.688 4.25 -5.027 1 93.19 52 LYS B O 1
ATOM 2883 N N . GLY B 1 53 ? 26.469 6.164 -5.031 1 92.56 53 GLY B N 1
ATOM 2884 C CA . GLY B 1 53 ? 26.266 6.137 -6.473 1 92.56 53 GLY B CA 1
ATOM 2885 C C . GLY B 1 53 ? 25.031 5.359 -6.887 1 92.56 53 GLY B C 1
ATOM 2886 O O . GLY B 1 53 ? 24.609 5.426 -8.039 1 92.56 53 GLY B O 1
ATOM 2887 N N . MET B 1 54 ? 24.5 4.633 -6.02 1 94.75 54 MET B N 1
ATOM 2888 C CA . MET B 1 54 ? 23.312 3.84 -6.34 1 94.75 54 MET B CA 1
ATOM 2889 C C . MET B 1 54 ? 22.062 4.703 -6.305 1 94.75 54 MET B C 1
ATOM 2891 O O . MET B 1 54 ? 21.922 5.582 -5.453 1 94.75 54 MET B O 1
ATOM 2895 N N . ILE B 1 55 ? 21.156 4.414 -7.234 1 96.62 55 ILE B N 1
ATOM 2896 C CA . ILE B 1 55 ? 19.875 5.109 -7.305 1 96.62 55 ILE B CA 1
ATOM 2897 C C . ILE B 1 55 ? 18.844 4.375 -6.449 1 96.62 55 ILE B C 1
ATOM 2899 O O . ILE B 1 55 ? 18.844 3.146 -6.375 1 96.62 55 ILE B O 1
ATOM 2903 N N . PHE B 1 56 ? 18.016 5.129 -5.781 1 96.5 56 PHE B N 1
ATOM 2904 C CA . PHE B 1 56 ? 16.922 4.512 -5.043 1 96.5 56 PHE B CA 1
ATOM 2905 C C . PHE B 1 56 ? 15.641 5.328 -5.184 1 96.5 56 PHE B C 1
ATOM 2907 O O . PHE B 1 56 ? 15.695 6.535 -5.43 1 96.5 56 PHE B O 1
ATOM 2914 N N . VAL B 1 57 ? 14.523 4.656 -5.125 1 96.44 57 VAL B N 1
ATOM 2915 C CA . VAL B 1 57 ? 13.203 5.277 -5.156 1 96.44 57 VAL B CA 1
ATOM 2916 C C . VAL B 1 57 ? 12.453 4.965 -3.863 1 96.44 57 VAL B C 1
ATOM 2918 O O . VAL B 1 57 ? 12.305 3.799 -3.492 1 96.44 57 VAL B O 1
ATOM 2921 N N . THR B 1 58 ? 12.023 6.016 -3.207 1 94.19 58 THR B N 1
ATOM 2922 C CA . THR B 1 58 ? 11.242 5.863 -1.98 1 94.19 58 THR B CA 1
ATOM 2923 C C . THR B 1 58 ? 10.25 7.008 -1.824 1 94.19 58 THR B C 1
ATOM 2925 O O . THR B 1 58 ? 10.18 7.898 -2.674 1 94.19 58 THR B O 1
ATOM 2928 N N . SER B 1 59 ? 9.398 6.883 -0.836 1 90.62 59 SER B N 1
ATOM 2929 C CA . SER B 1 59 ? 8.406 7.922 -0.592 1 90.62 59 SER B CA 1
ATOM 2930 C C . SER B 1 59 ? 9.039 9.156 0.046 1 90.62 59 SER B C 1
ATOM 2932 O O . SER B 1 59 ? 10.133 9.078 0.612 1 90.62 59 SER B O 1
ATOM 2934 N N . GLU B 1 60 ? 8.344 10.273 0.009 1 90.81 60 GLU B N 1
ATOM 2935 C CA . GLU B 1 60 ? 8.805 11.5 0.651 1 90.81 60 GLU B CA 1
ATOM 2936 C C . GLU B 1 60 ? 9.062 11.281 2.139 1 90.81 60 GLU B C 1
ATOM 2938 O O . GLU B 1 60 ? 10.062 11.758 2.678 1 90.81 60 GLU B O 1
ATOM 2943 N N . LEU B 1 61 ? 8.211 10.547 2.805 1 87.81 61 LEU B N 1
ATOM 2944 C CA . LEU B 1 61 ? 8.367 10.273 4.23 1 87.81 61 LEU B CA 1
ATOM 2945 C C . LEU B 1 61 ? 9.688 9.555 4.5 1 87.81 61 LEU B C 1
ATOM 2947 O O . LEU B 1 61 ? 10.477 9.984 5.344 1 87.81 61 LEU B O 1
ATOM 2951 N N . HIS B 1 62 ? 9.883 8.539 3.768 1 90.06 62 HIS B N 1
ATOM 2952 C CA . HIS B 1 62 ? 11.055 7.719 4.031 1 90.06 62 HIS B CA 1
ATOM 2953 C C . HIS B 1 62 ? 12.328 8.398 3.535 1 90.06 62 HIS B C 1
ATOM 2955 O O . HIS B 1 62 ? 13.406 8.203 4.102 1 90.06 62 HIS B O 1
ATOM 2961 N N . PHE B 1 63 ? 12.227 9.195 2.51 1 93.75 63 PHE B N 1
ATOM 2962 C CA . PHE B 1 63 ? 13.375 9.977 2.074 1 93.75 63 PHE B CA 1
ATOM 2963 C C . PHE B 1 63 ? 13.836 10.914 3.18 1 93.75 63 PHE B C 1
ATOM 2965 O O . PHE B 1 63 ? 15.039 11.086 3.396 1 93.75 63 PHE B O 1
ATOM 2972 N N . LEU B 1 64 ? 12.914 11.547 3.854 1 90.88 64 LEU B N 1
ATOM 2973 C CA . LEU B 1 64 ? 13.234 12.484 4.926 1 90.88 64 LEU B CA 1
ATOM 2974 C C . LEU B 1 64 ? 13.867 11.75 6.109 1 90.88 64 LEU B C 1
ATOM 2976 O O . LEU B 1 64 ? 14.57 12.367 6.914 1 90.88 64 LEU B O 1
ATOM 2980 N N . GLN B 1 65 ? 13.695 10.438 6.207 1 89.69 65 GLN B N 1
ATOM 2981 C CA . GLN B 1 65 ? 14.203 9.648 7.324 1 89.69 65 GLN B CA 1
ATOM 2982 C C . GLN B 1 65 ? 15.539 9 6.973 1 89.69 65 GLN B C 1
ATOM 2984 O O . GLN B 1 65 ? 16.094 8.25 7.777 1 89.69 65 GLN B O 1
ATOM 2989 N N . LYS B 1 66 ? 15.969 9.297 5.832 1 92.62 66 LYS B N 1
ATOM 2990 C CA . LYS B 1 66 ? 17.203 8.664 5.359 1 92.62 66 LYS B CA 1
ATOM 2991 C C . LYS B 1 66 ? 18.375 9.039 6.246 1 92.62 66 LYS B C 1
ATOM 2993 O O . LYS B 1 66 ? 18.391 10.109 6.859 1 92.62 66 LYS B O 1
ATOM 2998 N N . GLU B 1 67 ? 19.312 8.125 6.289 1 94.56 67 GLU B N 1
ATOM 2999 C CA . GLU B 1 67 ? 20.562 8.344 7.016 1 94.56 67 GLU B CA 1
ATOM 3000 C C . GLU B 1 67 ? 21.75 8.383 6.066 1 94.56 67 GLU B C 1
ATOM 3002 O O . GLU B 1 67 ? 22.75 7.699 6.289 1 94.56 67 GLU B O 1
ATOM 3007 N N . LEU B 1 68 ? 21.641 9.102 5.047 1 94.81 68 LEU B N 1
ATOM 3008 C CA . LEU B 1 68 ? 22.672 9.32 4.039 1 94.81 68 LEU B CA 1
ATOM 3009 C C . LEU B 1 68 ? 22.422 10.625 3.281 1 94.81 68 LEU B C 1
ATOM 3011 O O . LEU B 1 68 ? 21.344 11.195 3.363 1 94.81 68 LEU B O 1
ATOM 3015 N N . ILE B 1 69 ? 23.406 11.078 2.639 1 94.38 69 ILE B N 1
ATOM 3016 C CA . ILE B 1 69 ? 23.266 12.219 1.743 1 94.38 69 ILE B CA 1
ATOM 3017 C C . ILE B 1 69 ? 22.906 11.734 0.34 1 94.38 69 ILE B C 1
ATOM 3019 O O . ILE B 1 69 ? 23.484 10.758 -0.148 1 94.38 69 ILE B O 1
ATOM 3023 N N . ALA B 1 70 ? 21.906 12.398 -0.251 1 95.19 70 ALA B N 1
ATOM 3024 C CA . ALA B 1 70 ? 21.469 11.977 -1.582 1 95.19 70 ALA B CA 1
ATOM 3025 C C . ALA B 1 70 ? 21.094 13.188 -2.443 1 95.19 70 ALA B C 1
ATOM 3027 O O . ALA B 1 70 ? 20.75 14.242 -1.92 1 95.19 70 ALA B O 1
ATOM 3028 N N . GLU B 1 71 ? 21.234 12.977 -3.646 1 94.38 71 GLU B N 1
ATOM 3029 C CA . GLU B 1 71 ? 20.797 13.969 -4.621 1 94.38 71 GLU B CA 1
ATOM 3030 C C . GLU B 1 71 ? 19.484 13.547 -5.281 1 94.38 71 GLU B C 1
ATOM 3032 O O . GLU B 1 71 ? 19.375 12.453 -5.828 1 94.38 71 GLU B O 1
ATOM 3037 N N . ILE B 1 72 ? 18.578 14.422 -5.246 1 93.56 72 ILE B N 1
ATOM 3038 C CA . ILE B 1 72 ? 17.266 14.125 -5.84 1 93.56 72 ILE B CA 1
ATOM 3039 C C . ILE B 1 72 ? 17.359 14.266 -7.359 1 93.56 72 ILE B C 1
ATOM 3041 O O . ILE B 1 72 ? 17.812 15.289 -7.867 1 93.56 72 ILE B O 1
ATOM 3045 N N . ILE B 1 73 ? 16.859 13.25 -8.039 1 94 73 ILE B N 1
ATOM 3046 C CA . ILE B 1 73 ? 16.844 13.211 -9.5 1 94 73 ILE B CA 1
ATOM 3047 C C . ILE B 1 73 ? 15.445 13.562 -10 1 94 73 ILE B C 1
ATOM 3049 O O . ILE B 1 73 ? 15.305 14.281 -10.992 1 94 73 ILE B O 1
ATOM 3053 N N . ASP B 1 74 ? 14.453 13.031 -9.32 1 92.06 74 ASP B N 1
ATOM 3054 C CA . ASP B 1 74 ? 13.086 13.211 -9.789 1 92.06 74 ASP B CA 1
ATOM 3055 C C . ASP B 1 74 ? 12.094 13.094 -8.633 1 92.06 74 ASP B C 1
ATOM 3057 O O . ASP B 1 74 ? 12.375 12.438 -7.629 1 92.06 74 ASP B O 1
ATOM 3061 N N . VAL B 1 75 ? 11.008 13.766 -8.75 1 91 75 VAL B N 1
ATOM 3062 C CA . VAL B 1 75 ? 9.875 13.688 -7.836 1 91 75 VAL B CA 1
ATOM 3063 C C . VAL B 1 75 ? 8.609 13.336 -8.609 1 91 75 VAL B C 1
ATOM 3065 O O . VAL B 1 75 ? 8.273 14 -9.594 1 91 75 VAL B O 1
ATOM 3068 N N . SER B 1 76 ? 7.922 12.297 -8.164 1 90.69 76 SER B N 1
ATOM 3069 C CA . SER B 1 76 ? 6.773 11.797 -8.914 1 90.69 76 SER B CA 1
ATOM 3070 C C . SER B 1 76 ? 5.602 12.773 -8.852 1 90.69 76 SER B C 1
ATOM 3072 O O . SER B 1 76 ? 5.527 13.602 -7.934 1 90.69 76 SER B O 1
ATOM 3074 N N . GLU B 1 77 ? 4.684 12.609 -9.773 1 84.12 77 GLU B N 1
ATOM 3075 C CA . GLU B 1 77 ? 3.432 13.367 -9.75 1 84.12 77 GLU B CA 1
ATOM 3076 C C . GLU B 1 77 ? 2.396 12.688 -8.852 1 84.12 77 GLU B C 1
ATOM 3078 O O . GLU B 1 77 ? 1.73 13.352 -8.055 1 84.12 77 GLU B O 1
ATOM 3083 N N . ASP B 1 78 ? 2.414 11.359 -9.016 1 83.44 78 ASP B N 1
ATOM 3084 C CA . ASP B 1 78 ? 1.459 10.586 -8.219 1 83.44 78 ASP B CA 1
ATOM 3085 C C . ASP B 1 78 ? 1.883 10.531 -6.754 1 83.44 78 ASP B C 1
ATOM 3087 O O . ASP B 1 78 ? 3.074 10.57 -6.445 1 83.44 78 ASP B O 1
ATOM 3091 N N . ARG B 1 79 ? 0.833 10.406 -5.941 1 85 79 ARG B N 1
ATOM 3092 C CA . ARG B 1 79 ? 1.09 10.375 -4.504 1 85 79 ARG B CA 1
ATOM 3093 C C . ARG B 1 79 ? 0.618 9.062 -3.891 1 85 79 ARG B C 1
ATOM 3095 O O . ARG B 1 79 ? -0.47 8.578 -4.207 1 85 79 ARG B O 1
ATOM 3102 N N . THR B 1 80 ? 1.487 8.516 -3.053 1 84.81 80 THR B N 1
ATOM 3103 C CA . THR B 1 80 ? 1.131 7.348 -2.26 1 84.81 80 THR B CA 1
ATOM 3104 C C . THR B 1 80 ? 0.645 7.762 -0.873 1 84.81 80 THR B C 1
ATOM 3106 O O . THR B 1 80 ? 0.546 8.953 -0.573 1 84.81 80 THR B O 1
ATOM 3109 N N . ALA B 1 81 ? 0.394 6.746 -0.053 1 78.38 81 ALA B N 1
ATOM 3110 C CA . ALA B 1 81 ? -0.017 6.992 1.327 1 78.38 81 ALA B CA 1
ATOM 3111 C C . ALA B 1 81 ? 1.09 7.691 2.113 1 78.38 81 ALA B C 1
ATOM 3113 O O . ALA B 1 81 ? 0.826 8.336 3.131 1 78.38 81 ALA B O 1
ATOM 3114 N N . LEU B 1 82 ? 2.312 7.652 1.597 1 84.94 82 LEU B N 1
ATOM 3115 C CA . LEU B 1 82 ? 3.455 8.195 2.322 1 84.94 82 LEU B CA 1
ATOM 3116 C C . LEU B 1 82 ? 4.051 9.391 1.583 1 84.94 82 LEU B C 1
ATOM 3118 O O . LEU B 1 82 ? 5.195 9.773 1.838 1 84.94 82 LEU B O 1
ATOM 3122 N N . GLY B 1 83 ? 3.273 9.883 0.634 1 86.25 83 GLY B N 1
ATOM 3123 C CA . GLY B 1 83 ? 3.721 11.023 -0.144 1 86.25 83 GLY B CA 1
ATOM 3124 C C . GLY B 1 83 ? 4.16 10.656 -1.548 1 86.25 83 GLY B C 1
ATOM 3125 O O . GLY B 1 83 ? 3.885 9.555 -2.021 1 86.25 83 GLY B O 1
ATOM 3126 N N . ARG B 1 84 ? 4.781 11.578 -2.199 1 90.69 84 ARG B N 1
ATOM 3127 C CA . ARG B 1 84 ? 5.281 11.344 -3.551 1 90.69 84 ARG B CA 1
ATOM 3128 C C . ARG B 1 84 ? 6.52 10.453 -3.533 1 90.69 84 ARG B C 1
ATOM 3130 O O . ARG B 1 84 ? 7.184 10.328 -2.502 1 90.69 84 ARG B O 1
ATOM 3137 N N . LEU B 1 85 ? 6.715 9.844 -4.668 1 92.94 85 LEU B N 1
ATOM 3138 C CA . LEU B 1 85 ? 7.922 9.031 -4.801 1 92.94 85 LEU B CA 1
ATOM 3139 C C . LEU B 1 85 ? 9.117 9.898 -5.191 1 92.94 85 LEU B C 1
ATOM 3141 O O . LEU B 1 85 ? 9.016 10.742 -6.078 1 92.94 85 LEU B O 1
ATOM 3145 N N . ILE B 1 86 ? 10.195 9.711 -4.508 1 95 86 ILE B N 1
ATOM 3146 C CA . ILE B 1 86 ? 11.445 10.43 -4.758 1 95 86 ILE B CA 1
ATOM 3147 C C . ILE B 1 86 ? 12.461 9.484 -5.395 1 95 86 ILE B C 1
ATOM 3149 O O . ILE B 1 86 ? 12.742 8.406 -4.867 1 95 86 ILE B O 1
ATOM 3153 N N . THR B 1 87 ? 12.914 9.828 -6.57 1 96.62 87 THR B N 1
ATOM 3154 C CA . THR B 1 87 ? 14.078 9.164 -7.164 1 96.62 87 THR B CA 1
ATOM 3155 C C . THR B 1 87 ? 15.359 9.922 -6.828 1 96.62 87 THR B C 1
ATOM 3157 O O . THR B 1 87 ? 15.484 11.109 -7.133 1 96.62 87 THR B O 1
ATOM 3160 N N . ALA B 1 88 ? 16.297 9.25 -6.203 1 96.62 88 ALA B N 1
ATOM 3161 C CA . ALA B 1 88 ? 17.5 9.938 -5.746 1 96.62 88 ALA B CA 1
ATOM 3162 C C . ALA B 1 88 ? 18.734 9.062 -5.945 1 96.62 88 ALA B C 1
ATOM 3164 O O . ALA B 1 88 ? 18.625 7.848 -6.094 1 96.62 88 ALA B O 1
ATOM 3165 N N . CYS B 1 89 ? 19.844 9.68 -5.992 1 96.06 89 CYS B N 1
ATOM 3166 C CA . CYS B 1 89 ? 21.141 9.023 -6.074 1 96.06 89 CYS B CA 1
ATOM 3167 C C . CYS B 1 89 ? 21.938 9.227 -4.785 1 96.06 89 CYS B C 1
ATOM 3169 O O . CYS B 1 89 ? 22.078 10.352 -4.301 1 96.06 89 CYS B O 1
ATOM 3171 N N . SER B 1 90 ? 22.406 8.109 -4.262 1 95.69 90 SER B N 1
ATOM 3172 C CA . SER B 1 90 ? 23.188 8.188 -3.029 1 95.69 90 SER B CA 1
ATOM 3173 C C . SER B 1 90 ? 24.547 8.828 -3.277 1 95.69 90 SER B C 1
ATOM 3175 O O . SER B 1 90 ? 25.25 8.445 -4.211 1 95.69 90 SER B O 1
ATOM 3177 N N . LEU B 1 91 ? 24.938 9.789 -2.416 1 96.19 91 LEU B N 1
ATOM 3178 C CA . LEU B 1 91 ? 26.234 10.445 -2.527 1 96.19 91 LEU B CA 1
ATOM 3179 C C . LEU B 1 91 ? 27.219 9.859 -1.523 1 96.19 91 LEU B C 1
ATOM 3181 O O . LEU B 1 91 ? 28.422 10.156 -1.577 1 96.19 91 LEU B O 1
ATOM 3185 N N . GLU B 1 92 ? 26.781 9.062 -0.573 1 95.62 92 GLU B N 1
ATOM 3186 C CA . GLU B 1 92 ? 27.547 8.305 0.419 1 95.62 92 GLU B CA 1
ATOM 3187 C C . GLU B 1 92 ? 26.781 7.078 0.887 1 95.62 92 GLU B C 1
ATOM 3189 O O . GLU B 1 92 ? 25.547 7.031 0.789 1 95.62 92 GLU B O 1
ATOM 3194 N N . PRO B 1 93 ? 27.562 6.113 1.331 1 93.5 93 PRO B N 1
ATOM 3195 C CA . PRO B 1 93 ? 26.844 4.953 1.849 1 93.5 93 PRO B CA 1
ATOM 3196 C C . PRO B 1 93 ? 25.984 5.285 3.07 1 93.5 93 PRO B C 1
ATOM 3198 O O . PRO B 1 93 ? 26.375 6.133 3.883 1 93.5 93 PRO B O 1
ATOM 3201 N N . GLY B 1 94 ? 24.906 4.711 3.189 1 94.62 94 GLY B N 1
ATOM 3202 C CA . GLY B 1 94 ? 24.062 4.934 4.348 1 94.62 94 GLY B CA 1
ATOM 3203 C C . GLY B 1 94 ? 22.781 4.121 4.316 1 94.62 94 GLY B C 1
ATOM 3204 O O . GLY B 1 94 ? 22.562 3.32 3.406 1 94.62 94 GLY B O 1
ATOM 3205 N N . LYS B 1 95 ? 21.984 4.301 5.316 1 94.31 95 LYS B N 1
ATOM 3206 C CA . LYS B 1 95 ? 20.781 3.496 5.508 1 94.31 95 LYS B CA 1
ATOM 3207 C C . LYS B 1 95 ? 19.531 4.238 5.023 1 94.31 95 LYS B C 1
ATOM 3209 O O . LYS B 1 95 ? 19.422 5.457 5.184 1 94.31 95 LYS B O 1
ATOM 3214 N N . ILE B 1 96 ? 18.641 3.432 4.473 1 93.12 96 ILE B N 1
ATOM 3215 C CA . ILE B 1 96 ? 17.375 4.004 4.031 1 93.12 96 ILE B CA 1
ATOM 3216 C C . ILE B 1 96 ? 16.234 3.016 4.293 1 93.12 96 ILE B C 1
ATOM 3218 O O . ILE B 1 96 ? 16.484 1.817 4.461 1 93.12 96 ILE B O 1
ATOM 3222 N N . LEU B 1 97 ? 15.07 3.596 4.398 1 90.31 97 LEU B N 1
ATOM 3223 C CA . LEU B 1 97 ? 13.828 2.832 4.309 1 90.31 97 LEU B CA 1
ATOM 3224 C C . LEU B 1 97 ? 13.203 2.975 2.926 1 90.31 97 LEU B C 1
ATOM 3226 O O . LEU B 1 97 ? 13.156 4.074 2.371 1 90.31 97 LEU B O 1
ATOM 3230 N N . LEU B 1 98 ? 12.766 1.855 2.375 1 89.69 98 LEU B N 1
ATOM 3231 C CA . LEU B 1 98 ? 12.211 1.892 1.026 1 89.69 98 LEU B CA 1
ATOM 3232 C C . LEU B 1 98 ? 10.695 1.745 1.055 1 89.69 98 LEU B C 1
ATOM 3234 O O . LEU B 1 98 ? 10.156 0.94 1.82 1 89.69 98 LEU B O 1
ATOM 3238 N N . SER B 1 99 ? 10.016 2.539 0.346 1 88.62 99 SER B N 1
ATOM 3239 C CA . SER B 1 99 ? 8.602 2.432 -0.003 1 88.62 99 SER B CA 1
ATOM 3240 C C . SER B 1 99 ? 8.352 2.887 -1.438 1 88.62 99 SER B C 1
ATOM 3242 O O . SER B 1 99 ? 8.438 4.078 -1.74 1 88.62 99 SER B O 1
ATOM 3244 N N . GLY B 1 100 ? 8.039 1.965 -2.252 1 89.44 100 GLY B N 1
ATOM 3245 C CA . GLY B 1 100 ? 7.863 2.238 -3.67 1 89.44 100 GLY B CA 1
ATOM 3246 C C . GLY B 1 100 ? 6.406 2.299 -4.09 1 89.44 100 GLY B C 1
ATOM 3247 O O . GLY B 1 100 ? 5.52 2.488 -3.256 1 89.44 100 GLY B O 1
ATOM 3248 N N . PRO B 1 101 ? 6.195 2.172 -5.383 1 88 101 PRO B N 1
ATOM 3249 C CA . PRO B 1 101 ? 4.824 2.188 -5.895 1 88 101 PRO B CA 1
ATOM 3250 C C . PRO B 1 101 ? 3.959 1.08 -5.293 1 88 101 PRO B C 1
ATOM 3252 O O . PRO B 1 101 ? 4.453 -0.017 -5.023 1 88 101 PRO B O 1
ATOM 3255 N N . SER B 1 102 ? 2.711 1.386 -5.18 1 82.62 102 SER B N 1
ATOM 3256 C CA . SER B 1 102 ? 1.812 0.456 -4.508 1 82.62 102 SER B CA 1
ATOM 3257 C C . SER B 1 102 ? 0.931 -0.286 -5.508 1 82.62 102 SER B C 1
ATOM 3259 O O . SER B 1 102 ? 0.117 -1.128 -5.121 1 82.62 102 SER B O 1
ATOM 3261 N N . THR B 1 103 ? 1.061 0.023 -6.754 1 84.38 103 THR B N 1
ATOM 3262 C CA . THR B 1 103 ? 0.282 -0.633 -7.801 1 84.38 103 THR B CA 1
ATOM 3263 C C . THR B 1 103 ? 1.199 -1.234 -8.859 1 84.38 103 THR B C 1
ATOM 3265 O O . THR B 1 103 ? 2.312 -0.75 -9.07 1 84.38 103 THR B O 1
ATOM 3268 N N . THR B 1 104 ? 0.705 -2.232 -9.508 1 84.19 104 THR B N 1
ATOM 3269 C CA . THR B 1 104 ? 1.471 -2.865 -10.578 1 84.19 104 THR B CA 1
ATOM 3270 C C . THR B 1 104 ? 1.747 -1.875 -11.703 1 84.19 104 THR B C 1
ATOM 3272 O O . THR B 1 104 ? 2.854 -1.836 -12.25 1 84.19 104 THR B O 1
ATOM 3275 N N . GLY B 1 105 ? 0.769 -1.128 -12.031 1 84.88 105 GLY B N 1
ATOM 3276 C CA . GLY B 1 105 ? 0.958 -0.115 -13.055 1 84.88 105 GLY B CA 1
ATOM 3277 C C . GLY B 1 105 ? 1.986 0.934 -12.672 1 84.88 105 GLY B C 1
ATOM 3278 O O . GLY B 1 105 ? 2.824 1.315 -13.492 1 84.88 105 GLY B O 1
ATOM 3279 N N . GLY B 1 106 ? 1.895 1.379 -11.461 1 87.62 106 GLY B N 1
ATOM 3280 C CA . GLY B 1 106 ? 2.865 2.348 -10.977 1 87.62 106 GLY B CA 1
ATOM 3281 C C . GLY B 1 106 ? 4.285 1.819 -10.977 1 87.62 106 GLY B C 1
ATOM 3282 O O . GLY B 1 106 ? 5.223 2.541 -11.328 1 87.62 106 GLY B O 1
ATOM 3283 N N . LEU B 1 107 ? 4.43 0.604 -10.625 1 90 107 LEU B N 1
ATOM 3284 C CA . LEU B 1 107 ? 5.75 -0.014 -10.586 1 90 107 LEU B CA 1
ATOM 3285 C C . LEU B 1 107 ? 6.312 -0.174 -11.992 1 90 107 LEU B C 1
ATOM 3287 O O . LEU B 1 107 ? 7.484 0.135 -12.234 1 90 107 LEU B O 1
ATOM 3291 N N . ARG B 1 108 ? 5.496 -0.636 -12.883 1 90.31 108 ARG B N 1
ATOM 3292 C CA . ARG B 1 108 ? 5.922 -0.798 -14.273 1 90.31 108 ARG B CA 1
ATOM 3293 C C . ARG B 1 108 ? 6.355 0.536 -14.867 1 90.31 108 ARG B C 1
ATOM 3295 O O . ARG B 1 108 ? 7.398 0.62 -15.523 1 90.31 108 ARG B O 1
ATOM 3302 N N . LYS B 1 109 ? 5.578 1.527 -14.656 1 92.56 109 LYS B N 1
ATOM 3303 C CA . LYS B 1 109 ? 5.902 2.863 -15.148 1 92.56 109 LYS B CA 1
ATOM 3304 C C . LYS B 1 109 ? 7.227 3.355 -14.57 1 92.56 109 LYS B C 1
ATOM 3306 O O . LYS B 1 109 ? 8.055 3.918 -15.297 1 92.56 109 LYS B O 1
ATOM 3311 N N . MET B 1 110 ? 7.402 3.164 -13.352 1 93.69 110 MET B N 1
ATOM 3312 C CA . MET B 1 110 ? 8.625 3.594 -12.68 1 93.69 110 MET B CA 1
ATOM 3313 C C . MET B 1 110 ? 9.844 2.883 -13.266 1 93.69 110 MET B C 1
ATOM 3315 O O . MET B 1 110 ? 10.852 3.52 -13.578 1 93.69 110 MET B O 1
ATOM 3319 N N . ILE B 1 111 ? 9.766 1.591 -13.43 1 94.56 111 ILE B N 1
ATOM 3320 C CA . ILE B 1 111 ? 10.867 0.799 -13.953 1 94.56 111 ILE B CA 1
ATOM 3321 C C . ILE B 1 111 ? 11.203 1.253 -15.375 1 94.56 111 ILE B C 1
ATOM 3323 O O . ILE B 1 111 ? 12.375 1.392 -15.727 1 94.56 111 ILE B O 1
ATOM 3327 N N . THR B 1 112 ? 10.188 1.474 -16.156 1 94.69 112 THR B N 1
ATOM 3328 C CA . THR B 1 112 ? 10.383 1.955 -17.516 1 94.69 112 THR B CA 1
ATOM 3329 C C . THR B 1 112 ? 11.086 3.311 -17.516 1 94.69 112 THR B C 1
ATOM 3331 O O . THR B 1 112 ? 12.016 3.529 -18.281 1 94.69 112 THR B O 1
ATOM 3334 N N . THR B 1 113 ? 10.625 4.203 -16.656 1 95.06 113 THR B N 1
ATOM 3335 C CA . THR B 1 113 ? 11.227 5.527 -16.547 1 95.06 113 THR B CA 1
ATOM 3336 C C . THR B 1 113 ? 12.695 5.422 -16.156 1 95.06 113 THR B C 1
ATOM 3338 O O . THR B 1 113 ? 13.547 6.109 -16.719 1 95.06 113 THR B O 1
ATOM 3341 N N . LEU B 1 114 ? 12.984 4.566 -15.227 1 96.19 114 LEU B N 1
ATOM 3342 C CA . LEU B 1 114 ? 14.359 4.355 -14.781 1 96.19 114 LEU B CA 1
ATOM 3343 C C . LEU B 1 114 ? 15.211 3.791 -15.914 1 96.19 114 LEU B C 1
ATOM 3345 O O . LEU B 1 114 ? 16.344 4.23 -16.109 1 96.19 114 LEU B O 1
ATOM 3349 N N . SER B 1 115 ? 14.641 2.828 -16.594 1 95.5 115 SER B N 1
ATOM 3350 C CA . SER B 1 115 ? 15.359 2.229 -17.703 1 95.5 115 SER B CA 1
ATOM 3351 C C . SER B 1 115 ? 15.688 3.27 -18.781 1 95.5 115 SER B C 1
ATOM 3353 O O . SER B 1 115 ? 16.812 3.305 -19.297 1 95.5 115 SER B O 1
ATOM 3355 N N . ASN B 1 116 ? 14.758 4.113 -19.047 1 95.5 116 ASN B N 1
ATOM 3356 C CA . ASN B 1 116 ? 14.953 5.176 -20.031 1 95.5 116 ASN B CA 1
ATOM 3357 C C . ASN B 1 116 ? 16.016 6.176 -19.578 1 95.5 116 ASN B C 1
ATOM 3359 O O . ASN B 1 116 ? 16.609 6.871 -20.391 1 95.5 116 ASN B O 1
ATOM 3363 N N . SER B 1 117 ? 16.234 6.23 -18.312 1 93.94 117 SER B N 1
ATOM 3364 C CA . SER B 1 117 ? 17.219 7.156 -17.781 1 93.94 117 SER B CA 1
ATOM 3365 C C . SER B 1 117 ? 18.594 6.496 -17.641 1 93.94 117 SER B C 1
ATOM 3367 O O . SER B 1 117 ? 19.5 7.062 -17.031 1 93.94 117 SER B O 1
ATOM 3369 N N . GLY B 1 118 ? 18.672 5.234 -18.094 1 92.75 118 GLY B N 1
ATOM 3370 C CA . GLY B 1 118 ? 19.969 4.59 -18.156 1 92.75 118 GLY B CA 1
ATOM 3371 C C . GLY B 1 118 ? 20.172 3.518 -17.109 1 92.75 118 GLY B C 1
ATOM 3372 O O . GLY B 1 118 ? 21.203 2.865 -17.062 1 92.75 118 GLY B O 1
ATOM 3373 N N . VAL B 1 119 ? 19.234 3.318 -16.281 1 94.75 119 VAL B N 1
ATOM 3374 C CA . VAL B 1 119 ? 19.328 2.26 -15.281 1 94.75 119 VAL B CA 1
ATOM 3375 C C . VAL B 1 119 ? 19.281 0.896 -15.969 1 94.75 119 VAL B C 1
ATOM 3377 O O . VAL B 1 119 ? 18.391 0.641 -16.781 1 94.75 119 VAL B O 1
ATOM 3380 N N . GLN B 1 120 ? 20.172 0.045 -15.648 1 93.94 120 GLN B N 1
ATOM 3381 C CA . GLN B 1 120 ? 20.266 -1.259 -16.297 1 93.94 120 GLN B CA 1
ATOM 3382 C C . GLN B 1 120 ? 19.5 -2.322 -15.508 1 93.94 120 GLN B C 1
ATOM 3384 O O . GLN B 1 120 ? 18.969 -3.27 -16.094 1 93.94 120 GLN B O 1
ATOM 3389 N N . THR B 1 121 ? 19.516 -2.215 -14.18 1 93.81 121 THR B N 1
ATOM 3390 C CA . THR B 1 121 ? 18.844 -3.184 -13.32 1 93.81 121 THR B CA 1
ATOM 3391 C C . THR B 1 121 ? 18.094 -2.477 -12.188 1 93.81 121 THR B C 1
ATOM 3393 O O . THR B 1 121 ? 18.641 -1.577 -11.547 1 93.81 121 THR B O 1
ATOM 3396 N N . THR B 1 122 ? 16.906 -2.832 -12.055 1 94.38 122 THR B N 1
ATOM 3397 C CA . THR B 1 122 ? 16.125 -2.369 -10.914 1 94.38 122 THR B CA 1
ATOM 3398 C C . THR B 1 122 ? 15.805 -3.523 -9.969 1 94.38 122 THR B C 1
ATOM 3400 O O . THR B 1 122 ? 15.289 -4.559 -10.398 1 94.38 122 THR B O 1
ATOM 3403 N N . ILE B 1 123 ? 16.141 -3.385 -8.711 1 93.44 123 ILE B N 1
ATOM 3404 C CA . ILE B 1 123 ? 15.852 -4.391 -7.699 1 93.44 123 ILE B CA 1
ATOM 3405 C C . ILE B 1 123 ? 14.656 -3.941 -6.859 1 93.44 123 ILE B C 1
ATOM 3407 O O . ILE B 1 123 ? 14.648 -2.834 -6.32 1 93.44 123 ILE B O 1
ATOM 3411 N N . VAL B 1 124 ? 13.703 -4.777 -6.789 1 91.38 124 VAL B N 1
ATOM 3412 C CA . VAL B 1 124 ? 12.469 -4.465 -6.066 1 91.38 124 VAL B CA 1
ATOM 3413 C C . VAL B 1 124 ? 12.352 -5.359 -4.836 1 91.38 124 VAL B C 1
ATOM 3415 O O . VAL B 1 124 ? 12.305 -6.586 -4.957 1 91.38 124 VAL B O 1
ATOM 3418 N N . ASP B 1 125 ? 12.352 -4.727 -3.676 1 88.5 125 ASP B N 1
ATOM 3419 C CA . ASP B 1 125 ? 12.117 -5.445 -2.428 1 88.5 125 ASP B CA 1
ATOM 3420 C C . ASP B 1 125 ? 10.625 -5.633 -2.174 1 88.5 125 ASP B C 1
ATOM 3422 O O . ASP B 1 125 ? 9.836 -4.703 -2.361 1 88.5 125 ASP B O 1
ATOM 3426 N N . GLY B 1 126 ? 10.242 -6.863 -1.894 1 80.56 126 GLY B N 1
ATOM 3427 C CA . GLY B 1 126 ? 8.836 -7.094 -1.603 1 80.56 126 GLY B CA 1
ATOM 3428 C C . GLY B 1 126 ? 8.57 -8.445 -0.965 1 80.56 126 GLY B C 1
ATOM 3429 O O . GLY B 1 126 ? 9.484 -9.258 -0.818 1 80.56 126 GLY B O 1
ATOM 3430 N N . ALA B 1 127 ? 7.277 -8.57 -0.521 1 73.75 127 ALA B N 1
ATOM 3431 C CA . ALA B 1 127 ? 6.824 -9.828 0.06 1 73.75 127 ALA B CA 1
ATOM 3432 C C . ALA B 1 127 ? 5.789 -10.5 -0.835 1 73.75 127 ALA B C 1
ATOM 3434 O O . ALA B 1 127 ? 5.039 -9.828 -1.547 1 73.75 127 ALA B O 1
ATOM 3435 N N . LEU B 1 128 ? 5.789 -11.844 -0.822 1 71 128 LEU B N 1
ATOM 3436 C CA . LEU B 1 128 ? 4.848 -12.609 -1.634 1 71 128 LEU B CA 1
ATOM 3437 C C . LEU B 1 128 ? 3.418 -12.406 -1.14 1 71 128 LEU B C 1
ATOM 3439 O O . LEU B 1 128 ? 2.461 -12.641 -1.879 1 71 128 LEU B O 1
ATOM 3443 N N . SER B 1 129 ? 3.32 -12.023 0.14 1 66.31 129 SER B N 1
ATOM 3444 C CA . SER B 1 129 ? 1.989 -11.688 0.634 1 66.31 129 SER B CA 1
ATOM 3445 C C . SER B 1 129 ? 1.381 -10.531 -0.155 1 66.31 129 SER B C 1
ATOM 3447 O O . SER B 1 129 ? 0.164 -10.344 -0.142 1 66.31 129 SER B O 1
ATOM 3449 N N . ARG B 1 130 ? 2.309 -9.922 -0.792 1 61.41 130 ARG B N 1
ATOM 3450 C CA . ARG B 1 130 ? 1.915 -8.859 -1.708 1 61.41 130 ARG B CA 1
ATOM 3451 C C . ARG B 1 130 ? 2.236 -9.227 -3.152 1 61.41 130 ARG B C 1
ATOM 3453 O O . ARG B 1 130 ? 2.879 -8.461 -3.869 1 61.41 130 ARG B O 1
ATOM 3460 N N . LYS B 1 131 ? 1.839 -10.312 -3.465 1 64 131 LYS B N 1
ATOM 3461 C CA . LYS B 1 131 ? 2.402 -11.109 -4.551 1 64 131 LYS B CA 1
ATOM 3462 C C . LYS B 1 131 ? 2.18 -10.43 -5.902 1 64 131 LYS B C 1
ATOM 3464 O O . LYS B 1 131 ? 2.965 -10.617 -6.832 1 64 131 LYS B O 1
ATOM 3469 N N . CYS B 1 132 ? 1.195 -9.609 -5.941 1 64.5 132 CYS B N 1
ATOM 3470 C CA . CYS B 1 132 ? 0.871 -9.156 -7.293 1 64.5 132 CYS B CA 1
ATOM 3471 C C . CYS B 1 132 ? 2.021 -8.359 -7.895 1 64.5 132 CYS B C 1
ATOM 3473 O O . CYS B 1 132 ? 2.168 -8.297 -9.117 1 64.5 132 CYS B O 1
ATOM 3475 N N . LEU B 1 133 ? 2.846 -7.973 -7.047 1 65.06 133 LEU B N 1
ATOM 3476 C CA . LEU B 1 133 ? 3.893 -7.109 -7.582 1 65.06 133 LEU B CA 1
ATOM 3477 C C . LEU B 1 133 ? 5.109 -7.926 -8 1 65.06 133 LEU B C 1
ATOM 3479 O O . LEU B 1 133 ? 6.02 -7.406 -8.648 1 65.06 133 LEU B O 1
ATOM 3483 N N . ALA B 1 134 ? 5.004 -9.195 -7.812 1 74 134 ALA B N 1
ATOM 3484 C CA . ALA B 1 134 ? 6.047 -10.109 -8.273 1 74 134 ALA B CA 1
ATOM 3485 C C . ALA B 1 134 ? 5.715 -10.656 -9.664 1 74 134 ALA B C 1
ATOM 3487 O O . ALA B 1 134 ? 6.387 -11.57 -10.148 1 74 134 ALA B O 1
ATOM 3488 N N . SER B 1 135 ? 4.797 -10.109 -10.273 1 82.5 135 SER B N 1
ATOM 3489 C CA . SER B 1 135 ? 4.371 -10.547 -11.602 1 82.5 135 SER B CA 1
ATOM 3490 C C . SER B 1 135 ? 5.52 -10.477 -12.602 1 82.5 135 SER B C 1
ATOM 3492 O O . SER B 1 135 ? 6.262 -9.492 -12.633 1 82.5 135 SER B O 1
ATOM 3494 N N . PRO B 1 136 ? 5.617 -11.422 -13.453 1 86.94 136 PRO B N 1
ATOM 3495 C CA . PRO B 1 136 ? 6.656 -11.422 -14.484 1 86.94 136 PRO B CA 1
ATOM 3496 C C . PRO B 1 136 ? 6.496 -10.289 -15.492 1 86.94 136 PRO B C 1
ATOM 3498 O O . PRO B 1 136 ? 7.422 -9.992 -16.25 1 86.94 136 PRO B O 1
ATOM 3501 N N . VAL B 1 137 ? 5.363 -9.734 -15.5 1 83.62 137 VAL B N 1
ATOM 3502 C CA . VAL B 1 137 ? 5.148 -8.609 -16.406 1 83.62 137 VAL B CA 1
ATOM 3503 C C . VAL B 1 137 ? 5.879 -7.379 -15.875 1 83.62 137 VAL B C 1
ATOM 3505 O O . VAL B 1 137 ? 6.18 -6.453 -16.641 1 83.62 137 VAL B O 1
ATOM 3508 N N . VAL B 1 138 ? 6.188 -7.422 -14.641 1 85.69 138 VAL B N 1
ATOM 3509 C CA . VAL B 1 138 ? 6.828 -6.277 -14.008 1 85.69 138 VAL B CA 1
ATOM 3510 C C . VAL B 1 138 ? 8.305 -6.582 -13.75 1 85.69 138 VAL B C 1
ATOM 3512 O O . VAL B 1 138 ? 9.172 -5.758 -14.039 1 85.69 138 VAL B O 1
ATOM 3515 N N . THR B 1 139 ? 8.531 -7.762 -13.266 1 88.5 139 THR B N 1
ATOM 3516 C CA . THR B 1 139 ? 9.898 -8.148 -12.938 1 88.5 139 THR B CA 1
ATOM 3517 C C . THR B 1 139 ? 10.344 -9.336 -13.789 1 88.5 139 THR B C 1
ATOM 3519 O O . THR B 1 139 ? 9.609 -10.312 -13.93 1 88.5 139 THR B O 1
ATOM 3522 N N . ASP B 1 140 ? 11.562 -9.281 -14.25 1 90.31 140 ASP B N 1
ATOM 3523 C CA . ASP B 1 140 ? 12.078 -10.289 -15.164 1 90.31 140 ASP B CA 1
ATOM 3524 C C . ASP B 1 140 ? 12.469 -11.562 -14.414 1 90.31 140 ASP B C 1
ATOM 3526 O O . ASP B 1 140 ? 12.461 -12.656 -14.984 1 90.31 140 ASP B O 1
ATOM 3530 N N . ALA B 1 141 ? 12.898 -11.391 -13.234 1 91.88 141 ALA B N 1
ATOM 3531 C CA . ALA B 1 141 ? 13.352 -12.516 -12.422 1 91.88 141 ALA B CA 1
ATOM 3532 C C . ALA B 1 141 ? 13.133 -12.258 -10.938 1 91.88 141 ALA B C 1
ATOM 3534 O O . ALA B 1 141 ? 12.836 -11.125 -10.539 1 91.88 141 ALA B O 1
ATOM 3535 N N . MET B 1 142 ? 13.281 -13.359 -10.18 1 91.31 142 MET B N 1
ATOM 3536 C CA . MET B 1 142 ? 13.016 -13.203 -8.75 1 91.31 142 MET B CA 1
ATOM 3537 C C . MET B 1 142 ? 13.977 -14.047 -7.926 1 91.31 142 MET B C 1
ATOM 3539 O O . MET B 1 142 ? 14.531 -15.031 -8.422 1 91.31 142 MET B O 1
ATOM 3543 N N . ILE B 1 143 ? 14.266 -13.609 -6.758 1 92.31 143 ILE B N 1
ATOM 3544 C CA . ILE B 1 143 ? 14.914 -14.375 -5.695 1 92.31 143 ILE B CA 1
ATOM 3545 C C . ILE B 1 143 ? 13.945 -14.539 -4.523 1 92.31 143 ILE B C 1
ATOM 3547 O O . ILE B 1 143 ? 13.383 -13.562 -4.027 1 92.31 143 ILE B O 1
ATOM 3551 N N . LEU B 1 144 ? 13.734 -15.773 -4.18 1 93.25 144 LEU B N 1
ATOM 3552 C CA . LEU B 1 144 ? 12.766 -16.094 -3.135 1 93.25 144 LEU B CA 1
ATOM 3553 C C . LEU B 1 144 ? 13.469 -16.328 -1.802 1 93.25 144 LEU B C 1
ATOM 3555 O O . LEU B 1 144 ? 14.352 -17.188 -1.703 1 93.25 144 LEU B O 1
ATOM 3559 N N . ALA B 1 145 ? 13.078 -15.5 -0.818 1 93.06 145 ALA B N 1
ATOM 3560 C CA . ALA B 1 145 ? 13.609 -15.695 0.529 1 93.06 145 ALA B CA 1
ATOM 3561 C C . ALA B 1 145 ? 12.625 -16.453 1.405 1 93.06 145 ALA B C 1
ATOM 3563 O O . ALA B 1 145 ? 11.453 -16.078 1.5 1 93.06 145 ALA B O 1
ATOM 3564 N N . THR B 1 146 ? 13.086 -17.547 1.948 1 94.69 146 THR B N 1
ATOM 3565 C CA . THR B 1 146 ? 12.289 -18.359 2.865 1 94.69 146 THR B CA 1
ATOM 3566 C C . THR B 1 146 ? 13.086 -18.703 4.121 1 94.69 146 THR B C 1
ATOM 3568 O O . THR B 1 146 ? 14.242 -18.281 4.258 1 94.69 146 THR B O 1
ATOM 3571 N N . GLY B 1 147 ? 12.32 -19.297 5.199 1 94.31 147 GLY B N 1
ATOM 3572 C CA . GLY B 1 147 ? 13.078 -19.594 6.402 1 94.31 147 GLY B CA 1
ATOM 3573 C C . GLY B 1 147 ? 12.203 -20.016 7.57 1 94.31 147 GLY B C 1
ATOM 3574 O O . GLY B 1 147 ? 11.016 -20.281 7.398 1 94.31 147 GLY B O 1
ATOM 3575 N N . ALA B 1 148 ? 12.859 -20.016 8.711 1 94 148 ALA B N 1
ATOM 3576 C CA . ALA B 1 148 ? 12.281 -20.578 9.93 1 94 148 ALA B CA 1
ATOM 3577 C C . ALA B 1 148 ? 11.109 -19.734 10.43 1 94 148 ALA B C 1
ATOM 3579 O O . ALA B 1 148 ? 10.305 -20.203 11.242 1 94 148 ALA B O 1
ATOM 3580 N N . ALA B 1 149 ? 11.078 -18.562 9.969 1 89 149 ALA B N 1
ATOM 3581 C CA . ALA B 1 149 ? 9.953 -17.703 10.344 1 89 149 ALA B CA 1
ATOM 3582 C C . ALA B 1 149 ? 8.641 -18.281 9.82 1 89 149 ALA B C 1
ATOM 3584 O O . ALA B 1 149 ? 7.578 -18.062 10.414 1 89 149 ALA B O 1
ATOM 3585 N N . LEU B 1 150 ? 8.711 -19.031 8.75 1 90.81 150 LEU B N 1
ATOM 3586 C CA . LEU B 1 150 ? 7.523 -19.625 8.141 1 90.81 150 LEU B CA 1
ATOM 3587 C C . LEU B 1 150 ? 7.172 -20.953 8.812 1 90.81 150 LEU B C 1
ATOM 3589 O O . LEU B 1 150 ? 5.996 -21.234 9.047 1 90.81 150 LEU B O 1
ATOM 3593 N N . SER B 1 151 ? 8.172 -21.719 9.07 1 93.12 151 SER B N 1
ATOM 3594 C CA . SER B 1 151 ? 7.996 -23 9.75 1 93.12 151 SER B CA 1
ATOM 3595 C C . SER B 1 151 ? 9.312 -23.484 10.344 1 93.12 151 SER B C 1
ATOM 3597 O O . SER B 1 151 ? 10.352 -23.438 9.688 1 93.12 151 SER B O 1
ATOM 3599 N N . ILE B 1 152 ? 9.156 -23.984 11.562 1 94.5 152 ILE B N 1
ATOM 3600 C CA . ILE B 1 152 ? 10.352 -24.516 12.203 1 94.5 152 ILE B CA 1
ATOM 3601 C C . ILE B 1 152 ? 10.492 -26 11.867 1 94.5 152 ILE B C 1
ATOM 3603 O O . ILE B 1 152 ? 11.469 -26.641 12.242 1 94.5 152 ILE B O 1
ATOM 3607 N N . ASN B 1 153 ? 9.539 -26.531 11.227 1 95.94 153 ASN B N 1
ATOM 3608 C CA . ASN B 1 153 ? 9.586 -27.891 10.695 1 95.94 153 ASN B CA 1
ATOM 3609 C C . ASN B 1 153 ? 10.117 -27.906 9.258 1 95.94 153 ASN B C 1
ATOM 3611 O O . ASN B 1 153 ? 9.438 -27.453 8.336 1 95.94 153 ASN B O 1
ATOM 3615 N N . ILE B 1 154 ? 11.297 -28.469 9.031 1 96.88 154 ILE B N 1
ATOM 3616 C CA . ILE B 1 154 ? 12 -28.391 7.762 1 96.88 154 ILE B CA 1
ATOM 3617 C C . ILE B 1 154 ? 11.148 -29 6.652 1 96.88 154 ILE B C 1
ATOM 3619 O O . ILE B 1 154 ? 10.93 -28.375 5.613 1 96.88 154 ILE B O 1
ATOM 3623 N N . PRO B 1 155 ? 10.562 -30.219 6.809 1 97.12 155 PRO B N 1
ATOM 3624 C CA . PRO B 1 155 ? 9.727 -30.766 5.746 1 97.12 155 PRO B CA 1
ATOM 3625 C C . PRO B 1 155 ? 8.555 -29.859 5.379 1 97.12 155 PRO B C 1
ATOM 3627 O O . PRO B 1 155 ? 8.234 -29.703 4.195 1 97.12 155 PRO B O 1
ATOM 3630 N N . GLN B 1 156 ? 8.031 -29.312 6.367 1 96.69 156 GLN B N 1
ATOM 3631 C CA . GLN B 1 156 ? 6.914 -28.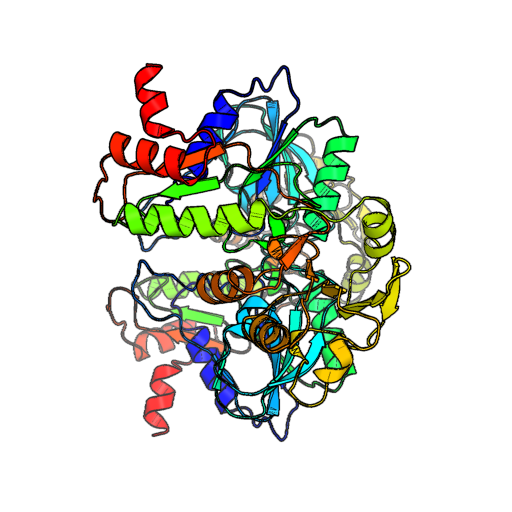406 6.113 1 96.69 156 GLN B CA 1
ATOM 3632 C C . GLN B 1 156 ? 7.379 -27.156 5.371 1 96.69 156 GLN B C 1
ATOM 3634 O O . GLN B 1 156 ? 6.719 -26.703 4.438 1 96.69 156 GLN B O 1
ATOM 3639 N N . LEU B 1 157 ? 8.438 -26.609 5.82 1 96.44 157 LEU B N 1
ATOM 3640 C CA . LEU B 1 157 ? 9.008 -25.422 5.18 1 96.44 157 LEU B CA 1
ATOM 3641 C C . LEU B 1 157 ? 9.336 -25.703 3.715 1 96.44 157 LEU B C 1
ATOM 3643 O O . LEU B 1 157 ? 9.031 -24.891 2.84 1 96.44 157 LEU B O 1
ATOM 3647 N N . VAL B 1 158 ? 9.914 -26.812 3.469 1 97.44 158 VAL B N 1
ATOM 3648 C CA . VAL B 1 158 ? 10.281 -27.219 2.115 1 97.44 158 VAL B CA 1
ATOM 3649 C C . VAL B 1 158 ? 9.023 -27.375 1.264 1 97.44 158 VAL B C 1
ATOM 3651 O O . VAL B 1 158 ? 8.977 -26.906 0.125 1 97.44 158 VAL B O 1
ATOM 3654 N N . ARG B 1 159 ? 8.039 -27.984 1.804 1 95.81 159 ARG B N 1
ATOM 3655 C CA . ARG B 1 159 ? 6.785 -28.188 1.082 1 95.81 159 ARG B CA 1
ATOM 3656 C C . ARG B 1 159 ? 6.152 -26.844 0.709 1 95.81 159 ARG B C 1
ATOM 3658 O O . ARG B 1 159 ? 5.703 -26.656 -0.425 1 95.81 159 ARG B O 1
ATOM 3665 N N . LYS B 1 160 ? 6.125 -25.969 1.635 1 93.88 160 LYS B N 1
ATOM 3666 C CA . LYS B 1 160 ? 5.543 -24.641 1.392 1 93.88 160 LYS B CA 1
ATOM 3667 C C . LYS B 1 160 ? 6.297 -23.906 0.295 1 93.88 160 LYS B C 1
ATOM 3669 O O . LYS B 1 160 ? 5.688 -23.281 -0.579 1 93.88 160 LYS B O 1
ATOM 3674 N N . THR B 1 161 ? 7.57 -23.969 0.368 1 95.19 161 THR B N 1
ATOM 3675 C CA . THR B 1 161 ? 8.398 -23.297 -0.62 1 95.19 161 THR B CA 1
ATOM 3676 C C . THR B 1 161 ? 8.25 -23.953 -1.992 1 95.19 161 THR B C 1
ATOM 3678 O O . THR B 1 161 ? 8.156 -23.25 -3.006 1 95.19 161 THR B O 1
ATOM 3681 N N . ALA B 1 162 ? 8.203 -25.219 -1.994 1 95.44 162 ALA B N 1
ATOM 3682 C CA . ALA B 1 162 ? 8.047 -25.953 -3.242 1 95.44 162 ALA B CA 1
ATOM 3683 C C . ALA B 1 162 ? 6.715 -25.641 -3.912 1 95.44 162 ALA B C 1
ATOM 3685 O O . ALA B 1 162 ? 6.629 -25.578 -5.141 1 95.44 162 ALA B O 1
ATOM 3686 N N . ALA B 1 163 ? 5.688 -25.469 -3.143 1 93.44 163 ALA B N 1
ATOM 3687 C CA . ALA B 1 163 ? 4.379 -25.109 -3.684 1 93.44 163 ALA B CA 1
ATOM 3688 C C . ALA B 1 163 ? 4.438 -23.766 -4.406 1 93.44 163 ALA B C 1
ATOM 3690 O O . ALA B 1 163 ? 3.863 -23.609 -5.488 1 93.44 163 ALA B O 1
ATOM 3691 N N . VAL B 1 164 ? 5.152 -22.859 -3.82 1 92.25 164 VAL B N 1
ATOM 3692 C CA . VAL B 1 164 ? 5.312 -21.547 -4.434 1 92.25 164 VAL B CA 1
ATOM 3693 C C . VAL B 1 164 ? 6.125 -21.672 -5.719 1 92.25 164 VAL B C 1
ATOM 3695 O O . VAL B 1 164 ? 5.77 -21.094 -6.75 1 92.25 164 VAL B O 1
ATOM 3698 N N . TYR B 1 165 ? 7.168 -22.438 -5.637 1 93.62 165 TYR B N 1
ATOM 3699 C CA . TYR B 1 165 ? 8.023 -22.641 -6.797 1 93.62 165 TYR B CA 1
ATOM 3700 C C . TYR B 1 165 ? 7.254 -23.281 -7.941 1 93.62 165 TYR B C 1
ATOM 3702 O O . TYR B 1 165 ? 7.461 -22.953 -9.109 1 93.62 165 TYR B O 1
ATOM 3710 N N . GLN B 1 166 ? 6.43 -24.188 -7.617 1 93.31 166 GLN B N 1
ATOM 3711 C CA . GLN B 1 166 ? 5.613 -24.859 -8.625 1 93.31 166 GLN B CA 1
ATOM 3712 C C . GLN B 1 166 ? 4.777 -23.859 -9.414 1 93.31 166 GLN B C 1
ATOM 3714 O O . GLN B 1 166 ? 4.656 -23.953 -10.633 1 93.31 166 GLN B O 1
ATOM 3719 N N . LEU B 1 167 ? 4.238 -22.906 -8.734 1 93.5 167 LEU B N 1
ATOM 3720 C CA . LEU B 1 167 ? 3.434 -21.891 -9.391 1 93.5 167 LEU B CA 1
ATOM 3721 C C . LEU B 1 167 ? 4.305 -20.984 -10.266 1 93.5 167 LEU B C 1
ATOM 3723 O O . LEU B 1 167 ? 3.922 -20.656 -11.391 1 93.5 167 LEU B O 1
ATOM 3727 N N . ILE B 1 168 ? 5.414 -20.625 -9.734 1 92.94 168 ILE B N 1
ATOM 3728 C CA . ILE B 1 168 ? 6.328 -19.75 -10.453 1 92.94 168 ILE B CA 1
ATOM 3729 C C . ILE B 1 168 ? 6.816 -20.438 -11.727 1 92.94 168 ILE B C 1
ATOM 3731 O O . ILE B 1 168 ? 7.02 -19.781 -12.758 1 92.94 168 ILE B O 1
ATOM 3735 N N . SER B 1 169 ? 6.887 -21.75 -11.688 1 92.81 169 SER B N 1
ATOM 3736 C CA . SER B 1 169 ? 7.512 -22.516 -12.758 1 92.81 169 SER B CA 1
ATOM 3737 C C . SER B 1 169 ? 6.465 -23.156 -13.664 1 92.81 169 SER B C 1
ATOM 3739 O O . SER B 1 169 ? 6.75 -24.109 -14.383 1 92.81 169 SER B O 1
ATOM 3741 N N . LEU B 1 170 ? 5.309 -22.672 -13.625 1 95 170 LEU B N 1
ATOM 3742 C CA . LEU B 1 170 ? 4.273 -23.203 -14.508 1 95 170 LEU B CA 1
ATOM 3743 C C . LEU B 1 170 ? 4.699 -23.094 -15.969 1 95 170 LEU B C 1
ATOM 3745 O O . LEU B 1 170 ? 5.301 -22.094 -16.375 1 95 170 LEU B O 1
ATOM 3749 N N . PRO B 1 171 ? 4.363 -24.125 -16.75 1 96.25 171 PRO B N 1
ATOM 3750 C CA . PRO B 1 171 ? 4.641 -24.016 -18.188 1 96.25 171 PRO B CA 1
ATOM 3751 C C . PRO B 1 171 ? 3.857 -22.875 -18.844 1 96.25 171 PRO B C 1
ATOM 3753 O O . PRO B 1 171 ? 2.74 -22.562 -18.422 1 96.25 171 PRO B O 1
ATOM 3756 N N . THR B 1 172 ? 4.426 -22.312 -19.906 1 97.31 172 THR B N 1
ATOM 3757 C CA . THR B 1 172 ? 3.783 -21.219 -20.609 1 97.31 172 THR B CA 1
ATOM 3758 C C . THR B 1 172 ? 3.064 -21.719 -21.859 1 97.31 172 THR B C 1
ATOM 3760 O O . THR B 1 172 ? 3.389 -22.781 -22.375 1 97.31 172 THR B O 1
ATOM 3763 N N . VAL B 1 173 ? 2.127 -20.969 -22.266 1 97.31 173 VAL B N 1
ATOM 3764 C CA . VAL B 1 173 ? 1.425 -21.297 -23.5 1 97.31 173 VAL B CA 1
ATOM 3765 C C . VAL B 1 173 ? 2.305 -20.953 -24.703 1 97.31 173 VAL B C 1
ATOM 3767 O O . VAL B 1 173 ? 3.312 -20.25 -24.562 1 97.31 173 VAL B O 1
ATOM 3770 N N . GLU B 1 174 ? 1.931 -21.5 -25.859 1 95.94 174 GLU B N 1
ATOM 3771 C CA . GLU B 1 174 ? 2.678 -21.219 -27.078 1 95.94 174 GLU B CA 1
ATOM 3772 C C . GLU B 1 174 ? 2.59 -19.734 -27.453 1 95.94 174 GLU B C 1
ATOM 3774 O O . GLU B 1 174 ? 1.613 -19.062 -27.125 1 95.94 174 GLU B O 1
ATOM 3779 N N . SER B 1 175 ? 3.512 -19.25 -28.234 1 94.62 175 SER B N 1
ATOM 3780 C CA . SER B 1 175 ? 3.725 -17.828 -28.516 1 94.62 175 SER B CA 1
ATOM 3781 C C . SER B 1 175 ? 2.537 -17.234 -29.266 1 94.62 175 SER B C 1
ATOM 3783 O O . SER B 1 175 ? 2.133 -16.094 -28.984 1 94.62 175 SER B O 1
ATOM 3785 N N . GLU B 1 176 ? 2.041 -17.969 -30.156 1 95.44 176 GLU B N 1
ATOM 3786 C CA . GLU B 1 176 ? 0.92 -17.453 -30.938 1 95.44 176 GLU B CA 1
ATOM 3787 C C . GLU B 1 176 ? -0.289 -17.156 -30.062 1 95.44 176 GLU B C 1
ATOM 3789 O O . GLU B 1 176 ? -0.916 -16.109 -30.188 1 95.44 176 GLU B O 1
ATOM 3794 N N . LEU B 1 177 ? -0.554 -18.078 -29.219 1 96.38 177 LEU B N 1
ATOM 3795 C CA . LEU B 1 177 ? -1.679 -17.891 -28.312 1 96.38 177 LEU B CA 1
ATOM 3796 C C . LEU B 1 177 ? -1.39 -16.781 -27.312 1 96.38 177 LEU B C 1
ATOM 3798 O O . LEU B 1 177 ? -2.279 -16 -26.969 1 96.38 177 LEU B O 1
ATOM 3802 N N . ALA B 1 178 ? -0.182 -16.734 -26.812 1 96 178 ALA B N 1
ATOM 3803 C CA . ALA B 1 178 ? 0.221 -15.703 -25.859 1 96 178 ALA B CA 1
ATOM 3804 C C . ALA B 1 178 ? -0.024 -14.305 -26.422 1 96 178 ALA B C 1
ATOM 3806 O O . ALA B 1 178 ? -0.489 -13.414 -25.719 1 96 178 ALA B O 1
ATOM 3807 N N . GLU B 1 179 ? 0.25 -14.133 -27.656 1 96 179 GLU B N 1
ATOM 3808 C CA . GLU B 1 179 ? 0.063 -12.844 -28.312 1 96 179 GLU B CA 1
ATOM 3809 C C . GLU B 1 179 ? -1.41 -12.453 -28.344 1 96 179 GLU B C 1
ATOM 3811 O O . GLU B 1 179 ? -1.746 -11.273 -28.203 1 96 179 GLU B O 1
ATOM 3816 N N . LYS B 1 180 ? -2.236 -13.422 -28.516 1 96.44 180 LYS B N 1
ATOM 3817 C CA . LYS B 1 180 ? -3.674 -13.164 -28.578 1 96.44 180 LYS B CA 1
ATOM 3818 C C . LYS B 1 180 ? -4.23 -12.844 -27.188 1 96.44 180 LYS B C 1
ATOM 3820 O O . LYS B 1 180 ? -5.156 -12.039 -27.062 1 96.44 180 LYS B O 1
ATOM 3825 N N . LEU B 1 181 ? -3.639 -13.461 -26.188 1 97 181 LEU B N 1
ATOM 3826 C CA . LEU B 1 181 ? -4.176 -13.344 -24.828 1 97 181 LEU B CA 1
ATOM 3827 C C . LEU B 1 181 ? -3.611 -12.117 -24.125 1 97 181 LEU B C 1
ATOM 3829 O O . LEU B 1 181 ? -4.23 -11.586 -23.203 1 97 181 LEU B O 1
ATOM 3833 N N . ASP B 1 182 ? -2.516 -11.609 -24.547 1 94.56 182 ASP B N 1
ATOM 3834 C CA . ASP B 1 182 ? -1.765 -10.539 -23.906 1 94.56 182 ASP B CA 1
ATOM 3835 C C . ASP B 1 182 ? -2.633 -9.297 -23.703 1 94.56 182 ASP B C 1
ATOM 3837 O O . ASP B 1 182 ? -2.666 -8.719 -22.625 1 94.56 182 ASP B O 1
ATOM 3841 N N . PRO B 1 183 ? -3.412 -8.938 -24.688 1 93.75 183 PRO B N 1
ATOM 3842 C CA . PRO B 1 183 ? -4.191 -7.703 -24.547 1 93.75 183 PRO B CA 1
ATOM 3843 C C . PRO B 1 183 ? -5.395 -7.871 -23.625 1 93.75 183 PRO B C 1
ATOM 3845 O O . PRO B 1 183 ? -6.027 -6.883 -23.234 1 93.75 183 PRO B O 1
ATOM 3848 N N . ILE B 1 184 ? -5.723 -9.117 -23.297 1 93.56 184 ILE B N 1
ATOM 3849 C CA . ILE B 1 184 ? -6.91 -9.398 -22.484 1 93.56 184 ILE B CA 1
ATOM 3850 C C . ILE B 1 184 ? -6.574 -9.25 -21 1 93.56 184 ILE B C 1
ATOM 3852 O O . ILE B 1 184 ? -5.895 -10.109 -20.422 1 93.56 184 ILE B O 1
ATOM 3856 N N . GLU B 1 185 ? -7.133 -8.266 -20.359 1 87.56 185 GLU B N 1
ATOM 3857 C CA . GLU B 1 185 ? -6.766 -7.977 -18.969 1 87.56 185 GLU B CA 1
ATOM 3858 C C . GLU B 1 185 ? -7.949 -8.188 -18.031 1 87.56 185 GLU B C 1
ATOM 3860 O O . GLU B 1 185 ? -7.84 -7.961 -16.828 1 87.56 185 GLU B O 1
ATOM 3865 N N . GLN B 1 186 ? -9.07 -8.609 -18.719 1 88.12 186 GLN B N 1
ATOM 3866 C CA . GLN B 1 186 ? -10.258 -8.766 -17.875 1 88.12 186 GLN B CA 1
ATOM 3867 C C . GLN B 1 186 ? -11.062 -10 -18.297 1 88.12 186 GLN B C 1
ATOM 3869 O O . GLN B 1 186 ? -11.117 -10.336 -19.484 1 88.12 186 GLN B O 1
ATOM 3874 N N . GLY B 1 187 ? -11.602 -10.656 -17.219 1 90.19 187 GLY B N 1
ATOM 3875 C CA . GLY B 1 187 ? -12.633 -11.648 -17.484 1 90.19 187 GLY B CA 1
ATOM 3876 C C . GLY B 1 187 ? -12.07 -13.039 -17.734 1 90.19 187 GLY B C 1
ATOM 3877 O O . GLY B 1 187 ? -10.898 -13.297 -17.453 1 90.19 187 GLY B O 1
ATOM 3878 N N . ILE B 1 188 ? -13.047 -13.938 -18.156 1 93.44 188 ILE B N 1
ATOM 3879 C CA . ILE B 1 188 ? -12.758 -15.328 -18.484 1 93.44 188 ILE B CA 1
ATOM 3880 C C . ILE B 1 188 ? -13.023 -15.57 -19.969 1 93.44 188 ILE B C 1
ATOM 3882 O O . ILE B 1 188 ? -14.031 -15.109 -20.516 1 93.44 188 ILE B O 1
ATOM 3886 N N . TRP B 1 189 ? -12.109 -16.281 -20.594 1 95.94 189 TRP B N 1
ATOM 3887 C CA . TRP B 1 189 ? -12.18 -16.484 -22.031 1 95.94 189 TRP B CA 1
ATOM 3888 C C . TRP B 1 189 ? -11.977 -17.953 -22.391 1 95.94 189 TRP B C 1
ATOM 3890 O O . TRP B 1 189 ? -11.211 -18.656 -21.734 1 95.94 189 TRP B O 1
ATOM 3900 N N . GLY B 1 190 ? -12.672 -18.375 -23.438 1 96.12 190 GLY B N 1
ATOM 3901 C CA . GLY B 1 190 ? -12.484 -19.703 -23.984 1 96.12 190 GLY B CA 1
ATOM 3902 C C . GLY B 1 190 ? -11.648 -19.719 -25.25 1 96.12 190 GLY B C 1
ATOM 3903 O O . GLY B 1 190 ? -11.742 -18.797 -26.062 1 96.12 190 GLY B O 1
ATOM 3904 N N . ILE B 1 191 ? -10.812 -20.719 -25.359 1 97 191 ILE B N 1
ATOM 3905 C CA . ILE B 1 191 ? -10.008 -20.906 -26.562 1 97 191 ILE B CA 1
ATOM 3906 C C . ILE B 1 191 ? -10.5 -22.125 -27.328 1 97 191 ILE B C 1
ATOM 3908 O O . ILE B 1 191 ? -10.531 -23.234 -26.797 1 97 191 ILE B O 1
ATOM 3912 N N . ASP B 1 192 ? -10.836 -21.953 -28.562 1 95.31 192 ASP B N 1
ATOM 3913 C CA . ASP B 1 192 ? -11.367 -23.062 -29.344 1 95.31 192 ASP B CA 1
ATOM 3914 C C . ASP B 1 192 ? -10.242 -23.891 -29.953 1 95.31 192 ASP B C 1
ATOM 3916 O O . ASP B 1 192 ? -9.062 -23.609 -29.75 1 95.31 192 ASP B O 1
ATOM 3920 N N . GLU B 1 193 ? -10.594 -24.859 -30.703 1 91.88 193 GLU B N 1
ATOM 3921 C CA . GLU B 1 193 ? -9.641 -25.828 -31.266 1 91.88 193 GLU B CA 1
ATOM 3922 C C . GLU B 1 193 ? -8.719 -25.156 -32.281 1 91.88 193 GLU B C 1
ATOM 3924 O O . GLU B 1 193 ? -7.59 -25.594 -32.5 1 91.88 193 GLU B O 1
ATOM 3929 N N . SER B 1 194 ? -9.156 -24.062 -32.875 1 92.69 194 SER B N 1
ATOM 3930 C CA . SER B 1 194 ? -8.367 -23.359 -33.875 1 92.69 194 SER B CA 1
ATOM 3931 C C . SER B 1 194 ? -7.469 -22.297 -33.25 1 92.69 194 SER B C 1
ATOM 3933 O O . SER B 1 194 ? -6.73 -21.609 -33.938 1 92.69 194 SER B O 1
ATOM 3935 N N . GLY B 1 195 ? -7.621 -22.172 -31.953 1 92.88 195 GLY B N 1
ATOM 3936 C CA . GLY B 1 195 ? -6.793 -21.203 -31.25 1 92.88 195 GLY B CA 1
ATOM 3937 C C . GLY B 1 195 ? -7.43 -19.828 -31.156 1 92.88 195 GLY B C 1
ATOM 3938 O O . GLY B 1 195 ? -6.785 -18.859 -30.734 1 92.88 195 GLY B O 1
ATOM 3939 N N . ASN B 1 196 ? -8.664 -19.781 -31.578 1 95.81 196 ASN B N 1
ATOM 3940 C CA . ASN B 1 196 ? -9.367 -18.516 -31.469 1 95.81 196 ASN B CA 1
ATOM 3941 C C . ASN B 1 196 ? -9.875 -18.281 -30.047 1 95.81 196 ASN B C 1
ATOM 3943 O O . ASN B 1 196 ? -10.32 -19.219 -29.375 1 95.81 196 ASN B O 1
ATOM 3947 N N . VAL B 1 197 ? -9.797 -16.984 -29.641 1 97.12 197 VAL B N 1
ATOM 3948 C CA . VAL B 1 197 ? -10.156 -16.609 -28.281 1 97.12 197 VAL B CA 1
ATOM 3949 C C . VAL B 1 197 ? -11.57 -16.047 -28.25 1 97.12 197 VAL B C 1
ATOM 3951 O O . VAL B 1 197 ? -11.906 -15.164 -29.062 1 97.12 197 VAL B O 1
ATOM 3954 N N . HIS B 1 198 ? -12.406 -16.5 -27.328 1 96.56 198 HIS B N 1
ATOM 3955 C CA . HIS B 1 198 ? -13.805 -16.094 -27.234 1 96.56 198 HIS B CA 1
ATOM 3956 C C . HIS B 1 198 ? -14.141 -15.586 -25.828 1 96.56 198 HIS B C 1
ATOM 3958 O O . HIS B 1 198 ? -13.812 -16.234 -24.844 1 96.56 198 HIS B O 1
ATOM 3964 N N . ASP B 1 199 ? -14.805 -14.445 -25.797 1 94.69 199 ASP B N 1
ATOM 3965 C CA . ASP B 1 199 ? -15.273 -13.891 -24.531 1 94.69 199 ASP B CA 1
ATOM 3966 C C . ASP B 1 199 ? -16.453 -14.695 -23.984 1 94.69 199 ASP B C 1
ATOM 3968 O O . ASP B 1 199 ? -17.469 -14.859 -24.656 1 94.69 199 ASP B O 1
ATOM 3972 N N . LEU B 1 200 ? -16.344 -15.211 -22.781 1 92 200 LEU B N 1
ATOM 3973 C CA . LEU B 1 200 ? -17.422 -16.016 -22.188 1 92 200 LEU B CA 1
ATOM 3974 C C . LEU B 1 200 ? -18.438 -15.117 -21.484 1 92 200 LEU B C 1
ATOM 3976 O O . LEU B 1 200 ? -19.469 -15.602 -21.016 1 92 200 LEU B O 1
ATOM 3980 N N . GLY B 1 201 ? -18.062 -13.844 -21.375 1 87.56 201 GLY B N 1
ATOM 3981 C CA . GLY B 1 201 ? -19 -12.891 -20.781 1 87.56 201 GLY B CA 1
ATOM 3982 C C . GLY B 1 201 ? -18.953 -12.883 -19.266 1 87.56 201 GLY B C 1
ATOM 3983 O O . GLY B 1 201 ? -19.922 -12.461 -18.625 1 87.56 201 GLY B O 1
ATOM 3984 N N . ILE B 1 202 ? -17.953 -13.492 -18.656 1 86.94 202 ILE B N 1
ATOM 3985 C CA . ILE B 1 202 ? -17.781 -13.523 -17.219 1 86.94 202 ILE B CA 1
ATOM 3986 C C . ILE B 1 202 ? -16.672 -12.555 -16.812 1 86.94 202 ILE B C 1
ATOM 3988 O O . ILE B 1 202 ? -15.508 -12.766 -17.156 1 86.94 202 ILE B O 1
ATOM 3992 N N . ARG B 1 203 ? -16.953 -11.531 -16.031 1 82 203 ARG B N 1
ATOM 3993 C CA . ARG B 1 203 ? -16.031 -10.445 -15.734 1 82 203 ARG B CA 1
ATOM 3994 C C . ARG B 1 203 ? -15 -10.875 -14.703 1 82 203 ARG B C 1
ATOM 3996 O O . ARG B 1 203 ? -13.906 -10.312 -14.641 1 82 203 ARG B O 1
ATOM 4003 N N . SER B 1 204 ? -15.484 -11.828 -13.867 1 84.5 204 SER B N 1
ATOM 4004 C CA . SER B 1 204 ? -14.586 -12.312 -12.82 1 84.5 204 SER B CA 1
ATOM 4005 C C . SER B 1 204 ? -14.906 -13.75 -12.438 1 84.5 204 SER B C 1
ATOM 4007 O O . SER B 1 204 ? -16.078 -14.125 -12.336 1 84.5 204 SER B O 1
ATOM 4009 N N . ALA B 1 205 ? -13.82 -14.414 -12.258 1 83.19 205 ALA B N 1
ATOM 4010 C CA . ALA B 1 205 ? -14 -15.797 -11.828 1 83.19 205 ALA B CA 1
ATOM 4011 C C . ALA B 1 205 ? -14.727 -15.867 -10.492 1 83.19 205 ALA B C 1
ATOM 4013 O O . ALA B 1 205 ? -15.281 -16.906 -10.133 1 83.19 205 ALA B O 1
ATOM 4014 N N . LEU B 1 206 ? -14.766 -14.789 -9.789 1 83.25 206 LEU B N 1
ATOM 4015 C CA . LEU B 1 206 ? -15.422 -14.742 -8.484 1 83.25 206 LEU B CA 1
ATOM 4016 C C . LEU B 1 206 ? -16.938 -14.758 -8.633 1 83.25 206 LEU B C 1
ATOM 4018 O O . LEU B 1 206 ? -17.656 -15.008 -7.664 1 83.25 206 LEU B O 1
ATOM 4022 N N . LEU B 1 207 ? -17.359 -14.508 -9.82 1 79 207 LEU B N 1
ATOM 4023 C CA . LEU B 1 207 ? -18.781 -14.469 -10.102 1 79 207 LEU B CA 1
ATOM 4024 C C . LEU B 1 207 ? -19.281 -15.836 -10.555 1 79 207 LEU B C 1
ATOM 4026 O O . LEU B 1 207 ? -20.484 -16.016 -10.781 1 79 207 LEU B O 1
ATOM 4030 N N . LEU B 1 208 ? -18.422 -16.75 -10.664 1 79.81 208 LEU B N 1
ATOM 4031 C CA . LEU B 1 208 ? -18.781 -18.078 -11.148 1 79.81 208 LEU B CA 1
ATOM 4032 C C . LEU B 1 208 ? -19.641 -18.812 -10.125 1 79.81 208 LEU B C 1
ATOM 4034 O O . LEU B 1 208 ? -19.344 -18.781 -8.93 1 79.81 208 LEU B O 1
ATOM 4038 N N . ASN B 1 209 ? -20.703 -19.219 -10.625 1 74.69 209 ASN B N 1
ATOM 4039 C CA . ASN B 1 209 ? -21.594 -20.062 -9.828 1 74.69 209 ASN B CA 1
ATOM 4040 C C . ASN B 1 209 ? -22.016 -21.312 -10.602 1 74.69 209 ASN B C 1
ATOM 4042 O O . ASN B 1 209 ? -21.531 -21.562 -11.703 1 74.69 209 ASN B O 1
ATOM 4046 N N . ALA B 1 210 ? -22.844 -22.188 -9.984 1 71.56 210 ALA B N 1
ATOM 4047 C CA . ALA B 1 210 ? -23.266 -23.453 -10.562 1 71.56 210 ALA B CA 1
ATOM 4048 C C . ALA B 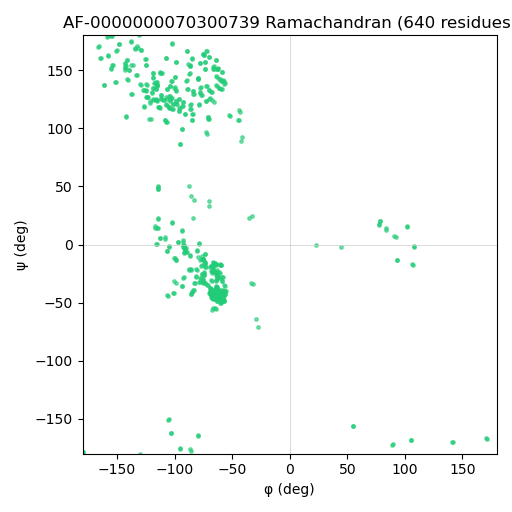1 210 ? -24.031 -23.234 -11.867 1 71.56 210 ALA B C 1
ATOM 4050 O O . ALA B 1 210 ? -23.984 -24.062 -12.773 1 71.56 210 ALA B O 1
ATOM 4051 N N . SER B 1 211 ? -24.625 -22.047 -12.008 1 72.81 211 SER B N 1
ATOM 4052 C CA . SER B 1 211 ? -25.516 -21.797 -13.148 1 72.81 211 SER B CA 1
ATOM 4053 C C . SER B 1 211 ? -24.719 -21.469 -14.406 1 72.81 211 SER B C 1
ATOM 4055 O O . SER B 1 211 ? -25.203 -21.672 -15.516 1 72.81 211 SER B O 1
ATOM 4057 N N . ASN B 1 212 ? -23.531 -21.031 -14.227 1 75.31 212 ASN B N 1
ATOM 4058 C CA . ASN B 1 212 ? -22.781 -20.609 -15.398 1 75.31 212 ASN B CA 1
ATOM 4059 C C . ASN B 1 212 ? -21.531 -21.469 -15.617 1 75.31 212 ASN B C 1
ATOM 4061 O O . ASN B 1 212 ? -20.672 -21.141 -16.422 1 75.31 212 ASN B O 1
ATOM 4065 N N . ARG B 1 213 ? -21.5 -22.578 -14.93 1 74.62 213 ARG B N 1
ATOM 4066 C CA . ARG B 1 213 ? -20.344 -23.469 -15.023 1 74.62 213 ARG B CA 1
ATOM 4067 C C . ARG B 1 213 ? -20.219 -24.062 -16.422 1 74.62 213 ARG B C 1
ATOM 4069 O O . ARG B 1 213 ? -19.109 -24.188 -16.953 1 74.62 213 ARG B O 1
ATOM 4076 N N . ASN B 1 214 ? -21.375 -24.391 -16.891 1 76.44 214 ASN B N 1
ATOM 4077 C CA . ASN B 1 214 ? -21.375 -25.031 -18.203 1 76.44 214 ASN B CA 1
ATOM 4078 C C . ASN B 1 214 ? -20.922 -24.062 -19.297 1 76.44 214 ASN B C 1
ATOM 4080 O O . ASN B 1 214 ? -20.5 -24.5 -20.375 1 76.44 214 ASN B O 1
ATOM 4084 N N . ASP B 1 215 ? -20.922 -22.875 -18.969 1 82.38 215 ASP B N 1
ATOM 4085 C CA . ASP B 1 215 ? -20.531 -21.859 -19.938 1 82.38 215 ASP B CA 1
ATOM 4086 C C . ASP B 1 215 ? -19.016 -21.797 -20.094 1 82.38 215 ASP B C 1
ATOM 4088 O O . ASP B 1 215 ? -18.5 -21.266 -21.078 1 82.38 215 ASP B O 1
ATOM 4092 N N . LEU B 1 216 ? -18.312 -22.406 -19.219 1 87.06 216 LEU B N 1
ATOM 4093 C CA . LEU B 1 216 ? -16.859 -22.266 -19.188 1 87.06 216 LEU B CA 1
ATOM 4094 C C . LEU B 1 216 ? -16.219 -23.062 -20.328 1 87.06 216 LEU B C 1
ATOM 4096 O O . LEU B 1 216 ? -15.148 -22.703 -20.812 1 87.06 216 LEU B O 1
ATOM 4100 N N . THR B 1 217 ? -16.938 -24.156 -20.797 1 88.12 217 THR B N 1
ATOM 4101 C CA . THR B 1 217 ? -16.344 -25.016 -21.812 1 88.12 217 THR B CA 1
ATOM 4102 C C . THR B 1 217 ? -17.109 -24.938 -23.125 1 88.12 217 THR B C 1
ATOM 4104 O O . THR B 1 217 ? -17.016 -25.828 -23.969 1 88.12 217 THR B O 1
ATOM 4107 N N . ARG B 1 218 ? -17.797 -23.859 -23.281 1 89.06 218 ARG B N 1
ATOM 4108 C CA . ARG B 1 218 ? -18.641 -23.688 -24.453 1 89.06 218 ARG B CA 1
ATOM 4109 C C . ARG B 1 218 ? -17.797 -23.641 -25.734 1 89.06 218 ARG B C 1
ATOM 4111 O O . ARG B 1 218 ? -18.25 -24.062 -26.797 1 89.06 218 ARG B O 1
ATOM 4118 N N . PHE B 1 219 ? -16.625 -23.172 -25.703 1 92.06 219 PHE B N 1
ATOM 4119 C CA . PHE B 1 219 ? -15.805 -23 -26.891 1 92.06 219 PHE B CA 1
ATOM 4120 C C . PHE B 1 219 ? -14.609 -23.938 -26.875 1 92.06 219 PHE B C 1
ATOM 4122 O O . PHE B 1 219 ? -13.734 -23.875 -27.75 1 92.06 219 PHE B O 1
ATOM 4129 N N . GLY B 1 220 ? -14.578 -24.797 -25.875 1 90.5 220 GLY B N 1
ATOM 4130 C CA . GLY B 1 220 ? -13.461 -25.719 -25.766 1 90.5 220 GLY B CA 1
ATOM 4131 C C . GLY B 1 220 ? -13.023 -25.938 -24.328 1 90.5 220 GLY B C 1
ATOM 4132 O O . GLY B 1 220 ? -13.68 -25.484 -23.391 1 90.5 220 GLY B O 1
ATOM 4133 N N . ASN B 1 221 ? -11.883 -26.594 -24.25 1 93.69 221 ASN B N 1
ATOM 4134 C CA . ASN B 1 221 ? -11.445 -27 -22.922 1 93.69 221 ASN B CA 1
ATOM 4135 C C . ASN B 1 221 ? -10.25 -26.188 -22.453 1 93.69 221 ASN B C 1
ATOM 4137 O O . ASN B 1 221 ? -9.633 -26.5 -21.438 1 93.69 221 ASN B O 1
ATOM 4141 N N . ARG B 1 222 ? -9.875 -25.203 -23.203 1 96.62 222 ARG B N 1
ATOM 4142 C CA . ARG B 1 222 ? -8.859 -24.25 -22.781 1 96.62 222 ARG B CA 1
ATOM 4143 C C . ARG B 1 222 ? -9.508 -22.953 -22.312 1 96.62 222 ARG B C 1
ATOM 4145 O O . ARG B 1 222 ? -10.211 -22.281 -23.094 1 96.62 222 ARG B O 1
ATOM 4152 N N . ILE B 1 223 ? -9.227 -22.625 -21.078 1 96.31 223 ILE B N 1
ATOM 4153 C CA . ILE B 1 223 ? -9.883 -21.484 -20.453 1 96.31 223 ILE B CA 1
ATOM 4154 C C . ILE B 1 223 ? -8.828 -20.5 -19.938 1 96.31 223 ILE B C 1
ATOM 4156 O O . ILE B 1 223 ? -7.902 -20.891 -19.219 1 96.31 223 ILE B O 1
ATOM 4160 N N . TYR B 1 224 ? -8.984 -19.266 -20.359 1 97.38 224 TYR B N 1
ATOM 4161 C CA . TYR B 1 224 ? -8.086 -18.219 -19.906 1 97.38 224 TYR B CA 1
ATOM 4162 C C . TYR B 1 224 ? -8.766 -17.344 -18.859 1 97.38 224 TYR B C 1
ATOM 4164 O O . TYR B 1 224 ? -9.867 -16.828 -19.078 1 97.38 224 TYR B O 1
ATOM 4172 N N . VAL B 1 225 ? -8.125 -17.266 -17.703 1 95.5 225 VAL B N 1
ATOM 4173 C CA . VAL B 1 225 ? -8.602 -16.406 -16.625 1 95.5 225 VAL B CA 1
ATOM 4174 C C . VAL B 1 225 ? -7.598 -15.273 -16.391 1 95.5 225 VAL B C 1
ATOM 4176 O O . VAL B 1 225 ? -6.473 -15.516 -15.938 1 95.5 225 VAL B O 1
ATOM 4179 N N . SER B 1 226 ? -8.039 -14.047 -16.578 1 92.25 226 SER B N 1
ATOM 4180 C CA . SER B 1 226 ? -7.137 -12.906 -16.484 1 92.25 226 SER B CA 1
ATOM 4181 C C . SER B 1 226 ? -7.004 -12.43 -15.039 1 92.25 226 SER B C 1
ATOM 4183 O O . SER B 1 226 ? -6.047 -11.734 -14.703 1 92.25 226 SER B O 1
ATOM 4185 N N . GLY B 1 227 ? -7.973 -12.75 -14.203 1 89.25 227 GLY B N 1
ATOM 4186 C CA . GLY B 1 227 ? -8 -12.297 -12.82 1 89.25 227 GLY B CA 1
ATOM 4187 C C . GLY B 1 227 ? -7.641 -13.383 -11.828 1 89.25 227 GLY B C 1
ATOM 4188 O O . GLY B 1 227 ? -6.859 -14.281 -12.141 1 89.25 227 GLY B O 1
ATOM 4189 N N . ALA B 1 228 ? -8.195 -13.266 -10.656 1 91.25 228 ALA B N 1
ATOM 4190 C CA . ALA B 1 228 ? -7.852 -14.148 -9.547 1 91.25 228 ALA B CA 1
ATOM 4191 C C . ALA B 1 228 ? -8.422 -15.547 -9.758 1 91.25 228 ALA B C 1
ATOM 4193 O O . ALA B 1 228 ? -9.578 -15.703 -10.141 1 91.25 228 ALA B O 1
ATOM 4194 N N . VAL B 1 229 ? -7.656 -16.484 -9.5 1 94.31 229 VAL B N 1
ATOM 4195 C CA . VAL B 1 229 ? -8.078 -17.891 -9.492 1 94.31 229 VAL B CA 1
ATOM 4196 C C . VAL B 1 229 ? -8.289 -18.359 -8.047 1 94.31 229 VAL B C 1
ATOM 4198 O O . VAL B 1 229 ? -7.352 -18.359 -7.25 1 94.31 229 VAL B O 1
ATOM 4201 N N . SER B 1 230 ? -9.484 -18.688 -7.766 1 93.62 230 SER B N 1
ATOM 4202 C CA . SER B 1 230 ? -9.852 -19.078 -6.406 1 93.62 230 SER B CA 1
ATOM 4203 C C . SER B 1 230 ? -9.984 -20.594 -6.289 1 93.62 230 SER B C 1
ATOM 4205 O O . SER B 1 230 ? -9.953 -21.312 -7.293 1 93.62 230 SER B O 1
ATOM 4207 N N . ASP B 1 231 ? -10.18 -21.078 -5.02 1 93.62 231 ASP B N 1
ATOM 4208 C CA . ASP B 1 231 ? -10.461 -22.484 -4.758 1 93.62 231 ASP B CA 1
ATOM 4209 C C . ASP B 1 231 ? -11.727 -22.938 -5.488 1 93.62 231 ASP B C 1
ATOM 4211 O O . ASP B 1 231 ? -11.75 -24.016 -6.082 1 93.62 231 ASP B O 1
ATOM 4215 N N . ASN B 1 232 ? -12.664 -22.062 -5.43 1 90.06 232 ASN B N 1
ATOM 4216 C CA . ASN B 1 232 ? -13.953 -22.391 -6.031 1 90.06 232 ASN B CA 1
ATOM 4217 C C . ASN B 1 232 ? -13.828 -22.625 -7.535 1 90.06 232 ASN B C 1
ATOM 4219 O O . ASN B 1 232 ? -14.383 -23.578 -8.07 1 90.06 232 ASN B O 1
ATOM 4223 N N . LEU B 1 233 ? -13.141 -21.781 -8.211 1 92.56 233 LEU B N 1
ATOM 4224 C CA . LEU B 1 233 ? -12.953 -21.938 -9.648 1 92.56 233 LEU B CA 1
ATOM 4225 C C . LEU B 1 233 ? -12.266 -23.266 -9.961 1 92.56 233 LEU B C 1
ATOM 4227 O O . LEU B 1 233 ? -12.711 -24 -10.844 1 92.56 233 LEU B O 1
ATOM 4231 N N . LEU B 1 234 ? -11.188 -23.562 -9.242 1 94.94 234 LEU B N 1
ATOM 4232 C CA . LEU B 1 234 ? -10.461 -24.797 -9.477 1 94.94 234 LEU B CA 1
ATOM 4233 C C . LEU B 1 234 ? -11.359 -26.016 -9.258 1 94.94 234 LEU B C 1
ATOM 4235 O O . LEU B 1 234 ? -11.32 -26.969 -10.031 1 94.94 234 LEU B O 1
ATOM 4239 N N . GLU B 1 235 ? -12.156 -25.906 -8.258 1 91.62 235 GLU B N 1
ATOM 4240 C CA . GLU B 1 235 ? -13.062 -27.016 -7.953 1 91.62 235 GLU B CA 1
ATOM 4241 C C . GLU B 1 235 ? -14.086 -27.203 -9.062 1 91.62 235 GLU B C 1
ATOM 4243 O O . GLU B 1 235 ? -14.375 -28.328 -9.469 1 91.62 235 GLU B O 1
ATOM 4248 N N . GLN B 1 236 ? -14.641 -26.125 -9.516 1 89.25 236 GLN B N 1
ATOM 4249 C CA . GLN B 1 236 ? -15.625 -26.203 -10.594 1 89.25 236 GLN B CA 1
ATOM 4250 C C . GLN B 1 236 ? -15.016 -26.797 -11.859 1 89.25 236 GLN B C 1
ATOM 4252 O O . GLN B 1 236 ? -15.641 -27.609 -12.523 1 89.25 236 GLN B O 1
ATOM 4257 N N . LEU B 1 237 ? -13.852 -26.406 -12.188 1 91.81 237 LEU B N 1
ATOM 4258 C CA . LEU B 1 237 ? -13.18 -26.906 -13.383 1 91.81 237 LEU B CA 1
ATOM 4259 C C . LEU B 1 237 ? -12.797 -28.359 -13.219 1 91.81 237 LEU B C 1
ATOM 4261 O O . LEU B 1 237 ? -12.82 -29.125 -14.188 1 91.81 237 LEU B O 1
ATOM 4265 N N . ARG B 1 238 ? -12.406 -28.688 -12.062 1 92.12 238 ARG B N 1
ATOM 4266 C CA . ARG B 1 238 ? -11.945 -30.047 -11.773 1 92.12 238 ARG B CA 1
ATOM 4267 C C . ARG B 1 238 ? -13.055 -31.062 -12.023 1 92.12 238 ARG B C 1
ATOM 4269 O O . ARG B 1 238 ? -12.781 -32.219 -12.352 1 92.12 238 ARG B O 1
ATOM 4276 N N . LEU B 1 239 ? -14.297 -30.656 -11.875 1 88.25 239 LEU B N 1
ATOM 4277 C CA . LEU B 1 239 ? -15.445 -31.547 -11.992 1 88.25 239 LEU B CA 1
ATOM 4278 C C . LEU B 1 239 ? -15.727 -31.891 -13.453 1 88.25 239 LEU B C 1
ATOM 4280 O O . LEU B 1 239 ? -16.516 -32.781 -13.742 1 88.25 239 LEU B O 1
ATOM 4284 N N . SER B 1 240 ? -15.109 -31.188 -14.312 1 88.69 240 SER B N 1
ATOM 4285 C CA . SER B 1 240 ? -15.312 -31.469 -15.734 1 88.69 240 SER B CA 1
ATOM 4286 C C . SER B 1 240 ? -14.883 -32.875 -16.094 1 88.69 240 SER B C 1
ATOM 4288 O O . SER B 1 240 ? -13.859 -33.375 -15.609 1 88.69 240 SER B O 1
ATOM 4290 N N . ASP B 1 241 ? -15.633 -33.469 -16.969 1 88.88 241 ASP B N 1
ATOM 4291 C CA . ASP B 1 241 ? -15.289 -34.812 -17.453 1 88.88 241 ASP B CA 1
ATOM 4292 C C . ASP B 1 241 ? -14.125 -34.75 -18.438 1 88.88 241 ASP B C 1
ATOM 4294 O O . ASP B 1 241 ? -13.328 -35.688 -18.516 1 88.88 241 ASP B O 1
ATOM 4298 N N . ASP B 1 242 ? -14.07 -33.719 -19.141 1 91.88 242 ASP B N 1
ATOM 4299 C CA . ASP B 1 242 ? -12.992 -33.531 -20.109 1 91.88 242 ASP B CA 1
ATOM 4300 C C . ASP B 1 242 ? -11.766 -32.906 -19.469 1 91.88 242 ASP B C 1
ATOM 4302 O O . ASP B 1 242 ? -11.891 -32.188 -18.469 1 91.88 242 ASP B O 1
ATOM 4306 N N . LYS B 1 243 ? -10.641 -33.188 -20.062 1 95.38 243 LYS B N 1
ATOM 4307 C CA . LYS B 1 243 ? -9.406 -32.562 -19.578 1 95.38 243 LYS B CA 1
ATOM 4308 C C . LYS B 1 243 ? -9.43 -31.047 -19.844 1 95.38 243 LYS B C 1
ATOM 4310 O O . LYS B 1 243 ? -9.609 -30.609 -20.984 1 95.38 243 LYS B O 1
ATOM 4315 N N . ILE B 1 244 ? -9.25 -30.297 -18.812 1 95.69 244 ILE B N 1
ATOM 4316 C CA . ILE B 1 244 ? -9.266 -28.844 -18.891 1 95.69 244 ILE B CA 1
ATOM 4317 C C . ILE B 1 244 ? -7.844 -28.312 -18.812 1 95.69 244 ILE B C 1
ATOM 4319 O O . ILE B 1 244 ? -7.035 -28.781 -18.016 1 95.69 244 ILE B O 1
ATOM 4323 N N . CYS B 1 245 ? -7.574 -27.328 -19.703 1 97.44 245 CYS B N 1
ATOM 4324 C CA . CYS B 1 245 ? -6.355 -26.531 -19.594 1 97.44 245 CYS B CA 1
ATOM 4325 C C . CYS B 1 245 ? -6.672 -25.125 -19.094 1 97.44 245 CYS B C 1
ATOM 4327 O O . CYS B 1 245 ? -7.203 -24.297 -19.844 1 97.44 245 CYS B O 1
ATOM 4329 N N . LEU B 1 246 ? -6.348 -24.891 -17.875 1 97.81 246 LEU B N 1
ATOM 4330 C CA . LEU B 1 246 ? -6.523 -23.562 -17.312 1 97.81 246 LEU B CA 1
ATOM 4331 C C . LEU B 1 246 ? -5.309 -22.688 -17.594 1 97.81 246 LEU B C 1
ATOM 4333 O O . LEU B 1 246 ? -4.184 -23.031 -17.219 1 97.81 246 L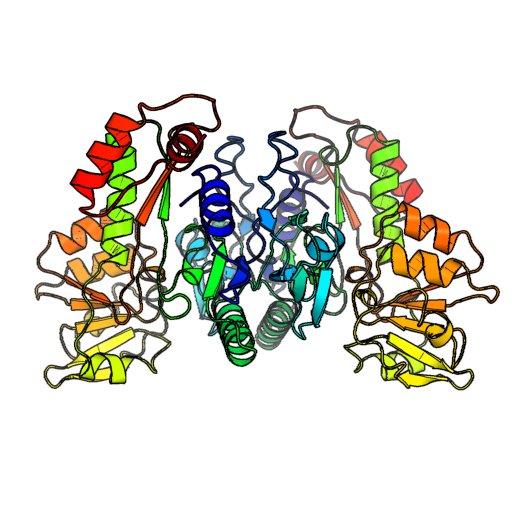EU B O 1
ATOM 4337 N N . ILE B 1 247 ? -5.52 -21.625 -18.266 1 98.12 247 ILE B N 1
ATOM 4338 C CA . ILE B 1 247 ? -4.457 -20.656 -18.562 1 98.12 247 ILE B CA 1
ATOM 4339 C C . ILE B 1 247 ? -4.625 -19.422 -17.688 1 98.12 247 ILE B C 1
ATOM 4341 O O . ILE B 1 247 ? -5.676 -18.781 -17.703 1 98.12 247 ILE B O 1
ATOM 4345 N N . ILE B 1 248 ? -3.658 -19.172 -16.891 1 96.81 248 ILE B N 1
ATOM 4346 C CA . ILE B 1 248 ? -3.67 -17.953 -16.062 1 96.81 248 ILE B CA 1
ATOM 4347 C C . ILE B 1 248 ? -2.654 -16.953 -16.609 1 96.81 248 ILE B C 1
ATOM 4349 O O . ILE B 1 248 ? -1.773 -17.312 -17.391 1 96.81 248 ILE B O 1
ATOM 4353 N N . ARG B 1 249 ? -2.83 -15.719 -16.234 1 94 249 ARG B N 1
ATOM 4354 C CA . ARG B 1 249 ? -1.91 -14.711 -16.734 1 94 249 ARG B CA 1
ATOM 4355 C C . ARG B 1 249 ? -0.494 -14.953 -16.219 1 94 249 ARG B C 1
ATOM 4357 O O . ARG B 1 249 ? 0.46 -14.961 -17 1 94 249 ARG B O 1
ATOM 4364 N N . ASP B 1 250 ? -0.351 -15.047 -14.914 1 93.62 250 ASP B N 1
ATOM 4365 C CA . ASP B 1 250 ? 0.888 -15.438 -14.25 1 93.62 250 ASP B CA 1
ATOM 4366 C C . ASP B 1 250 ? 0.614 -15.945 -12.836 1 93.62 250 ASP B C 1
ATOM 4368 O O . ASP B 1 250 ? -0.534 -15.961 -12.383 1 93.62 250 ASP B O 1
ATOM 4372 N N . PHE B 1 251 ? 1.633 -16.344 -12.148 1 92.56 251 PHE B N 1
ATOM 4373 C CA . PHE B 1 251 ? 1.45 -17.047 -10.891 1 92.56 251 PHE B CA 1
ATOM 4374 C C . PHE B 1 251 ? 0.854 -16.125 -9.828 1 92.56 251 PHE B C 1
ATOM 4376 O O . PHE B 1 251 ? 0.305 -16.594 -8.828 1 92.56 251 PHE B O 1
ATOM 4383 N N . THR B 1 252 ? 0.93 -14.789 -9.992 1 90.56 252 THR B N 1
ATOM 4384 C CA . THR B 1 252 ? 0.421 -13.852 -9 1 90.56 252 THR B CA 1
ATOM 4385 C C . THR B 1 252 ? -1.104 -13.82 -9.016 1 90.56 252 THR B C 1
ATOM 4387 O O . THR B 1 252 ? -1.729 -13.266 -8.109 1 90.56 252 THR B O 1
ATOM 4390 N N . ARG B 1 253 ? -1.679 -14.477 -9.977 1 91.75 253 ARG B N 1
ATOM 4391 C CA . ARG B 1 253 ? -3.133 -14.508 -10.086 1 91.75 253 ARG B CA 1
ATOM 4392 C C . ARG B 1 253 ? -3.713 -15.711 -9.352 1 91.75 253 ARG B C 1
ATOM 4394 O O . ARG B 1 253 ? -4.93 -15.836 -9.211 1 91.75 253 ARG B O 1
ATOM 4401 N N . MET B 1 254 ? -2.885 -16.562 -8.891 1 93.31 254 MET B N 1
ATOM 4402 C CA . MET B 1 254 ? -3.332 -17.75 -8.172 1 93.31 254 MET B CA 1
ATOM 4403 C C . MET B 1 254 ? -3.564 -17.438 -6.695 1 93.31 254 MET B C 1
ATOM 4405 O O . MET B 1 254 ? -2.611 -17.328 -5.926 1 93.31 254 MET B O 1
ATOM 4409 N N . PHE B 1 255 ? -4.797 -17.391 -6.336 1 91.38 255 PHE B N 1
ATOM 4410 C CA . PHE B 1 255 ? -5.152 -17.094 -4.953 1 91.38 255 PHE B CA 1
ATOM 4411 C C . PHE B 1 255 ? -5.648 -18.359 -4.246 1 91.38 255 PHE B C 1
ATOM 4413 O O . PHE B 1 255 ? -5.875 -18.344 -3.035 1 91.38 255 PHE B O 1
ATOM 4420 N N . ALA B 1 256 ? -5.773 -19.406 -5.012 1 93.56 256 ALA B N 1
ATOM 4421 C CA . ALA B 1 256 ? -6.219 -20.688 -4.441 1 93.56 256 ALA B CA 1
ATOM 4422 C C . ALA B 1 256 ? -5.18 -21.234 -3.471 1 93.56 256 ALA B C 1
ATOM 4424 O O . ALA B 1 256 ? -3.982 -21 -3.623 1 93.56 256 ALA B O 1
ATOM 4425 N N . LEU B 1 257 ? -5.641 -22 -2.549 1 92.12 257 LEU B N 1
ATOM 4426 C CA . LEU B 1 257 ? -4.75 -22.672 -1.609 1 92.12 257 LEU B CA 1
ATOM 4427 C C . LEU B 1 257 ? -3.895 -23.719 -2.32 1 92.12 257 LEU B C 1
ATOM 4429 O O . LEU B 1 257 ? -4.332 -24.312 -3.303 1 92.12 257 LEU B O 1
ATOM 4433 N N . PRO B 1 258 ? -2.701 -23.938 -1.743 1 91.88 258 PRO B N 1
ATOM 4434 C CA . PRO B 1 258 ? -1.818 -24.938 -2.354 1 91.88 258 PRO B CA 1
ATOM 4435 C C . PRO B 1 258 ? -2.475 -26.312 -2.484 1 91.88 258 PRO B C 1
ATOM 4437 O O . PRO B 1 258 ? -2.266 -27 -3.48 1 91.88 258 PRO B O 1
ATOM 4440 N N . GLU B 1 259 ? -3.262 -26.625 -1.536 1 94.06 259 GLU B N 1
ATOM 4441 C CA . GLU B 1 259 ? -3.924 -27.922 -1.565 1 94.06 259 GLU B CA 1
ATOM 4442 C C . GLU B 1 259 ? -4.891 -28.031 -2.742 1 94.06 259 GLU B C 1
ATOM 4444 O O . GLU B 1 259 ? -4.988 -29.078 -3.383 1 94.06 259 GLU B O 1
ATOM 4449 N N . ALA B 1 260 ? -5.59 -26.984 -2.963 1 95.31 260 ALA B N 1
ATOM 4450 C CA . ALA B 1 260 ? -6.523 -26.953 -4.086 1 95.31 260 ALA B CA 1
ATOM 4451 C C . ALA B 1 260 ? -5.785 -27.031 -5.418 1 95.31 260 ALA B C 1
ATOM 4453 O O . ALA B 1 260 ? -6.223 -27.734 -6.336 1 95.31 260 ALA B O 1
ATOM 4454 N N . VAL B 1 261 ? -4.707 -26.391 -5.508 1 96.44 261 VAL B N 1
ATOM 4455 C CA . VAL B 1 261 ? -3.885 -26.422 -6.711 1 96.44 261 VAL B CA 1
ATOM 4456 C C . VAL B 1 261 ? -3.361 -27.844 -6.945 1 96.44 261 VAL B C 1
ATOM 4458 O O . VAL B 1 261 ? -3.439 -28.359 -8.062 1 96.44 261 VAL B O 1
ATOM 4461 N N . ASP B 1 262 ? -2.904 -28.406 -5.91 1 94.81 262 ASP B N 1
ATOM 4462 C CA . ASP B 1 262 ? -2.373 -29.766 -5.996 1 94.81 262 ASP B CA 1
ATOM 4463 C C . ASP B 1 262 ? -3.443 -30.734 -6.477 1 94.81 262 ASP B C 1
ATOM 4465 O O . ASP B 1 262 ? -3.186 -31.578 -7.352 1 94.81 262 ASP B O 1
ATOM 4469 N N . ARG B 1 263 ? -4.582 -30.641 -5.898 1 95.56 263 ARG B N 1
ATOM 4470 C CA . ARG B 1 263 ? -5.684 -31.516 -6.281 1 95.56 263 ARG B CA 1
ATOM 4471 C C . ARG B 1 263 ? -6.02 -31.359 -7.758 1 95.56 263 ARG B C 1
ATOM 4473 O O . ARG B 1 263 ? -6.27 -32.344 -8.445 1 95.56 263 ARG B O 1
ATOM 4480 N N . PHE B 1 264 ? -6.039 -30.203 -8.188 1 97.06 264 PHE B N 1
ATOM 4481 C CA . PHE B 1 264 ? -6.332 -29.906 -9.586 1 97.06 264 PHE B CA 1
ATOM 4482 C C . PHE B 1 264 ? -5.273 -30.531 -10.492 1 97.06 264 PHE B C 1
ATOM 4484 O O . PHE B 1 264 ? -5.602 -31.188 -11.477 1 97.06 264 PHE B O 1
ATOM 4491 N N . LEU B 1 265 ? -3.982 -30.359 -10.133 1 94.38 265 LEU B N 1
ATOM 4492 C CA . LEU B 1 265 ? -2.865 -30.812 -10.961 1 94.38 265 LEU B CA 1
ATOM 4493 C C . LEU B 1 265 ? -2.697 -32.312 -10.891 1 94.38 265 LEU B C 1
ATOM 4495 O O . LEU B 1 265 ? -2.098 -32.938 -11.789 1 94.38 265 LEU B O 1
ATOM 4499 N N . GLN B 1 266 ? -3.102 -32.875 -9.859 1 93.75 266 GLN B N 1
ATOM 4500 C CA . GLN B 1 266 ? -3.035 -34.344 -9.727 1 93.75 266 GLN B CA 1
ATOM 4501 C C . GLN B 1 266 ? -4.137 -35.031 -10.539 1 93.75 266 GLN B C 1
ATOM 4503 O O . GLN B 1 266 ? -4.082 -36.219 -10.781 1 93.75 266 GLN B O 1
ATOM 4508 N N . SER B 1 267 ? -5.09 -34.281 -10.875 1 94.31 267 SER B N 1
ATOM 4509 C CA . SER B 1 267 ? -6.133 -34.781 -11.742 1 94.31 267 SER B CA 1
ATOM 4510 C C . SER B 1 267 ? -5.691 -34.781 -13.203 1 94.31 267 SER B C 1
ATOM 4512 O O . SER B 1 267 ? -4.5 -34.688 -13.5 1 94.31 267 SER B O 1
ATOM 4514 N N . LYS B 1 268 ? -6.582 -34.906 -14.086 1 95.25 268 LYS B N 1
ATOM 4515 C CA . LYS B 1 268 ? -6.266 -34.938 -15.516 1 95.25 268 LYS B CA 1
ATOM 4516 C C . LYS B 1 268 ? -6.047 -33.562 -16.078 1 95.25 268 LYS B C 1
ATOM 4518 O O . LYS B 1 268 ? -5.598 -33.406 -17.219 1 95.25 268 LYS B O 1
ATOM 4523 N N . HIS B 1 269 ? -6.27 -32.594 -15.289 1 97.19 269 HIS B N 1
ATOM 4524 C CA . HIS B 1 269 ? -6.273 -31.219 -15.773 1 97.19 269 HIS B CA 1
ATOM 4525 C C . HIS B 1 269 ? -4.879 -30.609 -15.711 1 97.19 269 HIS B C 1
ATOM 4527 O O . HIS B 1 269 ? -3.957 -31.219 -15.156 1 97.19 269 HIS B O 1
ATOM 4533 N N . GLU B 1 270 ? -4.699 -29.484 -16.375 1 97.38 270 GLU B N 1
ATOM 4534 C CA . GLU B 1 270 ? -3.4 -28.812 -16.391 1 97.38 270 GLU B CA 1
ATOM 4535 C C . GLU B 1 270 ? -3.557 -27.312 -16.203 1 97.38 270 GLU B C 1
ATOM 4537 O O . GLU B 1 270 ? -4.625 -26.75 -16.469 1 97.38 270 GLU B O 1
ATOM 4542 N N . ILE B 1 271 ? -2.559 -26.672 -15.703 1 98.06 271 ILE B N 1
ATOM 4543 C CA . ILE B 1 271 ? -2.471 -25.219 -15.578 1 98.06 271 ILE B CA 1
ATOM 4544 C C . ILE B 1 271 ? -1.271 -24.719 -16.375 1 98.06 271 ILE B C 1
ATOM 4546 O O . ILE B 1 271 ? -0.175 -25.266 -16.281 1 98.06 271 ILE B O 1
ATOM 4550 N N . LYS B 1 272 ? -1.479 -23.734 -17.172 1 98.06 272 LYS B N 1
ATOM 4551 C CA . LYS B 1 272 ? -0.417 -23.016 -17.875 1 98.06 272 LYS B CA 1
ATOM 4552 C C . LYS B 1 272 ? -0.479 -21.516 -17.609 1 98.06 272 LYS B C 1
ATOM 4554 O O . LYS B 1 272 ? -1.495 -21.016 -17.125 1 98.06 272 LYS B O 1
ATOM 4559 N N . SER B 1 273 ? 0.579 -20.891 -17.828 1 97.25 273 SER B N 1
ATOM 4560 C CA . SER B 1 273 ? 0.61 -19.438 -17.641 1 97.25 273 SER B CA 1
ATOM 4561 C C . SER B 1 273 ? 0.935 -18.719 -18.938 1 97.25 273 SER B C 1
ATOM 4563 O O . SER B 1 273 ? 1.589 -19.281 -19.812 1 97.25 273 SER B O 1
ATOM 4565 N N . LEU B 1 274 ? 0.374 -17.562 -19.062 1 96.44 274 LEU B N 1
ATOM 4566 C CA . LEU B 1 274 ? 0.732 -16.688 -20.172 1 96.44 274 LEU B CA 1
ATOM 4567 C C . LEU B 1 274 ? 2.172 -16.203 -20.031 1 96.44 274 LEU B C 1
ATOM 4569 O O . LEU B 1 274 ? 2.945 -16.281 -20.984 1 96.44 274 LEU B O 1
ATOM 4573 N N . TYR B 1 275 ? 2.484 -15.773 -18.812 1 93.81 275 TYR B N 1
ATOM 4574 C CA . TYR B 1 275 ? 3.84 -15.344 -18.484 1 93.81 275 TYR B CA 1
ATOM 4575 C C . TYR B 1 275 ? 4.461 -16.25 -17.422 1 93.81 275 TYR B C 1
ATOM 4577 O O . TYR B 1 275 ? 3.906 -16.406 -16.328 1 93.81 275 TYR B O 1
ATOM 4585 N N . GLY B 1 276 ? 5.555 -16.766 -17.75 1 92 276 GLY B N 1
ATOM 4586 C CA . GLY B 1 276 ? 6.262 -17.594 -16.797 1 92 276 GLY B CA 1
ATOM 4587 C C . GLY B 1 276 ? 7.172 -16.812 -15.875 1 92 276 GLY B C 1
ATOM 4588 O O . GLY B 1 276 ? 7.73 -15.789 -16.266 1 92 276 GLY B O 1
ATOM 4589 N N . GLY B 1 277 ? 7.297 -17.297 -14.68 1 90.31 277 GLY B N 1
ATOM 4590 C CA . GLY B 1 277 ? 8.25 -16.703 -13.758 1 90.31 277 GLY B CA 1
ATOM 4591 C C . GLY B 1 277 ? 9.648 -17.266 -13.891 1 90.31 277 GLY B C 1
ATOM 4592 O O . GLY B 1 277 ? 9.828 -18.344 -14.453 1 90.31 277 GLY B O 1
ATOM 4593 N N . LYS B 1 278 ? 10.586 -16.484 -13.523 1 91.31 278 LYS B N 1
ATOM 4594 C CA . LYS B 1 278 ? 11.984 -16.922 -13.484 1 91.31 278 LYS B CA 1
ATOM 4595 C C . LYS B 1 278 ? 12.562 -16.766 -12.078 1 91.31 278 LYS B C 1
ATOM 4597 O O . LYS B 1 278 ? 12.812 -15.648 -11.625 1 91.31 278 LYS B O 1
ATOM 4602 N N . LEU B 1 279 ? 12.734 -17.859 -11.516 1 92.62 279 LEU B N 1
ATOM 4603 C CA . LEU B 1 279 ? 13.344 -17.875 -10.188 1 92.62 279 LEU B CA 1
ATOM 4604 C C . LEU B 1 279 ? 14.844 -18.125 -10.281 1 92.62 279 LEU B C 1
ATOM 4606 O O . LEU B 1 279 ? 15.266 -19.219 -10.672 1 92.62 279 LEU B O 1
ATOM 4610 N N . LEU B 1 280 ? 15.625 -17.172 -9.844 1 91.56 280 LEU B N 1
ATOM 4611 C CA . LEU B 1 280 ? 17.078 -17.266 -9.969 1 91.56 280 LEU B CA 1
ATOM 4612 C C . LEU B 1 280 ? 17.672 -18.078 -8.828 1 91.56 280 LEU B C 1
ATOM 4614 O O . LEU B 1 280 ? 18.625 -18.844 -9.031 1 91.56 280 LEU B O 1
ATOM 4618 N N . ALA B 1 281 ? 17.141 -17.891 -7.656 1 93.69 281 ALA B N 1
ATOM 4619 C CA . ALA B 1 281 ? 17.672 -18.547 -6.465 1 93.69 281 ALA B CA 1
ATOM 4620 C C . ALA B 1 281 ? 16.688 -18.469 -5.309 1 93.69 281 ALA B C 1
ATOM 4622 O O . ALA B 1 281 ? 15.75 -17.672 -5.336 1 93.69 281 ALA B O 1
ATOM 4623 N N . VAL B 1 282 ? 16.938 -19.344 -4.426 1 95.88 282 VAL B N 1
ATOM 4624 C CA . VAL B 1 282 ? 16.234 -19.312 -3.146 1 95.88 282 VAL B CA 1
ATOM 4625 C C . VAL B 1 282 ? 17.234 -19.062 -2.018 1 95.88 282 VAL B C 1
ATOM 4627 O O . VAL B 1 282 ? 18.328 -19.625 -2.014 1 95.88 282 VAL B O 1
ATOM 4630 N N . THR B 1 283 ? 16.891 -18.172 -1.145 1 96.12 283 THR B N 1
ATOM 4631 C CA . THR B 1 283 ? 17.703 -17.938 0.052 1 96.12 283 THR B CA 1
ATOM 4632 C C . THR B 1 283 ? 16.938 -18.391 1.302 1 96.12 283 THR B C 1
ATOM 4634 O O . THR B 1 283 ? 15.711 -18.281 1.362 1 96.12 283 THR B O 1
ATOM 4637 N N . ILE B 1 284 ? 17.719 -18.859 2.271 1 96.5 284 ILE B N 1
ATOM 4638 C CA . ILE B 1 284 ? 17.078 -19.391 3.469 1 96.5 284 ILE B CA 1
ATOM 4639 C C . ILE B 1 284 ? 17.609 -18.672 4.703 1 96.5 284 ILE B C 1
ATOM 4641 O O . ILE B 1 284 ? 18.797 -18.344 4.766 1 96.5 284 ILE B O 1
ATOM 4645 N N . ASN B 1 285 ? 16.75 -18.328 5.625 1 94.62 285 ASN B N 1
ATOM 4646 C CA . ASN B 1 285 ? 17.078 -17.891 6.977 1 94.62 285 ASN B CA 1
ATOM 4647 C C . ASN B 1 285 ? 16.719 -18.953 8.016 1 94.62 285 ASN B C 1
ATOM 4649 O O . ASN B 1 285 ? 15.547 -19.156 8.328 1 94.62 285 ASN B O 1
ATOM 4653 N N . PRO B 1 286 ? 17.703 -19.594 8.562 1 95.56 286 PRO B N 1
ATOM 4654 C CA . PRO B 1 286 ? 17.422 -20.703 9.469 1 95.56 286 PRO B CA 1
ATOM 4655 C C . PRO B 1 286 ? 17.016 -20.25 10.867 1 95.56 286 PRO B C 1
ATOM 4657 O O . PRO B 1 286 ? 16.703 -21.078 11.727 1 95.56 286 PRO B O 1
ATOM 4660 N N . VAL B 1 287 ? 16.938 -18.953 11.109 1 93.12 287 VAL B N 1
ATOM 4661 C CA . VAL B 1 287 ? 16.656 -18.453 12.453 1 93.12 287 VAL B CA 1
ATOM 4662 C C . VAL B 1 287 ? 15.234 -17.891 12.508 1 93.12 287 VAL B C 1
ATOM 4664 O O . VAL B 1 287 ? 14.883 -16.984 11.75 1 93.12 287 VAL B O 1
ATOM 4667 N N . ALA B 1 288 ? 14.508 -18.359 13.422 1 91 288 ALA B N 1
ATOM 4668 C CA . ALA B 1 288 ? 13.141 -17.891 13.625 1 91 288 ALA B CA 1
ATOM 4669 C C . ALA B 1 288 ? 13.117 -16.641 14.5 1 91 288 ALA B C 1
ATOM 4671 O O . ALA B 1 288 ? 14.07 -16.375 15.242 1 91 288 ALA B O 1
ATOM 4672 N N . PRO B 1 289 ? 12.023 -15.883 14.438 1 84.25 289 PRO B N 1
ATOM 4673 C CA . PRO B 1 289 ? 11.898 -14.719 15.32 1 84.25 289 PRO B CA 1
ATOM 4674 C C . PRO B 1 289 ? 11.984 -15.086 16.797 1 84.25 289 PRO B C 1
ATOM 4676 O O . PRO B 1 289 ? 12.445 -14.281 17.609 1 84.25 289 PRO B O 1
ATOM 4679 N N . SER B 1 290 ? 11.602 -16.266 17.172 1 85.25 290 SER B N 1
ATOM 4680 C CA . SER B 1 290 ? 11.648 -16.734 18.562 1 85.25 290 SER B CA 1
ATOM 4681 C C . SER B 1 290 ? 13.078 -17.031 19 1 85.25 290 SER B C 1
ATOM 4683 O O . SER B 1 290 ? 13.336 -17.203 20.188 1 85.25 290 SER B O 1
ATOM 4685 N N . GLY B 1 291 ? 13.914 -17.141 18.031 1 88.5 291 GLY B N 1
ATOM 4686 C CA . GLY B 1 291 ? 15.297 -17.453 18.344 1 88.5 291 GLY B CA 1
ATOM 4687 C C . GLY B 1 291 ? 15.68 -18.875 17.984 1 88.5 291 GLY B C 1
ATOM 4688 O O . GLY B 1 291 ? 16.859 -19.219 17.969 1 88.5 291 GLY B O 1
ATOM 4689 N N . TYR B 1 292 ? 14.711 -19.75 17.781 1 92.19 292 TYR B N 1
ATOM 4690 C CA . TYR B 1 292 ? 14.984 -21.125 17.375 1 92.19 292 TYR B CA 1
ATOM 4691 C C . TYR B 1 292 ? 15.797 -21.156 16.094 1 92.19 292 TYR B C 1
ATOM 4693 O O . TYR B 1 292 ? 15.516 -20.406 15.156 1 92.19 292 TYR B O 1
ATOM 4701 N N . LYS B 1 293 ? 16.75 -22.016 16.016 1 94.19 293 LYS B N 1
ATOM 4702 C CA . LYS B 1 293 ? 17.641 -22.109 14.852 1 94.19 293 LYS B CA 1
ATOM 4703 C C . LYS B 1 293 ? 17.578 -23.5 14.219 1 94.19 293 LYS B C 1
ATOM 4705 O O . LYS B 1 293 ? 17.891 -24.5 14.875 1 94.19 293 LYS B O 1
ATOM 4710 N N . LEU B 1 294 ? 17.234 -23.547 12.984 1 95.56 294 LEU B N 1
ATOM 4711 C CA . LEU B 1 294 ? 17.297 -24.781 12.211 1 95.56 294 LEU B CA 1
ATOM 4712 C C . LEU B 1 294 ? 18.719 -25.094 11.781 1 95.56 294 LEU B C 1
ATOM 4714 O O . LEU B 1 294 ? 19.562 -24.203 11.703 1 95.56 294 LEU B O 1
ATOM 4718 N N . LYS B 1 295 ? 18.938 -26.359 11.531 1 95.56 295 LYS B N 1
ATOM 4719 C CA . LYS B 1 295 ? 20.234 -26.734 10.945 1 95.56 295 LYS B CA 1
ATOM 4720 C C . LYS B 1 295 ? 20.328 -26.266 9.492 1 95.56 295 LYS B C 1
ATOM 4722 O O . LYS B 1 295 ? 19.734 -26.875 8.602 1 95.56 295 LYS B O 1
ATOM 4727 N N . SER B 1 296 ? 21.094 -25.359 9.273 1 95.31 296 SER B N 1
ATOM 4728 C CA . SER B 1 296 ? 21.188 -24.688 7.984 1 95.31 296 SER B CA 1
ATOM 4729 C C . SER B 1 296 ? 21.562 -25.656 6.867 1 95.31 296 SER B C 1
ATOM 4731 O O . SER B 1 296 ? 20.953 -25.625 5.793 1 95.31 296 SER B O 1
ATOM 4733 N N . GLU B 1 297 ? 22.516 -26.469 7.125 1 95.5 297 GLU B N 1
ATOM 4734 C CA . GLU B 1 297 ? 22.984 -27.391 6.102 1 95.5 297 GLU B CA 1
ATOM 4735 C C . GLU B 1 297 ? 21.891 -28.375 5.695 1 95.5 297 GLU B C 1
ATOM 4737 O O . GLU B 1 297 ? 21.734 -28.672 4.508 1 95.5 297 GLU B O 1
ATOM 4742 N N . VAL B 1 298 ? 21.219 -28.875 6.656 1 97 298 VAL B N 1
ATOM 4743 C CA . VAL B 1 298 ? 20.141 -29.812 6.383 1 97 298 VAL B CA 1
ATOM 4744 C C . VAL B 1 298 ? 19.031 -29.125 5.598 1 97 298 VAL B C 1
ATOM 4746 O O . VAL B 1 298 ? 18.531 -29.656 4.602 1 97 298 VAL B O 1
ATOM 4749 N N . LEU B 1 299 ? 18.688 -27.969 6.074 1 97 299 LEU B N 1
ATOM 4750 C CA . LEU B 1 299 ? 17.641 -27.203 5.41 1 97 299 LEU B CA 1
ATOM 4751 C C . LEU B 1 299 ? 18.016 -26.922 3.959 1 97 299 LEU B C 1
ATOM 4753 O O . LEU B 1 299 ? 17.203 -27.109 3.053 1 97 299 LEU B O 1
ATOM 4757 N N . ARG B 1 300 ? 19.203 -26.484 3.734 1 96.94 300 ARG B N 1
ATOM 4758 C CA . ARG B 1 300 ? 19.688 -26.156 2.393 1 96.94 300 ARG B CA 1
ATOM 4759 C C . ARG B 1 300 ? 19.625 -27.391 1.485 1 96.94 300 ARG B C 1
ATOM 4761 O O . ARG B 1 300 ? 19.109 -27.312 0.365 1 96.94 300 ARG B O 1
ATOM 4768 N N . ARG B 1 301 ? 20.094 -28.453 1.943 1 96.75 301 ARG B N 1
ATOM 4769 C CA . ARG B 1 301 ? 20.156 -29.688 1.159 1 96.75 301 ARG B CA 1
ATOM 4770 C C . ARG B 1 301 ? 18.75 -30.172 0.788 1 96.75 301 ARG B C 1
ATOM 4772 O O . ARG B 1 301 ? 18.484 -30.5 -0.369 1 96.75 301 ARG B O 1
ATOM 4779 N N . GLU B 1 302 ? 17.906 -30.219 1.757 1 97.69 302 GLU B N 1
ATOM 4780 C CA . GLU B 1 302 ? 16.547 -30.672 1.51 1 97.69 302 GLU B CA 1
ATOM 4781 C C . GLU B 1 302 ? 15.82 -29.734 0.545 1 97.69 302 GLU B C 1
ATOM 4783 O O . GLU B 1 302 ? 15.062 -30.188 -0.318 1 97.69 302 GLU B O 1
ATOM 4788 N N . MET B 1 303 ? 16.062 -28.469 0.71 1 97.5 303 MET B N 1
ATOM 4789 C CA . MET B 1 303 ? 15.445 -27.469 -0.155 1 97.5 303 MET B CA 1
ATOM 4790 C C . MET B 1 303 ? 15.945 -27.609 -1.589 1 97.5 303 MET B C 1
ATOM 4792 O O . MET B 1 303 ? 15.148 -27.594 -2.531 1 97.5 303 MET B O 1
ATOM 4796 N N . GLU B 1 304 ? 17.234 -27.75 -1.762 1 96.94 304 GLU B N 1
ATOM 4797 C CA . GLU B 1 304 ? 17.844 -27.906 -3.086 1 96.94 304 GLU B CA 1
ATOM 4798 C C . GLU B 1 304 ? 17.328 -29.172 -3.775 1 96.94 304 GLU B C 1
ATOM 4800 O O . GLU B 1 304 ? 17.047 -29.156 -4.977 1 96.94 304 GLU B O 1
ATOM 4805 N N . LYS B 1 305 ? 17.25 -30.172 -3.059 1 96.62 305 LYS B N 1
ATOM 4806 C CA . LYS B 1 305 ? 16.75 -31.422 -3.604 1 96.62 305 LYS B CA 1
ATOM 4807 C C . LYS B 1 305 ? 15.312 -31.281 -4.094 1 96.62 305 LYS B C 1
ATOM 4809 O O . LYS B 1 305 ? 14.969 -31.781 -5.168 1 96.62 305 LYS B O 1
ATOM 4814 N N . ALA B 1 306 ? 14.5 -30.641 -3.338 1 96.25 306 ALA B N 1
ATOM 4815 C CA . ALA B 1 306 ? 13.078 -30.516 -3.648 1 96.25 306 ALA B CA 1
ATOM 4816 C C . ALA B 1 306 ? 12.867 -29.578 -4.832 1 96.25 306 ALA B C 1
ATOM 4818 O O . ALA B 1 306 ? 11.969 -29.797 -5.648 1 96.25 306 ALA B O 1
ATOM 4819 N N . LEU B 1 307 ? 13.656 -28.562 -4.957 1 95.62 307 LEU B N 1
ATOM 4820 C CA . LEU B 1 307 ? 13.391 -27.5 -5.93 1 95.62 307 LEU B CA 1
ATOM 4821 C C . LEU B 1 307 ? 14.227 -27.703 -7.184 1 95.62 307 LEU B C 1
ATOM 4823 O O . LEU B 1 307 ? 13.852 -27.234 -8.266 1 95.62 307 LEU B O 1
ATOM 4827 N N . GLY B 1 308 ? 15.422 -28.25 -7.043 1 93.94 308 GLY B N 1
ATOM 4828 C CA . GLY B 1 308 ? 16.312 -28.438 -8.18 1 93.94 308 GLY B CA 1
ATOM 4829 C C . GLY B 1 308 ? 17.016 -27.172 -8.609 1 93.94 308 GLY B C 1
ATOM 4830 O O . GLY B 1 308 ? 17.438 -27.047 -9.766 1 93.94 308 GLY B O 1
ATOM 4831 N N . ILE B 1 309 ? 17.062 -26.156 -7.797 1 94 309 ILE B N 1
ATOM 4832 C CA . ILE B 1 309 ? 17.734 -24.906 -8.086 1 94 309 ILE B CA 1
ATOM 4833 C C . ILE B 1 309 ? 18.672 -24.531 -6.938 1 94 309 ILE B C 1
ATOM 4835 O O . ILE B 1 309 ? 18.562 -25.094 -5.844 1 94 309 ILE B O 1
ATOM 4839 N N . PRO B 1 310 ? 19.609 -23.531 -7.066 1 93.81 310 PRO B N 1
ATOM 4840 C CA . PRO B 1 310 ? 20.531 -23.141 -6.004 1 93.81 310 PRO B CA 1
ATOM 4841 C C . PRO B 1 310 ? 19.812 -22.562 -4.785 1 93.81 310 PRO B C 1
ATOM 4843 O O . PRO B 1 310 ? 18.844 -21.797 -4.938 1 93.81 310 PRO B O 1
ATOM 4846 N N . VAL B 1 311 ? 20.266 -22.984 -3.658 1 96.69 311 VAL B N 1
ATOM 4847 C CA . VAL B 1 311 ? 19.75 -22.5 -2.383 1 96.69 311 VAL B CA 1
ATOM 4848 C C . VAL B 1 311 ? 20.906 -21.969 -1.54 1 96.69 311 VAL B C 1
ATOM 4850 O O . VAL B 1 311 ? 21.938 -22.641 -1.383 1 96.69 311 VAL B O 1
ATOM 4853 N N . TYR B 1 312 ? 20.734 -20.781 -0.979 1 95.19 312 TYR B N 1
ATOM 4854 C CA . TYR B 1 312 ? 21.844 -20.156 -0.274 1 95.19 312 TYR B CA 1
ATOM 4855 C C . TYR B 1 312 ? 21.438 -19.703 1.12 1 95.19 312 TYR B C 1
ATOM 4857 O O . TYR B 1 312 ? 20.328 -19.188 1.307 1 95.19 312 TYR B O 1
ATOM 4865 N N . ASP B 1 313 ? 22.219 -19.906 2.062 1 94.56 313 ASP B N 1
ATOM 4866 C CA . ASP B 1 313 ? 22.156 -19.234 3.355 1 94.56 313 ASP B CA 1
ATOM 4867 C C . ASP B 1 313 ? 23.062 -18 3.377 1 94.56 313 ASP B C 1
ATOM 4869 O O . ASP B 1 313 ? 24.266 -18.109 3.65 1 94.56 313 ASP B O 1
ATOM 4873 N N . VAL B 1 314 ? 22.469 -16.906 3.184 1 89.38 314 VAL B N 1
ATOM 4874 C CA . VAL B 1 314 ? 23.203 -15.68 2.914 1 89.38 314 VAL B CA 1
ATOM 4875 C C . VAL B 1 314 ? 24 -15.266 4.152 1 89.38 314 VAL B C 1
ATOM 4877 O O . VAL B 1 314 ? 25.125 -14.781 4.043 1 89.38 314 VAL B O 1
ATOM 4880 N N . ARG B 1 315 ? 23.438 -15.406 5.293 1 81.88 315 ARG B N 1
ATOM 4881 C CA . ARG B 1 315 ? 24.141 -15.055 6.52 1 81.88 315 ARG B CA 1
ATOM 4882 C C . ARG B 1 315 ? 25.359 -15.953 6.719 1 81.88 315 ARG B C 1
ATOM 4884 O O . ARG B 1 315 ? 26.406 -15.5 7.195 1 81.88 315 ARG B O 1
ATOM 4891 N N . GLY B 1 316 ? 25.234 -17.172 6.375 1 76.56 316 GLY B N 1
ATOM 4892 C CA . GLY B 1 316 ? 26.344 -18.109 6.465 1 76.56 316 GLY B CA 1
ATOM 4893 C C . GLY B 1 316 ? 27.453 -17.797 5.477 1 76.56 316 GLY B C 1
ATOM 4894 O O . GLY B 1 316 ? 28.625 -18.109 5.73 1 76.56 316 GLY B O 1
ATOM 4895 N N . LEU B 1 317 ? 27.109 -17.266 4.352 1 73.56 317 LEU B N 1
ATOM 4896 C CA . LEU B 1 317 ? 28.094 -16.906 3.34 1 73.56 317 LEU B CA 1
ATOM 4897 C C . LEU B 1 317 ? 28.938 -15.727 3.799 1 73.56 317 LEU B C 1
ATOM 4899 O O . LEU B 1 317 ? 30.109 -15.609 3.422 1 73.56 317 LEU B O 1
ATOM 4903 N N . ASN B 1 318 ? 28.297 -14.773 4.41 1 61.06 318 ASN B N 1
ATOM 4904 C CA . ASN B 1 318 ? 29.031 -13.609 4.902 1 61.06 318 ASN B CA 1
ATOM 4905 C C . ASN B 1 318 ? 30.125 -14.008 5.895 1 61.06 318 ASN B C 1
ATOM 4907 O O . ASN B 1 318 ? 31.172 -13.359 5.965 1 61.06 318 ASN B O 1
ATOM 4911 N N . THR B 1 319 ? 29.906 -15.062 6.645 1 47.41 319 THR B N 1
ATOM 4912 C CA . THR B 1 319 ? 30.906 -15.516 7.605 1 47.41 319 THR B CA 1
ATOM 4913 C C . THR B 1 319 ? 32.062 -16.188 6.898 1 47.41 319 THR B C 1
ATOM 4915 O O . THR B 1 319 ? 33.188 -16.219 7.418 1 47.41 319 THR B O 1
ATOM 4918 N N . LEU B 1 320 ? 31.828 -16.703 5.73 1 42.34 320 LEU B N 1
ATOM 4919 C CA . LEU B 1 320 ? 32.938 -17.344 5.023 1 42.34 320 LEU B CA 1
ATOM 4920 C C . LEU B 1 320 ? 33.781 -16.297 4.309 1 42.34 320 LEU B C 1
ATOM 4922 O O . LEU B 1 320 ? 34.938 -16.578 3.975 1 42.34 320 LEU B O 1
ATOM 4926 N N . GLU B 1 321 ? 33.188 -15.281 3.852 1 40.69 321 GLU B N 1
ATOM 4927 C CA . GLU B 1 321 ? 34.031 -14.312 3.172 1 40.69 321 GLU B CA 1
ATOM 4928 C C . GLU B 1 321 ? 34.844 -13.477 4.172 1 40.69 321 GLU B C 1
ATOM 4930 O O . GLU B 1 321 ? 35.656 -12.633 3.781 1 40.69 321 GLU B O 1
ATOM 4935 N N . CYS B 1 322 ? 34.5 -13.562 5.402 1 30.69 322 CYS B N 1
ATOM 4936 C CA . CYS B 1 322 ? 35.469 -12.938 6.301 1 30.69 322 CYS B CA 1
ATOM 4937 C C . CYS B 1 322 ? 36.594 -13.906 6.668 1 30.69 322 CYS B C 1
ATOM 4939 O O . CYS B 1 322 ? 36.344 -15.094 6.883 1 30.69 322 CYS B O 1
#

Organism: Porphyromonas gingivalis (strain ATCC BAA-308 / W83) (NCBI:txid242619)

Nearest PDB structures (foldseek):
  6oiu-assembly4_D  TM=3.644E-01  e=6.125E+00  Toxoplasma gondii ME49
  6oiu-assembly3_C  TM=3.596E-01  e=7.788E+00  Toxoplasma gondii ME49
  6jyz-assembly1_A  TM=1.976E-01  e=6.504E+00  Prescottella equi 103S
  6oiu-assembly4_D  TM=3.642E-01  e=6.125E+00  Toxoplasma gondii ME49
  6oiu-assembly3_C  TM=3.595E-01  e=7.788E+00  Toxoplasma gondii ME49

Sequence (644 aa):
MEKNTGKTETLNYIIRRLDAYRHRVALTSIGIDGEKSDQVTQTAKPEIVVPKGMIFVTSELHFLQKELIAEIIDVSEDRTALGRLITACSLEPGKILLSGPSTTGGLRKMITTLSNSGVQTTIVDGALSRKCLASPVVTDAMILATGAALSINIPQLVRKTAAVYQLISLPTVESELAEKLDPIEQGIWGIDESGNVHDLGIRSALLLNASNRNDLTRFGNRIYVSGAVSDNLLEQLRLSDDKICLIIRDFTRMFALPEAVDRFLQSKHEIKSLYGGKLLAVTINPVAPSGYKLKSEVLRREMEKALGIPVYDVRGLNTLECMEKNTGKTETLNYIIRRLDAYRHRVALTSIGIDGEKSDQVTQTAKPEIVVPKGMIFVTSELHFLQKELIAEIIDVSEDRTALGRLITACSLEPGKILLSGPSTTGGLRKMITTLSNSGVQTTIVDGALSRKCLASPVVTDAMILATGAALSINIPQLVRKTAAVYQLISLPTVESELAEKLDPIEQGIWGIDESGNVHDLGIRSALLLNASNRNDLTRFGNRIYVSGAVSDNLLEQLRLSDDKICLIIRDFTRMFALPEAVDRFLQSKHEIKSLYGGKLLAVTINPVAPSGYKLKSEVLRREMEKALGIPVYDVRGLNTLEC

Radius of gyration: 26.04 Å; Cα contacts (8 Å, |Δi|>4): 1383; chains: 2; bounding box: 67×77×68 Å

Foldseek 3Di:
DDPPLCLLVVVLLVQVPDPCVVAAEEEAEAADPPPQCVVVVPDGDDWRKHAAFHKYKAAPQFVVVWDFDWAWDDWDPDADPRGIITIIGTHHITTTDHGAYHDLVRLQVVVVVCVVVPHDYYDYRYDCVSVVNVWCVRPVADEAGGECQVPLDLVVRLVVVLLLLCQLAFAADDPVLLVVCVVPQFAKWDAAPVRDIGGLPGRAPVPDDPVCLVSQAPRHQEMEHNAADELVSLVSNQPDPDAHEYEYAGSSRYPYDSVSVVVSPVGSYGYHYSDHHHYQEYEGDQAHPVGDGDDPVVSQVSNCVSNVHHYYHSVVVVVVVD/DDPPLCLLVVVLLVQVPDPCVVAAEEEAEAADPPPQCVVVVPDGDDWRKHAAFHKYKAAPQFVVVWDFDWAWDDWDPDADPRGIITIIGTHHITTTDHGAYHDLVRLQVVVVVCVVVPHDYYDYRYDCVSVVNVWCVRPVADEAGGECQVPLDLVVRLVVVLLLLCQLAFAADDPVLLVVCVVPQFAKWDAAPVRDIGGLPGRAPVPDDPVCLVSQAPRHQEMEHNAADELVSLVSNQPDPDAHEYEYAGSSRYPYDSVSVVVSPVGSYGYHYSDHHHYQEYEGDQAHPVGDGDDPVVSQVSNCVSNVHHYYHSVVVVVVVD

Solvent-accessible surface area (backbone atoms only — not comparable to full-atom values): 33745 Å² total; per-residue (Å²): 69,56,82,66,8,39,53,61,59,48,50,42,54,52,55,72,68,47,56,42,87,82,39,45,40,33,39,33,20,52,20,82,69,61,67,64,68,41,60,78,72,67,53,78,67,82,64,45,63,42,52,50,61,28,32,37,33,16,14,46,56,34,56,74,65,37,55,51,53,64,45,80,74,46,71,49,86,61,42,35,34,50,35,32,39,32,34,28,31,24,72,34,61,27,39,38,56,56,24,29,45,47,28,47,66,49,40,42,53,48,51,52,53,40,41,75,72,61,36,76,44,76,48,72,47,72,45,53,82,36,25,37,58,67,26,46,89,66,34,81,60,42,71,48,24,35,33,24,47,80,31,82,45,60,70,56,37,41,51,55,51,43,53,52,48,52,44,35,59,32,51,56,56,58,67,72,55,36,64,68,47,64,81,52,73,68,20,35,32,16,29,29,96,86,62,49,79,40,81,63,81,39,72,41,62,85,70,66,46,86,87,54,50,72,54,56,50,69,47,30,47,33,30,37,37,43,49,60,38,41,50,65,50,49,53,60,55,58,70,44,89,60,64,35,35,39,30,31,47,33,54,52,30,58,68,36,48,69,68,52,51,48,56,38,56,72,44,81,30,46,66,32,14,57,40,49,46,40,74,72,35,36,35,43,21,41,46,20,88,89,63,56,68,54,59,52,67,61,48,40,51,54,39,26,66,71,64,72,50,61,56,41,47,57,74,63,49,57,60,63,74,95,68,56,82,66,8,40,53,62,58,48,50,42,52,51,54,72,67,46,56,42,86,82,40,47,38,31,38,34,20,53,20,82,69,63,67,63,68,41,60,79,58,75,56,76,68,82,64,45,62,44,52,50,62,29,31,37,33,15,16,46,56,34,56,74,66,37,55,50,52,63,45,80,76,45,71,51,87,61,42,35,33,47,35,32,39,35,33,27,31,25,72,34,61,27,38,38,55,56,25,28,46,46,27,49,66,52,39,41,52,51,52,52,54,42,41,75,71,59,37,75,44,75,49,72,47,74,44,54,80,36,25,38,58,67,26,46,92,65,33,82,60,42,71,47,23,35,32,22,45,80,29,84,46,60,72,58,36,42,50,56,51,43,53,52,47,52,46,34,59,33,51,55,57,59,68,72,55,34,64,68,47,63,81,53,76,67,18,35,30,18,30,29,96,87,64,49,79,40,81,64,82,39,73,42,62,84,71,65,47,86,88,53,50,72,55,55,50,70,47,31,48,32,31,40,36,42,49,62,39,42,50,64,52,50,52,61,56,58,68,46,91,60,65,36,37,41,31,32,46,33,54,53,31,58,67,35,49,69,67,51,51,47,55,39,55,72,45,82,31,46,67,31,13,55,41,50,47,41,75,74,35,35,35,43,20,40,46,21,89,89,61,58,69,54,62,52,69,60,49,41,51,56,40,25,67,74,64,73,50,59,56,40,47,56,73,64,49,57,60,64,76,96